Protein AF-A0A1I3JML2-F1 (afdb_monomer)

Secondary structure (DSSP, 8-state):
---SSTTSPEEE------SSS--EEHHHHHHHHHHHHHTT-SEEEE-EEEE-S--S--HHHHHHHHHHHHTTPEEEEE--SSSSB--SHHHH-TTEEEEEEE-TTSPBPTT--B-HHHHHH-EEEE-EEEEEPTTS-EEEEESHHHHHHHHHHHHHHHHHH-TT--HHHHHHHHHT-SS-SSSSPPBP-HHHHHHHHHHHS--GGGGS----------------EEE---PPPP--------PPPEEEESSSEE-STT--EE----BTTB-SEEEEEEEEEEE-SSHHHHHHHHHHHHHTT------S-TT--GGG-HHHHHHHHHH-HHHHHHHHTTSEEEEEETTEEEEEEEESSTTHHHHHHHHTTSPPP-PPP----S---S-----------GGG-EEEEEEEEEEETTEEEEEEEEEEEPPHHHH--TT-S-GGGTSSS-S-SHHHHHHHHHHHH----GGG-TT-EEEEEEEEE-GGGTTT--EEEEEEEEE-TT--EEEEEEEEE-SSSS-EEEEEEEE---TT---

Structure (mmCIF, N/CA/C/O backbone):
data_AF-A0A1I3JML2-F1
#
_entry.id   AF-A0A1I3JML2-F1
#
loop_
_atom_site.group_PDB
_atom_site.id
_atom_site.type_symbol
_atom_site.label_atom_id
_atom_site.label_alt_id
_ato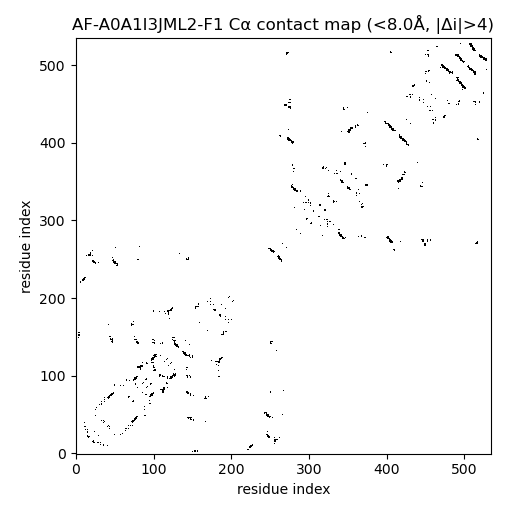m_site.label_comp_id
_atom_site.label_asym_id
_atom_site.label_entity_id
_atom_site.label_seq_id
_atom_site.pdbx_PDB_ins_code
_atom_site.Cartn_x
_atom_site.Cartn_y
_atom_site.Cartn_z
_atom_site.occupancy
_atom_site.B_iso_or_equiv
_atom_site.auth_seq_id
_atom_site.auth_comp_id
_atom_site.auth_asym_id
_atom_site.auth_atom_id
_atom_site.pdbx_PDB_model_num
ATOM 1 N N . MET A 1 1 ? 21.017 -9.349 -13.709 1.00 59.62 1 MET A N 1
ATOM 2 C CA . MET A 1 1 ? 20.527 -10.283 -12.675 1.00 59.62 1 MET A CA 1
ATOM 3 C C . MET A 1 1 ? 19.905 -11.536 -13.297 1.00 59.62 1 MET A C 1
ATOM 5 O O . MET A 1 1 ? 18.928 -11.416 -14.033 1.00 59.62 1 MET A O 1
ATOM 9 N N . PRO A 1 2 ? 20.475 -12.726 -13.057 1.00 66.12 2 PRO A N 1
ATOM 10 C CA . PRO A 1 2 ? 19.883 -13.983 -13.512 1.00 66.12 2 PRO A CA 1
ATOM 11 C C . PRO A 1 2 ? 18.583 -14.280 -12.747 1.00 66.12 2 PRO A C 1
ATOM 13 O O . PRO A 1 2 ? 18.489 -14.003 -11.553 1.00 66.12 2 PRO A O 1
ATOM 16 N N . GLY A 1 3 ? 17.577 -14.822 -13.437 1.00 76.88 3 GLY A N 1
ATOM 17 C CA . GLY A 1 3 ? 16.370 -15.346 -12.791 1.00 76.88 3 GLY A CA 1
ATOM 18 C C . GLY A 1 3 ? 16.653 -16.646 -12.032 1.00 76.88 3 GLY A C 1
ATOM 19 O O . GLY A 1 3 ? 17.717 -17.238 -12.187 1.00 76.88 3 GLY A O 1
ATOM 20 N N . LEU A 1 4 ? 15.690 -17.117 -11.235 1.00 85.19 4 LEU A N 1
ATOM 21 C CA . LEU A 1 4 ? 15.857 -18.337 -10.430 1.00 85.19 4 LEU A CA 1
ATOM 22 C C . LEU A 1 4 ? 15.952 -19.615 -11.280 1.00 85.19 4 LEU A C 1
ATOM 24 O O . LEU A 1 4 ? 16.690 -20.521 -10.924 1.00 85.19 4 LEU A O 1
ATOM 28 N N . CYS A 1 5 ? 15.256 -19.693 -12.417 1.00 86.50 5 CYS A N 1
ATOM 29 C CA . CYS A 1 5 ? 15.445 -20.778 -13.383 1.00 86.50 5 CYS A CA 1
ATOM 30 C C . CYS A 1 5 ? 15.621 -20.206 -14.799 1.00 86.50 5 CYS A C 1
ATOM 32 O O . CYS A 1 5 ? 14.670 -20.199 -15.580 1.00 86.50 5 CYS A O 1
ATOM 34 N N . PRO A 1 6 ? 16.815 -19.698 -15.153 1.00 81.56 6 PRO A N 1
ATOM 35 C CA . PRO A 1 6 ? 17.023 -18.991 -16.420 1.00 81.56 6 PRO A CA 1
ATOM 36 C C . PRO A 1 6 ? 16.865 -19.902 -17.651 1.00 81.56 6 PRO A C 1
ATOM 38 O O . PRO A 1 6 ? 16.475 -19.422 -18.714 1.00 81.56 6 PRO A O 1
ATOM 41 N N . ASN A 1 7 ? 17.109 -21.208 -17.483 1.00 84.12 7 ASN A N 1
ATOM 42 C CA . ASN A 1 7 ? 17.038 -22.226 -18.539 1.00 84.12 7 ASN A CA 1
ATOM 43 C C . ASN A 1 7 ? 15.671 -22.928 -18.617 1.00 84.12 7 ASN A C 1
ATOM 45 O O . ASN A 1 7 ? 15.464 -23.785 -19.474 1.00 84.12 7 ASN A O 1
ATOM 49 N N . CYS A 1 8 ? 14.738 -22.599 -17.719 1.00 86.69 8 CYS A N 1
ATOM 50 C CA . CYS A 1 8 ? 13.376 -23.111 -17.802 1.00 86.69 8 CYS A CA 1
ATOM 51 C C . CYS A 1 8 ? 12.634 -22.443 -18.968 1.00 86.69 8 CYS A C 1
ATOM 53 O O . CYS A 1 8 ? 12.775 -21.244 -19.212 1.00 86.69 8 CYS A O 1
ATOM 55 N N . ARG A 1 9 ? 11.780 -23.207 -19.660 1.00 89.12 9 ARG A N 1
ATOM 56 C CA . ARG A 1 9 ? 10.873 -22.657 -20.675 1.00 89.12 9 ARG A CA 1
ATOM 57 C C . ARG A 1 9 ? 9.779 -21.831 -19.994 1.00 89.12 9 ARG A C 1
ATOM 59 O O . ARG A 1 9 ? 9.026 -22.374 -19.188 1.00 89.12 9 ARG A O 1
ATOM 66 N N . LEU A 1 10 ? 9.666 -20.553 -20.353 1.00 88.38 10 LEU A N 1
ATOM 67 C CA . LEU A 1 10 ? 8.631 -19.651 -19.848 1.00 88.38 10 LEU A CA 1
ATOM 68 C C . LEU A 1 10 ? 7.510 -19.490 -20.883 1.00 88.38 10 LEU A C 1
ATOM 70 O O . LEU A 1 10 ? 7.759 -19.103 -22.025 1.00 88.38 10 LEU A O 1
ATOM 74 N N . LEU A 1 11 ? 6.275 -19.776 -20.468 1.00 87.69 11 LEU A N 1
ATOM 75 C CA . LEU A 1 11 ? 5.068 -19.459 -21.227 1.00 87.69 11 LEU A CA 1
ATOM 76 C C . LEU A 1 11 ? 4.458 -18.183 -20.642 1.00 87.69 11 LEU A C 1
ATOM 78 O O . LEU A 1 11 ? 4.122 -18.153 -19.459 1.00 87.69 11 LEU A O 1
ATOM 82 N N . HIS A 1 12 ? 4.337 -17.134 -21.453 1.00 85.75 12 HIS A N 1
ATOM 83 C CA . HIS A 1 12 ? 3.782 -15.853 -21.022 1.00 85.75 12 HIS A CA 1
ATOM 84 C C . HIS A 1 12 ? 2.405 -15.633 -21.653 1.00 85.75 12 HIS A C 1
ATOM 86 O O . HIS A 1 12 ? 2.298 -15.495 -22.872 1.00 85.75 12 HIS A O 1
ATOM 92 N N . TYR A 1 13 ? 1.368 -15.590 -20.812 1.00 83.12 13 TYR A N 1
ATOM 93 C CA . TYR A 1 13 ? -0.017 -15.331 -21.209 1.00 83.12 13 TYR A CA 1
ATOM 94 C C . TYR A 1 13 ? -0.485 -14.008 -20.598 1.00 83.12 13 TYR A C 1
ATOM 96 O O . TYR A 1 13 ? -0.784 -13.969 -19.402 1.00 83.12 13 TYR A O 1
ATOM 104 N N . PRO A 1 14 ? -0.516 -12.916 -21.378 1.00 77.81 14 PRO A N 1
ATOM 105 C CA . PRO A 1 14 ? -0.966 -11.627 -20.877 1.00 77.81 14 PRO A CA 1
ATOM 106 C C . PRO A 1 14 ? -2.481 -11.661 -20.647 1.00 77.81 14 PRO A C 1
ATOM 108 O O . PRO A 1 14 ? -3.250 -11.797 -21.593 1.00 77.81 14 PRO A O 1
ATOM 111 N N . LEU A 1 15 ? -2.900 -11.542 -19.386 1.00 76.81 15 LEU A N 1
ATOM 112 C CA . LEU A 1 15 ? -4.313 -11.399 -19.013 1.00 76.81 15 LEU A CA 1
ATOM 113 C C . LEU A 1 15 ? -4.748 -9.936 -18.961 1.00 76.81 15 LEU A C 1
ATOM 115 O O . LEU A 1 15 ? -5.866 -9.604 -19.325 1.00 76.81 15 LEU A O 1
ATOM 119 N N . PHE A 1 16 ? -3.856 -9.056 -18.519 1.00 73.06 16 PHE A N 1
ATOM 120 C CA . PHE A 1 16 ? -4.149 -7.641 -18.361 1.00 73.06 16 PHE A CA 1
ATOM 121 C C . PHE A 1 16 ? -3.674 -6.907 -19.605 1.00 73.06 16 PHE A C 1
ATOM 123 O O . PHE A 1 16 ? -2.470 -6.817 -19.835 1.00 73.06 16 PHE A O 1
ATOM 130 N N . VAL A 1 17 ? -4.616 -6.432 -20.421 1.00 61.00 17 VAL A N 1
ATOM 131 C CA . VAL A 1 17 ? -4.330 -5.739 -21.689 1.00 61.00 17 VAL A CA 1
ATOM 132 C C . VAL A 1 17 ? -4.583 -4.228 -21.635 1.00 61.00 17 VAL A C 1
ATOM 134 O O . VAL A 1 17 ? -4.127 -3.492 -22.504 1.00 61.00 17 VAL A O 1
ATOM 137 N N . ASP A 1 18 ? -5.259 -3.739 -20.599 1.00 53.12 18 ASP A N 1
ATOM 138 C CA . ASP A 1 18 ? -5.447 -2.306 -20.373 1.00 53.12 18 ASP A CA 1
ATOM 139 C C . ASP A 1 18 ? -4.373 -1.778 -19.407 1.00 53.12 18 ASP A C 1
ATOM 141 O O . ASP A 1 18 ? -4.168 -2.327 -18.323 1.00 53.12 18 ASP A O 1
ATOM 145 N N . ALA A 1 19 ? -3.664 -0.723 -19.817 1.00 48.44 19 ALA A N 1
ATOM 146 C CA . ALA A 1 19 ? -2.612 -0.085 -19.030 1.00 48.44 19 ALA A CA 1
ATOM 147 C C . ALA A 1 19 ? -3.126 0.823 -17.910 1.00 48.44 19 ALA A C 1
ATOM 149 O O . ALA A 1 19 ? -2.436 1.009 -16.909 1.00 48.44 19 ALA A O 1
ATOM 150 N N . ASN A 1 20 ? -4.329 1.368 -18.078 1.00 38.97 20 ASN A N 1
ATOM 151 C CA . ASN A 1 20 ? -4.937 2.326 -17.164 1.00 38.97 20 ASN A CA 1
ATOM 152 C C . ASN A 1 20 ? -5.863 1.631 -16.158 1.00 38.97 20 ASN A C 1
ATOM 154 O O . ASN A 1 20 ? -6.042 2.123 -15.046 1.00 38.97 20 ASN A O 1
ATOM 158 N N . SER A 1 21 ? -6.427 0.475 -16.524 1.00 52.94 21 SER A N 1
ATOM 159 C CA . SER A 1 21 ? -7.259 -0.343 -15.636 1.00 52.94 21 SER A CA 1
ATOM 160 C C . SER A 1 21 ? -7.050 -1.846 -15.884 1.00 52.94 21 SER A C 1
ATOM 162 O O . SER A 1 21 ? -7.917 -2.511 -16.459 1.00 52.94 21 SER A O 1
ATOM 164 N N . PRO A 1 22 ? -5.889 -2.412 -15.488 1.00 62.12 22 PRO A N 1
ATOM 165 C CA . PRO A 1 22 ? -5.558 -3.804 -15.767 1.00 62.12 22 PRO A CA 1
ATOM 166 C C . PRO A 1 22 ? -6.525 -4.740 -15.050 1.00 62.12 22 PRO A C 1
ATOM 168 O O . PRO A 1 22 ? -6.423 -5.009 -13.852 1.00 62.12 22 PRO A O 1
ATOM 171 N N . SER A 1 23 ? -7.466 -5.250 -15.828 1.00 68.81 23 SER A N 1
ATOM 172 C CA . SER A 1 23 ? -8.504 -6.168 -15.404 1.00 68.81 23 SER A CA 1
ATOM 173 C C . SER A 1 23 ? -8.709 -7.227 -16.481 1.00 68.81 23 SER A C 1
ATOM 175 O O . SER A 1 23 ? -8.395 -7.013 -17.652 1.00 68.81 23 SER A O 1
ATOM 177 N N . ALA A 1 24 ? -9.184 -8.389 -16.058 1.00 76.88 24 ALA A N 1
ATOM 178 C CA . ALA A 1 24 ? -9.629 -9.470 -16.923 1.00 76.88 24 ALA A CA 1
ATOM 179 C C . ALA A 1 24 ? -10.878 -10.103 -16.309 1.00 76.88 24 ALA A C 1
ATOM 181 O O . ALA A 1 24 ? -11.125 -9.994 -15.109 1.00 76.88 24 ALA A O 1
ATOM 182 N N . SER A 1 25 ? -11.678 -10.792 -17.101 1.00 80.56 25 SER A N 1
ATOM 183 C CA . SER A 1 25 ? -12.776 -11.608 -16.596 1.00 80.56 25 SER A CA 1
ATOM 184 C C . SER A 1 25 ? -12.262 -12.914 -15.977 1.00 80.56 25 SER A C 1
ATOM 186 O O . SER A 1 25 ? -11.194 -13.432 -16.317 1.00 80.56 25 SER A O 1
ATOM 188 N N . VAL A 1 26 ? -13.053 -13.498 -15.073 1.00 82.75 26 VAL A N 1
ATOM 189 C CA . VAL A 1 26 ? -12.758 -14.832 -14.517 1.00 82.75 26 VAL A CA 1
ATOM 190 C C . VAL A 1 26 ? -12.747 -15.913 -15.608 1.00 82.75 26 VAL A C 1
ATOM 192 O O . VAL A 1 26 ? -11.982 -16.874 -15.519 1.00 82.75 26 VAL A O 1
ATOM 195 N N . ASP A 1 27 ? -13.531 -15.733 -16.670 1.00 81.44 27 ASP A N 1
ATOM 196 C CA . ASP A 1 27 ? -13.580 -16.652 -17.808 1.00 81.44 27 ASP A CA 1
ATOM 197 C C . ASP A 1 27 ? -12.314 -16.581 -18.678 1.00 81.44 27 ASP A C 1
ATOM 199 O O . ASP A 1 27 ? -11.825 -17.616 -19.144 1.00 81.44 27 ASP A O 1
ATOM 203 N N . GLU A 1 28 ? -11.727 -15.393 -18.850 1.00 84.69 28 GLU A N 1
ATOM 204 C CA . GLU A 1 28 ? -10.422 -15.235 -19.507 1.00 84.69 28 GLU A CA 1
ATOM 205 C C . GLU A 1 28 ? -9.311 -15.910 -18.702 1.00 84.69 28 GLU A C 1
ATOM 207 O O . GLU A 1 28 ? -8.482 -16.617 -19.278 1.00 84.69 28 GLU A O 1
ATOM 212 N N . LEU A 1 29 ? -9.331 -15.787 -17.369 1.00 90.19 29 LEU A N 1
ATOM 213 C CA . LEU A 1 29 ? -8.405 -16.514 -16.499 1.00 90.19 29 LEU A CA 1
ATOM 214 C C . LEU A 1 29 ? -8.572 -18.035 -16.632 1.00 90.19 29 LEU A C 1
ATOM 216 O O . LEU A 1 29 ? -7.582 -18.744 -16.820 1.00 90.19 29 LEU A O 1
ATOM 220 N N . ALA A 1 30 ? -9.805 -18.543 -16.566 1.00 90.69 30 ALA A N 1
ATOM 221 C CA . ALA A 1 30 ? -10.085 -19.971 -16.722 1.00 90.69 30 ALA A CA 1
ATOM 222 C C . ALA A 1 30 ? -9.583 -20.501 -18.080 1.00 90.69 30 ALA A C 1
ATOM 224 O O . ALA A 1 30 ? -8.960 -21.564 -18.157 1.00 90.69 30 ALA A O 1
ATOM 225 N N . THR A 1 31 ? -9.782 -19.720 -19.144 1.00 89.56 31 THR A N 1
ATOM 226 C CA . THR A 1 31 ? -9.300 -20.040 -20.493 1.00 89.56 31 THR A CA 1
ATOM 227 C C . THR A 1 31 ? -7.773 -20.040 -20.558 1.00 89.56 31 THR A C 1
ATOM 229 O O . THR A 1 31 ? -7.185 -20.991 -21.075 1.00 89.56 31 THR A O 1
ATOM 232 N N . ALA A 1 32 ? -7.111 -19.027 -19.992 1.00 91.44 32 ALA A N 1
ATOM 233 C CA . ALA A 1 32 ? -5.653 -18.935 -19.974 1.00 91.44 32 ALA A CA 1
ATOM 234 C C . ALA A 1 32 ? -5.006 -20.104 -19.218 1.00 91.44 32 ALA A C 1
ATOM 236 O O . ALA A 1 32 ? -4.017 -20.663 -19.693 1.00 91.44 32 ALA A O 1
ATOM 237 N N . ILE A 1 33 ? -5.594 -20.531 -18.093 1.00 94.69 33 ILE A N 1
ATOM 238 C CA . ILE A 1 33 ? -5.153 -21.726 -17.358 1.00 94.69 33 ILE A CA 1
ATOM 239 C C . ILE A 1 33 ? -5.241 -22.958 -18.266 1.00 94.69 33 ILE A C 1
ATOM 241 O O . ILE A 1 33 ? -4.249 -23.664 -18.443 1.00 94.69 33 ILE A O 1
ATOM 245 N N . ALA A 1 34 ? -6.392 -23.193 -18.902 1.00 93.31 34 ALA A N 1
ATOM 246 C CA . ALA A 1 34 ? -6.579 -24.349 -19.777 1.00 93.31 34 ALA A CA 1
ATOM 247 C C . ALA A 1 34 ? -5.610 -24.352 -20.976 1.00 93.31 34 ALA A C 1
ATOM 249 O O . ALA A 1 34 ? -5.094 -25.406 -21.357 1.00 93.31 34 ALA A O 1
ATOM 250 N N . VAL A 1 35 ? -5.329 -23.185 -21.564 1.00 93.12 35 VAL A N 1
ATOM 251 C CA . VAL A 1 35 ? -4.362 -23.042 -22.664 1.00 93.12 35 VAL A CA 1
ATOM 252 C C . VAL A 1 35 ? -2.935 -23.311 -22.183 1.00 93.12 35 VAL A C 1
ATOM 254 O O . VAL A 1 35 ? -2.210 -24.056 -22.845 1.00 93.12 35 VAL A O 1
ATOM 257 N N . ALA A 1 36 ? -2.535 -22.776 -21.026 1.00 92.81 36 ALA A N 1
ATOM 258 C CA . ALA A 1 36 ? -1.213 -23.018 -20.450 1.00 92.81 36 ALA A CA 1
ATOM 259 C C . ALA A 1 36 ? -0.973 -24.515 -20.193 1.00 92.81 36 ALA A C 1
ATOM 261 O O . ALA A 1 36 ? 0.077 -25.044 -20.567 1.00 92.81 36 ALA A O 1
ATOM 262 N N . VAL A 1 37 ? -1.971 -25.216 -19.642 1.00 95.25 37 VAL A N 1
ATOM 263 C CA . VAL A 1 37 ? -1.942 -26.677 -19.453 1.00 95.25 37 VAL A CA 1
ATOM 264 C C . VAL A 1 37 ? -1.743 -27.387 -20.796 1.00 95.25 37 VAL A C 1
ATOM 266 O O . VAL A 1 37 ? -0.804 -28.166 -20.948 1.00 95.25 37 VAL A O 1
ATOM 269 N N . LYS A 1 38 ? -2.552 -27.063 -21.816 1.00 93.69 38 LYS A N 1
ATOM 270 C CA . LYS A 1 38 ? -2.460 -27.680 -23.156 1.00 93.69 38 LYS A CA 1
ATOM 271 C C . LYS A 1 38 ? -1.123 -27.433 -23.861 1.00 93.69 38 LYS A C 1
ATOM 273 O O . LYS A 1 38 ? -0.699 -28.258 -24.664 1.00 93.69 38 LYS A O 1
ATOM 278 N N . LYS A 1 39 ? -0.442 -26.319 -23.578 1.00 92.31 39 LYS A N 1
ATOM 279 C CA . LYS A 1 39 ? 0.898 -26.012 -24.120 1.00 92.31 39 LYS A CA 1
ATOM 280 C C . LYS A 1 39 ? 2.035 -26.629 -23.284 1.00 92.31 39 LYS A C 1
ATOM 282 O O . LYS A 1 39 ? 3.215 -26.427 -23.592 1.00 92.31 39 LYS A O 1
ATOM 287 N N . GLY A 1 40 ? 1.697 -27.426 -22.268 1.00 91.56 40 GLY A N 1
ATOM 288 C CA . GLY A 1 40 ? 2.634 -28.211 -21.468 1.00 91.56 40 GLY A CA 1
ATOM 289 C C . GLY A 1 40 ? 3.272 -27.427 -20.322 1.00 91.56 40 GLY A C 1
ATOM 290 O O . GLY A 1 40 ? 4.456 -27.622 -20.038 1.00 91.56 40 GLY A O 1
ATOM 291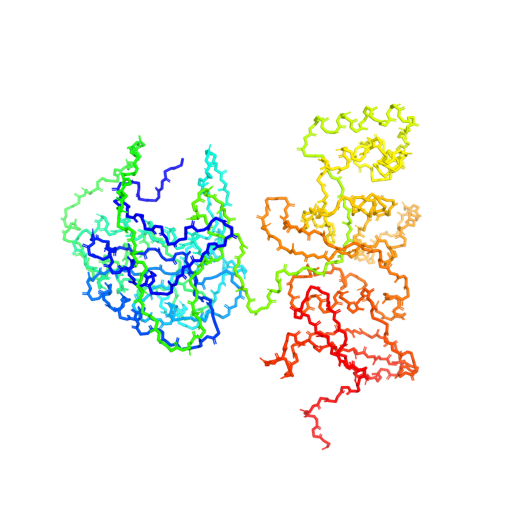 N N . ALA A 1 41 ? 2.540 -26.499 -19.698 1.00 94.94 41 ALA A N 1
ATOM 292 C CA . ALA A 1 41 ? 2.965 -25.908 -18.431 1.00 94.94 41 ALA A CA 1
ATOM 293 C C . ALA A 1 41 ? 2.990 -26.982 -17.331 1.00 94.94 41 ALA A C 1
ATOM 295 O O . ALA A 1 41 ? 2.016 -27.703 -17.161 1.00 94.94 41 ALA A O 1
ATOM 296 N N . ARG A 1 42 ? 4.083 -27.070 -16.563 1.00 94.75 42 ARG A N 1
ATOM 297 C CA . ARG A 1 42 ? 4.169 -27.917 -15.349 1.00 94.75 42 ARG A CA 1
ATOM 298 C C . ARG A 1 42 ? 3.840 -27.133 -14.077 1.00 94.75 42 ARG A C 1
ATOM 300 O O . ARG A 1 42 ? 3.309 -27.680 -13.117 1.00 94.75 42 ARG A O 1
ATOM 307 N N . LEU A 1 43 ? 4.158 -25.840 -14.089 1.00 96.94 43 LEU A N 1
ATOM 308 C CA . LEU A 1 43 ? 3.903 -24.878 -13.023 1.00 96.94 43 LEU A CA 1
ATOM 309 C C . LEU A 1 43 ? 3.168 -23.681 -13.627 1.00 96.94 43 LEU A C 1
ATOM 311 O O . LEU A 1 43 ? 3.569 -23.195 -14.686 1.00 96.94 43 LEU A O 1
ATOM 315 N N . ILE A 1 44 ? 2.131 -23.192 -12.952 1.00 97.38 44 ILE A N 1
ATOM 316 C CA . ILE A 1 44 ? 1.425 -21.960 -13.318 1.00 97.38 44 ILE A CA 1
ATOM 317 C C . ILE A 1 44 ? 1.516 -20.988 -12.141 1.00 97.38 44 ILE A C 1
ATOM 319 O O . ILE A 1 44 ? 1.030 -21.272 -11.047 1.00 97.38 44 ILE A O 1
ATOM 323 N N . ASN A 1 45 ? 2.138 -19.835 -12.387 1.00 96.06 45 ASN A N 1
ATOM 324 C CA . ASN A 1 45 ? 2.251 -18.729 -11.441 1.00 96.06 45 ASN A CA 1
ATOM 325 C C . ASN A 1 45 ? 1.070 -17.765 -11.616 1.00 96.06 45 ASN A C 1
ATOM 327 O O . ASN A 1 45 ? 0.978 -17.073 -12.631 1.00 96.06 45 ASN A O 1
ATOM 331 N N . LEU A 1 46 ? 0.220 -17.661 -10.600 1.00 94.00 46 LEU A N 1
ATOM 332 C CA . LEU A 1 46 ? -0.938 -16.774 -10.544 1.00 94.00 46 LEU A CA 1
ATOM 333 C C . LEU A 1 46 ? -0.679 -15.633 -9.548 1.00 94.00 46 LEU A C 1
ATOM 335 O O . LEU A 1 46 ? -1.174 -15.632 -8.421 1.00 94.00 46 LEU A O 1
ATOM 339 N N . SER A 1 47 ? 0.095 -14.634 -9.975 1.00 89.88 47 SER A N 1
ATOM 340 C CA . SER A 1 47 ? 0.309 -13.379 -9.229 1.00 89.88 47 SER A CA 1
ATOM 341 C C . SER A 1 47 ? -0.871 -12.406 -9.419 1.00 89.88 47 SER A C 1
ATOM 343 O O . SER A 1 47 ? -0.701 -11.266 -9.851 1.00 89.88 47 SER A O 1
ATOM 345 N N . LEU A 1 48 ? -2.092 -12.882 -9.161 1.00 84.62 48 LEU A N 1
ATOM 346 C CA . LEU A 1 48 ? -3.362 -12.188 -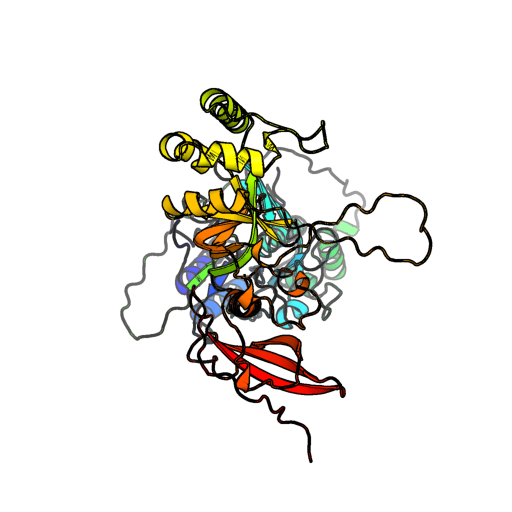9.405 1.00 84.62 48 LEU A CA 1
ATOM 347 C C . LEU A 1 48 ? -4.370 -12.431 -8.273 1.00 84.62 48 LEU A C 1
ATOM 349 O O . LEU A 1 48 ? -4.225 -13.369 -7.493 1.00 84.62 48 LEU A O 1
ATOM 353 N N . ALA A 1 49 ? -5.375 -11.569 -8.179 1.00 71.69 49 ALA A N 1
ATOM 354 C CA . ALA A 1 49 ? -6.489 -11.623 -7.247 1.00 71.69 49 ALA A CA 1
ATOM 355 C C . ALA A 1 49 ? -7.818 -11.635 -8.016 1.00 71.69 49 ALA A C 1
ATOM 357 O O . ALA A 1 49 ? -7.907 -11.153 -9.143 1.00 71.69 49 ALA A O 1
ATOM 358 N N . ILE A 1 50 ? -8.860 -12.184 -7.393 1.00 68.44 50 ILE A N 1
ATOM 359 C CA . ILE A 1 50 ? -10.235 -12.113 -7.898 1.00 68.44 50 ILE A CA 1
ATOM 360 C C . ILE A 1 50 ? -10.994 -11.159 -6.985 1.00 68.44 50 ILE A C 1
ATOM 362 O O . ILE A 1 50 ? -11.060 -11.381 -5.778 1.00 68.44 50 ILE A O 1
ATOM 366 N N . VAL A 1 51 ? -11.547 -10.101 -7.565 1.00 61.22 51 VAL A N 1
ATOM 367 C CA . VAL A 1 51 ? -12.268 -9.027 -6.882 1.00 61.22 51 VAL A CA 1
ATOM 368 C C . VAL A 1 51 ? -13.705 -8.996 -7.408 1.00 61.22 51 VAL A C 1
ATOM 370 O O . VAL A 1 51 ? -13.939 -9.076 -8.612 1.00 61.22 51 VAL A O 1
ATOM 373 N N . GLY A 1 52 ? -14.698 -8.897 -6.525 1.00 51.94 52 GLY A N 1
ATOM 374 C CA . GLY A 1 52 ? -16.106 -8.830 -6.924 1.00 51.94 52 GLY A CA 1
ATOM 375 C C . GLY A 1 52 ? -17.072 -9.060 -5.765 1.00 51.94 52 GLY A C 1
ATOM 376 O O . GLY A 1 52 ? -16.683 -9.554 -4.712 1.00 51.94 52 GLY A O 1
ATOM 377 N N . THR A 1 53 ? -18.341 -8.691 -5.961 1.00 35.62 53 THR A N 1
ATOM 378 C CA . THR A 1 53 ? -19.397 -8.758 -4.930 1.00 35.62 53 THR A CA 1
ATOM 379 C C . THR A 1 53 ? -20.037 -10.137 -4.772 1.00 35.62 53 THR A C 1
ATOM 381 O O . THR A 1 53 ? -20.834 -10.336 -3.861 1.00 35.62 53 THR A O 1
ATOM 384 N N . GLU A 1 54 ? -19.734 -11.089 -5.655 1.00 46.06 54 GLU A N 1
ATOM 385 C CA . GLU A 1 54 ? -20.246 -12.451 -5.531 1.00 46.06 54 GLU A CA 1
ATOM 386 C C . GLU A 1 54 ? -19.306 -13.300 -4.677 1.00 46.06 54 GLU A C 1
ATOM 388 O O . GLU A 1 54 ? -18.175 -13.583 -5.066 1.00 46.06 54 GLU A O 1
ATOM 393 N N . SER A 1 55 ? -19.810 -13.763 -3.534 1.00 48.72 55 SER A N 1
ATOM 394 C CA . SER A 1 55 ? -19.192 -14.792 -2.688 1.00 48.72 55 SER A CA 1
ATOM 395 C C . SER A 1 55 ? -19.323 -16.213 -3.269 1.00 48.72 55 SER A C 1
ATOM 397 O O . SER A 1 55 ? -18.933 -17.186 -2.624 1.00 48.72 55 SER A O 1
ATOM 399 N N . GLY A 1 56 ? -19.881 -16.351 -4.478 1.00 56.66 56 GLY A N 1
ATOM 400 C CA . GLY A 1 56 ? -20.112 -17.625 -5.153 1.00 56.66 56 GLY A CA 1
ATOM 401 C C . GLY A 1 56 ? -18.867 -18.193 -5.843 1.00 56.66 56 GLY A C 1
ATOM 402 O O . GLY A 1 56 ? -18.047 -17.466 -6.402 1.00 56.66 56 GLY A O 1
ATOM 403 N N . ILE A 1 57 ? -18.753 -19.525 -5.832 1.00 68.25 57 ILE A N 1
ATOM 404 C CA . ILE A 1 57 ? -17.756 -20.278 -6.606 1.00 68.25 57 ILE A CA 1
ATOM 405 C C . ILE A 1 57 ? -18.091 -20.141 -8.097 1.00 68.25 57 ILE A C 1
ATOM 407 O O . ILE A 1 57 ? -19.132 -20.622 -8.554 1.00 68.25 57 ILE A O 1
ATOM 411 N N . ASN A 1 58 ? -17.185 -19.555 -8.880 1.00 83.06 58 ASN A N 1
ATOM 412 C CA . ASN A 1 58 ? -17.264 -19.589 -10.333 1.00 83.06 58 ASN A CA 1
ATOM 413 C C . ASN A 1 58 ? -16.929 -21.007 -10.824 1.00 83.06 58 ASN A C 1
ATOM 415 O O . ASN A 1 58 ? -15.794 -21.483 -10.716 1.00 83.06 58 ASN A O 1
ATOM 419 N N . ARG A 1 59 ? -17.925 -21.704 -11.380 1.00 84.94 59 ARG A N 1
ATOM 420 C CA . ARG A 1 59 ? -17.780 -23.109 -11.801 1.00 84.94 59 ARG A CA 1
ATOM 421 C C . ARG A 1 59 ? -16.791 -23.301 -12.950 1.00 84.94 59 ARG A C 1
ATOM 423 O O . ARG A 1 59 ? -16.151 -24.344 -13.007 1.00 84.94 59 ARG A O 1
ATOM 430 N N . ARG A 1 60 ? -16.656 -22.324 -13.855 1.00 85.12 60 ARG A N 1
ATOM 431 C CA . ARG A 1 60 ? -15.699 -22.403 -14.972 1.00 85.12 60 ARG A CA 1
ATOM 432 C C . ARG A 1 60 ? -14.269 -22.315 -14.463 1.00 85.12 60 ARG A C 1
ATOM 434 O O . ARG A 1 60 ? -13.432 -23.108 -14.879 1.00 85.12 60 ARG A O 1
ATOM 441 N N . LEU A 1 61 ? -14.012 -21.409 -13.521 1.00 89.75 61 LEU A N 1
ATOM 442 C CA . LEU A 1 61 ? -12.712 -21.329 -12.869 1.00 89.75 61 LEU A CA 1
ATOM 443 C C . LEU A 1 61 ? -12.403 -22.602 -12.076 1.00 89.75 61 LEU A C 1
ATOM 445 O O . LEU A 1 61 ? -11.311 -23.130 -12.229 1.00 89.75 61 LEU A O 1
ATOM 449 N N . ALA A 1 62 ? -13.353 -23.125 -11.291 1.00 89.00 62 ALA A N 1
ATOM 450 C CA . ALA A 1 62 ? -13.170 -24.393 -10.573 1.00 89.00 62 ALA A CA 1
ATOM 451 C C . ALA A 1 62 ? -12.786 -25.521 -11.543 1.00 89.00 62 ALA A C 1
ATOM 453 O O . ALA A 1 62 ? -11.733 -26.127 -11.390 1.00 89.00 62 ALA A O 1
ATOM 454 N N . ALA A 1 63 ? -13.553 -25.691 -12.625 1.00 89.94 63 ALA A N 1
ATOM 455 C CA . ALA A 1 63 ? -13.269 -26.699 -13.641 1.00 89.94 63 ALA A CA 1
ATOM 456 C C . ALA A 1 63 ? -11.896 -26.514 -14.314 1.00 89.94 63 ALA A C 1
ATOM 458 O O . ALA A 1 63 ? -11.240 -27.499 -14.639 1.00 89.94 63 ALA A O 1
ATOM 459 N N . ALA A 1 64 ? -11.436 -25.276 -14.524 1.00 94.81 64 ALA A N 1
ATOM 460 C CA . ALA A 1 64 ? -10.106 -25.014 -15.072 1.00 94.81 64 ALA A CA 1
ATOM 461 C C . ALA A 1 64 ? -8.977 -25.355 -14.080 1.00 94.81 64 ALA A C 1
ATOM 463 O O . ALA A 1 64 ? -7.940 -25.875 -14.494 1.00 94.81 64 ALA A O 1
ATOM 464 N N . LEU A 1 65 ? -9.175 -25.088 -12.785 1.00 95.81 65 LEU A N 1
ATOM 465 C CA . LEU A 1 65 ? -8.229 -25.450 -11.724 1.00 95.81 65 LEU A CA 1
ATOM 466 C C . LEU A 1 65 ? -8.163 -26.973 -11.541 1.00 95.81 65 LEU A C 1
ATOM 468 O O . LEU A 1 65 ? -7.065 -27.528 -11.498 1.00 95.81 65 LEU A O 1
ATOM 472 N N . ASP A 1 66 ? -9.318 -27.642 -11.523 1.00 94.44 66 ASP A N 1
ATOM 473 C CA . ASP A 1 66 ? -9.427 -29.105 -11.502 1.00 94.44 66 ASP A CA 1
ATOM 474 C C . ASP A 1 66 ? -8.764 -29.725 -12.739 1.00 94.44 66 ASP A C 1
ATOM 476 O O . ASP A 1 66 ? -8.008 -30.689 -12.635 1.00 94.44 66 ASP A O 1
ATOM 480 N N . PHE A 1 67 ? -8.992 -29.147 -13.923 1.00 95.75 67 PHE A N 1
ATOM 481 C CA . PHE A 1 67 ? -8.370 -29.603 -15.165 1.00 95.75 67 PHE A CA 1
ATOM 482 C C . PHE A 1 67 ? -6.842 -29.487 -15.118 1.00 95.75 67 PHE A C 1
ATOM 484 O O . PHE A 1 67 ? -6.145 -30.404 -15.554 1.00 95.75 67 PHE A O 1
ATOM 491 N N . ALA A 1 68 ? -6.304 -28.390 -14.583 1.00 96.50 68 ALA A N 1
ATOM 492 C CA . ALA A 1 68 ? -4.866 -28.230 -14.394 1.00 96.50 68 ALA A CA 1
ATOM 493 C C . ALA A 1 68 ? -4.292 -29.284 -13.432 1.00 96.50 68 ALA A C 1
ATOM 495 O O . ALA A 1 68 ? -3.304 -29.935 -13.774 1.00 96.50 68 ALA A O 1
ATOM 496 N N . GLU A 1 69 ? -4.928 -29.513 -12.280 1.00 95.12 69 GLU A N 1
ATOM 497 C CA . GLU A 1 69 ? -4.492 -30.543 -11.328 1.00 95.12 69 GLU A CA 1
ATOM 498 C C . GLU A 1 69 ? -4.554 -31.951 -11.933 1.00 95.12 69 GLU A C 1
ATOM 500 O O . GLU A 1 69 ? -3.575 -32.694 -11.849 1.00 95.12 69 GLU A O 1
ATOM 505 N N . ALA A 1 70 ? -5.645 -32.289 -12.626 1.00 95.56 70 ALA A N 1
ATOM 506 C CA . ALA A 1 70 ? -5.822 -33.578 -13.294 1.00 95.56 70 ALA A CA 1
ATOM 507 C C . ALA A 1 70 ? -4.779 -33.845 -14.396 1.00 95.56 70 ALA A C 1
ATOM 509 O O . ALA A 1 70 ? -4.471 -34.999 -14.684 1.00 95.56 70 ALA A O 1
ATOM 510 N N . ASN A 1 71 ? -4.207 -32.794 -14.994 1.00 96.44 71 ASN A N 1
ATOM 511 C CA . ASN A 1 71 ? -3.116 -32.891 -15.973 1.00 96.44 71 ASN A CA 1
ATOM 512 C C . ASN A 1 71 ? -1.722 -32.747 -15.336 1.00 96.44 71 ASN A C 1
ATOM 514 O O . ASN A 1 71 ? -0.728 -32.560 -16.038 1.00 96.44 71 ASN A O 1
ATOM 518 N N . GLY A 1 72 ? -1.631 -32.824 -14.008 1.00 95.25 72 GLY A N 1
ATOM 519 C CA . GLY A 1 72 ? -0.368 -32.800 -13.286 1.00 95.25 72 GLY A CA 1
ATOM 520 C C . GLY A 1 72 ? 0.313 -31.430 -13.251 1.00 95.25 72 GLY A C 1
ATOM 521 O O . GLY A 1 72 ? 1.537 -31.350 -13.158 1.00 95.25 72 GLY A O 1
ATOM 522 N N . VAL A 1 73 ? -0.455 -30.344 -13.316 1.00 97.44 73 VAL A N 1
ATOM 523 C CA . VAL A 1 73 ? 0.071 -28.975 -13.252 1.00 97.44 73 VAL A CA 1
ATOM 524 C C . VAL A 1 73 ? -0.084 -28.424 -11.838 1.00 97.44 73 VAL A C 1
ATOM 526 O O . VAL A 1 73 ? -1.175 -28.455 -11.271 1.00 97.44 73 VAL A O 1
ATOM 529 N N . LEU A 1 74 ? 0.995 -27.890 -11.252 1.00 97.00 74 LEU A N 1
ATOM 530 C CA . LEU A 1 74 ? 0.897 -27.202 -9.959 1.00 97.00 74 LEU A CA 1
ATOM 531 C C . LEU A 1 74 ? 0.557 -25.725 -10.159 1.00 97.00 74 LEU A C 1
ATOM 533 O O . LEU A 1 74 ? 1.239 -25.000 -10.886 1.00 97.00 74 LEU A O 1
ATOM 537 N N . LEU A 1 75 ? -0.484 -25.284 -9.462 1.00 97.38 75 LEU A N 1
ATOM 538 C CA . LEU A 1 75 ? -0.972 -23.910 -9.458 1.00 97.38 75 LEU A CA 1
ATOM 539 C C . LEU A 1 75 ? -0.472 -23.203 -8.197 1.00 97.38 75 LEU A C 1
ATOM 541 O O . LEU A 1 75 ? -0.823 -23.607 -7.089 1.00 97.38 75 LEU A O 1
ATOM 545 N N . LEU A 1 76 ? 0.327 -22.150 -8.359 1.00 97.38 76 LEU A N 1
ATOM 546 C CA . LEU A 1 76 ? 0.801 -21.302 -7.266 1.00 97.38 76 LEU A CA 1
ATOM 547 C C . LEU A 1 76 ? 0.074 -19.966 -7.335 1.00 97.38 76 LEU A C 1
ATOM 549 O O . LEU A 1 76 ? 0.153 -19.295 -8.361 1.00 97.38 76 LEU A O 1
ATOM 553 N N . ALA A 1 77 ? -0.605 -19.567 -6.263 1.00 95.06 77 ALA A N 1
ATOM 554 C CA . ALA A 1 77 ? -1.350 -18.312 -6.232 1.00 95.06 77 ALA A CA 1
ATOM 555 C C . ALA A 1 77 ? -0.888 -17.407 -5.094 1.00 95.06 77 ALA A C 1
ATOM 557 O O . ALA A 1 77 ? -0.711 -17.855 -3.960 1.00 95.06 77 ALA A O 1
ATOM 558 N N . ALA A 1 78 ? -0.734 -16.121 -5.397 1.00 92.50 78 ALA A N 1
ATOM 559 C CA . ALA A 1 78 ? -0.405 -15.110 -4.404 1.00 92.50 78 ALA A CA 1
ATOM 560 C C . ALA A 1 78 ? -1.521 -15.003 -3.356 1.00 92.50 78 ALA A C 1
ATOM 562 O O . ALA A 1 78 ? -2.688 -14.844 -3.704 1.00 92.50 78 ALA A O 1
ATOM 563 N N . ALA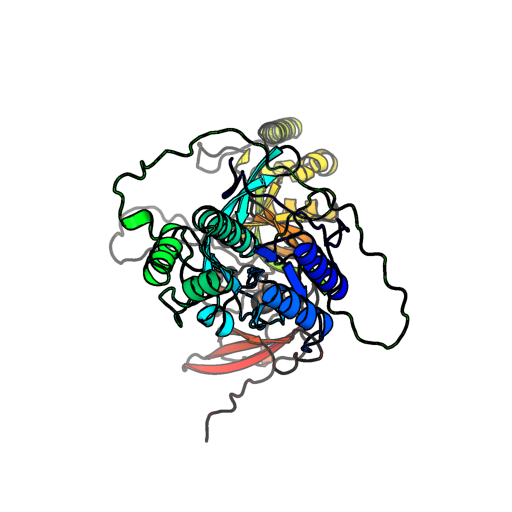 A 1 79 ? -1.162 -15.042 -2.070 1.00 88.62 79 ALA A N 1
ATOM 564 C CA . ALA A 1 79 ? -2.123 -14.908 -0.973 1.00 88.62 79 ALA A CA 1
ATOM 565 C C . ALA A 1 79 ? -2.835 -13.543 -0.958 1.00 88.62 79 ALA A C 1
ATOM 567 O O . ALA A 1 79 ? -3.930 -13.426 -0.408 1.00 88.62 79 ALA A O 1
ATOM 568 N N . GLY A 1 80 ? -2.228 -12.525 -1.569 1.00 80.19 80 GLY A N 1
ATOM 569 C CA . GLY A 1 80 ? -2.714 -11.153 -1.574 1.00 80.19 80 GLY A CA 1
ATOM 570 C C . GLY A 1 80 ? -1.981 -10.272 -0.561 1.00 80.19 80 GLY A C 1
ATOM 571 O O . GLY A 1 80 ? -1.402 -10.755 0.413 1.00 80.19 80 GLY A O 1
ATOM 572 N N . ASN A 1 81 ? -1.964 -8.969 -0.841 1.00 75.81 81 ASN A N 1
ATOM 573 C CA . ASN A 1 81 ? -1.189 -7.963 -0.108 1.00 75.81 81 ASN A CA 1
ATOM 574 C C . ASN A 1 81 ? -2.086 -7.102 0.786 1.00 75.81 81 ASN A C 1
ATOM 576 O O . ASN A 1 81 ? -1.975 -5.873 0.802 1.00 75.81 81 ASN A O 1
ATOM 580 N N . GLN A 1 82 ? -3.035 -7.755 1.455 1.00 69.38 82 GLN A N 1
ATOM 581 C CA . GLN A 1 82 ? -4.072 -7.096 2.217 1.00 69.38 82 GLN A CA 1
ATOM 582 C C . GLN A 1 82 ? -3.881 -7.106 3.748 1.00 69.38 82 GLN A C 1
ATOM 584 O O . GLN A 1 82 ? -4.630 -6.430 4.452 1.00 69.38 82 GLN A O 1
ATOM 589 N N . GLY A 1 83 ? -2.879 -7.812 4.273 1.00 68.81 83 GLY A N 1
ATOM 590 C CA . GLY A 1 83 ? -2.606 -7.915 5.711 1.00 68.81 83 GLY A CA 1
ATOM 591 C C . GLY A 1 83 ? -3.775 -8.495 6.511 1.00 68.81 83 GLY A C 1
ATOM 592 O O . GLY A 1 83 ? -3.915 -8.210 7.697 1.00 68.81 83 GLY A O 1
ATOM 593 N N . GLY A 1 84 ? -4.651 -9.261 5.857 1.00 69.75 84 GLY A N 1
ATOM 594 C CA . GLY A 1 84 ? -5.903 -9.739 6.432 1.00 69.75 84 GLY A CA 1
ATOM 595 C C . GLY A 1 84 ? -6.184 -11.205 6.126 1.00 69.75 84 GLY A C 1
ATOM 596 O O . GLY A 1 84 ? -5.363 -11.919 5.541 1.00 69.75 84 GLY A O 1
ATOM 597 N N . LEU A 1 85 ? -7.376 -11.655 6.526 1.00 68.12 85 LEU A N 1
ATOM 598 C CA . LEU A 1 85 ? -7.841 -12.999 6.202 1.00 68.12 85 LEU A CA 1
ATOM 599 C C . LEU A 1 85 ? -8.001 -13.144 4.688 1.00 68.12 85 LEU A C 1
ATOM 601 O O . LEU A 1 85 ? -8.700 -12.365 4.044 1.00 68.12 85 LEU A O 1
ATOM 605 N N . ALA A 1 86 ? -7.361 -14.165 4.130 1.00 71.50 86 ALA A N 1
ATOM 606 C CA . ALA A 1 86 ? -7.485 -14.515 2.730 1.00 71.50 86 ALA A CA 1
ATOM 607 C C . ALA A 1 86 ? -8.895 -15.022 2.417 1.00 71.50 86 ALA A C 1
ATOM 609 O O . ALA A 1 86 ? -9.356 -16.014 2.984 1.00 71.50 86 ALA A O 1
ATOM 610 N N . ILE A 1 87 ? -9.553 -14.358 1.471 1.00 65.50 87 ILE A N 1
ATOM 611 C CA . ILE A 1 87 ? -10.891 -14.696 0.991 1.00 65.50 87 ILE A CA 1
ATOM 612 C C . ILE A 1 87 ? -10.808 -14.822 -0.530 1.00 65.50 87 ILE A C 1
ATOM 614 O O . ILE A 1 87 ? -10.237 -13.960 -1.195 1.00 65.50 87 ILE A O 1
ATOM 618 N N . GLY A 1 88 ? -11.365 -15.897 -1.090 1.00 75.31 88 GLY A N 1
ATOM 619 C CA . GLY A 1 88 ? -11.492 -16.053 -2.539 1.00 75.31 88 GLY A CA 1
ATOM 620 C C . GLY A 1 88 ? -11.266 -17.477 -3.030 1.00 75.31 88 GLY A C 1
ATOM 621 O O . GLY A 1 88 ? -10.467 -18.229 -2.472 1.00 75.31 88 GLY A O 1
ATOM 622 N N . GLN A 1 89 ? -11.956 -17.821 -4.120 1.00 81.88 89 GLN A N 1
ATOM 623 C CA . GLN A 1 89 ? -11.975 -19.167 -4.691 1.00 81.88 89 GLN A CA 1
ATOM 624 C C . GLN A 1 89 ? -10.575 -19.717 -4.989 1.00 81.88 89 GLN A C 1
ATOM 626 O O . GLN A 1 89 ? -10.333 -20.882 -4.714 1.00 81.88 89 GLN A O 1
ATOM 631 N N . LEU A 1 90 ? -9.638 -18.907 -5.502 1.00 86.56 90 LEU A N 1
ATOM 632 C CA . LEU A 1 90 ? -8.273 -19.376 -5.785 1.00 86.56 90 LEU A CA 1
ATOM 633 C C . LEU A 1 90 ? -7.561 -19.891 -4.532 1.00 86.56 90 LEU A C 1
ATOM 635 O O . LEU A 1 90 ? -6.891 -20.912 -4.592 1.00 86.56 90 LEU A O 1
ATOM 639 N N . LEU A 1 91 ? -7.707 -19.203 -3.400 1.00 86.38 91 LEU A N 1
ATOM 640 C CA . LEU A 1 91 ? -6.981 -19.534 -2.173 1.00 86.38 91 LEU A CA 1
ATOM 641 C C . LEU A 1 91 ? -7.657 -20.669 -1.397 1.00 86.38 91 LEU A C 1
ATOM 643 O O . LEU A 1 91 ? -6.980 -21.421 -0.696 1.00 86.38 91 LEU A O 1
ATOM 647 N N . THR A 1 92 ? -8.970 -20.843 -1.562 1.00 83.38 92 THR A N 1
ATOM 648 C CA . THR A 1 92 ? -9.728 -21.941 -0.948 1.00 83.38 92 THR A CA 1
ATOM 649 C C . THR A 1 92 ? -9.772 -23.207 -1.806 1.00 83.38 92 THR A C 1
ATOM 651 O O . THR A 1 92 ? -10.069 -24.276 -1.280 1.00 83.38 92 THR A O 1
ATOM 654 N N . HIS A 1 93 ? -9.431 -23.140 -3.097 1.00 88.69 93 HIS A N 1
ATOM 655 C CA . HIS A 1 93 ? -9.469 -24.306 -3.980 1.00 88.69 93 HIS A CA 1
ATOM 656 C C . HIS A 1 93 ? -8.377 -25.340 -3.630 1.00 88.69 93 HIS A C 1
ATOM 658 O O . HIS A 1 93 ? -7.198 -24.967 -3.569 1.00 88.69 93 HIS A O 1
ATOM 664 N N . PRO A 1 94 ? -8.705 -26.641 -3.472 1.00 89.44 94 PRO A N 1
ATOM 665 C CA . PRO A 1 94 ? -7.744 -27.692 -3.112 1.00 89.44 94 PRO A CA 1
ATOM 666 C C . PRO A 1 94 ? -6.552 -27.818 -4.068 1.00 89.44 94 PRO A C 1
ATOM 668 O O . PRO A 1 94 ? -5.423 -27.975 -3.598 1.00 89.44 94 PRO A O 1
ATOM 671 N N . ALA A 1 95 ? -6.796 -27.666 -5.377 1.00 91.25 95 ALA A N 1
ATOM 672 C CA . ALA A 1 95 ? -5.794 -27.707 -6.452 1.00 91.25 95 ALA A CA 1
ATOM 673 C C . ALA A 1 95 ? -4.720 -26.604 -6.389 1.00 91.25 95 ALA A C 1
ATOM 675 O O . ALA A 1 95 ? -3.624 -26.757 -6.938 1.00 91.25 95 ALA A O 1
ATOM 676 N N . VAL A 1 96 ? -4.975 -25.503 -5.681 1.00 94.25 96 VAL A N 1
ATOM 677 C CA . VAL A 1 96 ? -4.082 -24.335 -5.639 1.00 94.25 96 VAL A CA 1
ATOM 678 C C . VAL A 1 96 ? -3.208 -24.358 -4.390 1.00 94.25 96 VAL A C 1
ATOM 680 O O . VAL A 1 96 ? -3.659 -24.754 -3.319 1.00 94.25 96 VAL A O 1
ATOM 683 N N . ILE A 1 97 ? -1.952 -23.935 -4.530 1.00 95.56 97 ILE A N 1
ATOM 684 C CA . ILE A 1 97 ? -0.989 -23.756 -3.441 1.00 95.56 97 ILE A CA 1
ATOM 685 C C . ILE A 1 97 ? -0.875 -22.250 -3.147 1.00 95.56 97 ILE A C 1
ATOM 687 O O . ILE A 1 97 ? -0.300 -21.516 -3.958 1.00 95.56 97 ILE A O 1
ATOM 691 N N . PRO A 1 98 ? -1.412 -21.767 -2.011 1.00 94.31 98 PRO A N 1
ATOM 692 C CA . PRO A 1 98 ? -1.286 -20.367 -1.614 1.00 94.31 98 PRO A CA 1
ATOM 693 C C . PRO A 1 98 ? 0.150 -19.990 -1.242 1.00 94.31 98 PRO A C 1
ATOM 695 O O . PRO A 1 98 ? 0.816 -20.730 -0.515 1.00 94.31 98 PRO A O 1
ATOM 698 N N . ILE A 1 99 ? 0.609 -18.818 -1.682 1.00 95.56 99 ILE A N 1
ATOM 699 C CA . ILE A 1 99 ? 1.955 -18.309 -1.403 1.00 95.56 99 ILE A CA 1
ATOM 700 C C . ILE A 1 99 ? 1.893 -17.018 -0.593 1.00 95.56 99 ILE A C 1
ATOM 702 O O . ILE A 1 99 ? 1.354 -16.010 -1.056 1.00 95.56 99 ILE A O 1
ATOM 706 N N . VAL A 1 100 ? 2.493 -17.036 0.598 1.00 94.06 100 VAL A N 1
ATOM 707 C CA . VAL A 1 100 ? 2.655 -15.842 1.445 1.00 94.06 100 VAL A CA 1
ATOM 708 C C . VAL A 1 100 ? 4.043 -15.231 1.299 1.00 94.06 100 VAL A C 1
ATOM 710 O O . VAL A 1 100 ? 5.008 -15.910 0.938 1.00 94.06 100 VAL A O 1
ATOM 713 N N . ALA A 1 101 ? 4.145 -13.943 1.614 1.00 92.06 101 ALA A N 1
ATOM 714 C CA . ALA A 1 101 ? 5.377 -13.183 1.495 1.00 92.06 101 ALA A CA 1
ATOM 715 C C . ALA A 1 101 ? 6.071 -12.998 2.845 1.00 92.06 101 ALA A C 1
ATOM 717 O O . ALA A 1 101 ? 5.453 -12.544 3.805 1.00 92.06 101 ALA A O 1
ATOM 718 N N . LEU A 1 102 ? 7.368 -13.303 2.890 1.00 87.12 102 LEU A N 1
ATOM 719 C CA . LEU A 1 102 ? 8.236 -13.055 4.041 1.00 87.12 102 LEU A CA 1
ATOM 720 C C . LEU A 1 102 ? 9.268 -11.965 3.745 1.00 87.12 102 LEU A C 1
ATOM 722 O O . LEU A 1 102 ? 9.684 -11.784 2.597 1.00 87.12 102 LEU A O 1
ATOM 726 N N . ASP A 1 103 ? 9.737 -11.288 4.786 1.00 80.81 103 ASP A N 1
ATOM 727 C CA . ASP A 1 103 ? 10.971 -10.509 4.728 1.00 80.81 103 ASP A CA 1
ATOM 728 C C . ASP A 1 103 ? 12.227 -11.392 4.889 1.00 80.81 103 ASP A C 1
ATOM 730 O O . ASP A 1 103 ? 12.162 -12.617 5.025 1.00 80.81 103 ASP A O 1
ATOM 734 N N . ALA A 1 104 ? 13.402 -10.755 4.877 1.00 81.31 104 ALA A N 1
ATOM 735 C CA . ALA A 1 104 ? 14.689 -11.428 5.051 1.00 81.31 104 ALA A CA 1
ATOM 736 C C . ALA A 1 104 ? 14.889 -12.031 6.456 1.00 81.31 104 ALA A C 1
ATOM 738 O O . ALA A 1 104 ? 15.684 -12.955 6.610 1.00 81.31 104 ALA A O 1
ATOM 739 N N . SER A 1 105 ? 14.155 -11.550 7.466 1.00 78.56 105 SER A N 1
ATOM 740 C CA . SER A 1 105 ? 14.125 -12.131 8.817 1.00 78.56 105 SER A CA 1
ATOM 741 C C . SER A 1 105 ? 13.187 -13.342 8.918 1.00 78.56 105 SER A C 1
ATOM 743 O O . SER A 1 105 ? 13.006 -13.909 9.992 1.00 78.56 105 SER A O 1
ATOM 745 N N . GLN A 1 106 ? 12.603 -13.762 7.788 1.00 83.88 106 GLN A N 1
ATOM 746 C CA . GLN A 1 106 ? 11.546 -14.761 7.691 1.00 83.88 106 GLN A CA 1
ATOM 747 C C . GLN A 1 106 ? 10.255 -14.347 8.406 1.00 83.88 106 GLN A C 1
ATOM 749 O O . GLN A 1 106 ? 9.389 -15.193 8.627 1.00 83.88 106 GLN A O 1
ATOM 754 N N . SER A 1 107 ? 10.073 -13.081 8.759 1.00 84.81 107 SER A N 1
ATOM 755 C CA . SER A 1 107 ? 8.806 -12.603 9.308 1.00 84.81 107 SER A CA 1
ATOM 756 C C . SER A 1 107 ? 7.801 -12.427 8.177 1.00 84.81 107 SER A C 1
ATOM 758 O O . SER A 1 107 ? 8.175 -12.069 7.059 1.00 84.81 107 SER A O 1
ATOM 760 N N . LEU A 1 108 ? 6.527 -12.730 8.439 1.00 84.38 108 LEU A N 1
ATOM 761 C CA . LEU A 1 108 ? 5.461 -12.466 7.474 1.00 84.38 108 LEU A CA 1
ATOM 762 C C . LEU A 1 108 ? 5.445 -10.963 7.181 1.00 84.38 108 LEU A C 1
ATOM 764 O O . LEU A 1 108 ? 5.464 -10.167 8.120 1.00 84.38 108 LEU A O 1
ATOM 768 N N . LEU A 1 109 ? 5.430 -10.575 5.903 1.00 75.75 109 LEU A N 1
ATOM 769 C CA . LEU A 1 109 ? 5.272 -9.166 5.559 1.00 75.75 109 LEU A CA 1
ATOM 770 C C . LEU A 1 109 ? 3.948 -8.653 6.146 1.00 75.75 109 LEU A C 1
ATOM 772 O O . LEU A 1 109 ? 2.951 -9.373 6.032 1.00 75.75 109 LEU A O 1
ATOM 776 N N . PRO A 1 110 ? 3.903 -7.442 6.734 1.00 71.69 110 PRO A N 1
ATOM 777 C CA . PRO A 1 110 ? 2.678 -6.893 7.319 1.00 71.69 110 PRO A CA 1
ATOM 778 C C . PRO A 1 110 ? 1.501 -6.880 6.339 1.00 71.69 110 PRO A C 1
ATOM 780 O O . PRO A 1 110 ? 0.354 -7.072 6.729 1.00 71.69 110 PRO A O 1
ATOM 783 N N . GLU A 1 111 ? 1.786 -6.689 5.052 1.00 73.31 111 GLU A N 1
ATOM 784 C CA . GLU A 1 111 ? 0.800 -6.725 3.984 1.00 73.31 111 GLU A CA 1
ATOM 785 C C . GLU A 1 111 ? 0.409 -8.139 3.529 1.00 73.31 111 GLU A C 1
ATOM 787 O O . GLU A 1 111 ? -0.567 -8.277 2.810 1.00 73.31 111 GLU A O 1
ATOM 792 N N . SER A 1 112 ? 1.111 -9.215 3.885 1.00 79.69 112 SER A N 1
ATOM 793 C CA . SER A 1 112 ? 0.768 -10.551 3.380 1.00 79.69 112 SER A CA 1
ATOM 794 C C . SER A 1 112 ? -0.493 -11.094 4.050 1.00 79.69 112 SER A C 1
ATOM 796 O O . SER A 1 112 ? -0.571 -11.179 5.274 1.00 79.69 112 SER A O 1
ATOM 798 N N . ASN A 1 113 ? -1.455 -11.556 3.252 1.00 82.12 113 ASN A N 1
ATOM 799 C CA . ASN A 1 113 ? -2.633 -12.229 3.796 1.00 82.12 113 ASN A CA 1
ATOM 800 C C . ASN A 1 113 ? -2.296 -13.556 4.466 1.00 82.12 113 ASN A C 1
ATOM 802 O O . ASN A 1 113 ? -1.314 -14.225 4.131 1.00 82.12 113 ASN A O 1
ATOM 806 N N . PHE A 1 114 ? -3.184 -13.952 5.371 1.00 82.75 114 PHE A N 1
ATOM 807 C CA . PHE A 1 114 ? -3.093 -15.169 6.165 1.00 82.75 114 PHE A CA 1
ATOM 808 C C . PHE A 1 114 ? -4.459 -15.856 6.267 1.00 82.75 114 PHE A C 1
ATOM 810 O O . PHE A 1 114 ? -5.491 -15.297 5.910 1.00 82.75 114 PHE A O 1
ATOM 817 N N . GLY A 1 115 ? -4.492 -17.094 6.749 1.00 83.19 115 GLY A N 1
ATOM 818 C CA . GLY A 1 115 ? -5.746 -17.799 6.999 1.00 83.19 115 GLY A CA 1
ATOM 819 C C . GLY A 1 115 ? -5.546 -19.304 7.154 1.00 83.19 115 GLY A C 1
ATOM 820 O O . GLY A 1 115 ? -4.491 -19.810 6.772 1.00 83.19 115 GLY A O 1
ATOM 821 N N . PRO A 1 116 ? -6.547 -20.036 7.671 1.00 80.88 116 PRO A N 1
ATOM 822 C CA . PRO A 1 116 ? -6.419 -21.468 7.940 1.00 80.88 116 PRO A CA 1
ATOM 823 C C . PRO A 1 116 ? -6.022 -22.281 6.703 1.00 80.88 116 PRO A C 1
ATOM 825 O O . PRO A 1 116 ? -5.066 -23.045 6.754 1.00 80.88 116 PRO A O 1
ATOM 828 N N . GLU A 1 117 ? -6.672 -22.054 5.558 1.00 81.75 117 GLU A N 1
ATOM 829 C CA . GLU A 1 117 ? -6.340 -22.737 4.296 1.00 81.75 117 GLU A CA 1
ATOM 830 C C . GLU A 1 117 ? -4.899 -22.475 3.839 1.00 81.75 117 GLU A C 1
ATOM 832 O O . GLU A 1 117 ? -4.205 -23.379 3.368 1.00 81.75 117 GLU A O 1
ATOM 837 N N . ILE A 1 118 ? -4.416 -21.247 4.040 1.00 88.50 118 ILE A N 1
ATOM 838 C CA . ILE A 1 118 ? -3.045 -20.849 3.718 1.00 88.50 118 ILE A CA 1
ATOM 839 C C . ILE A 1 118 ? -2.052 -21.511 4.673 1.00 88.50 118 ILE A C 1
ATOM 841 O O . ILE A 1 118 ? -1.057 -22.068 4.218 1.00 88.50 118 ILE A O 1
ATOM 845 N N . SER A 1 119 ? -2.314 -21.502 5.979 1.00 86.38 119 SER A N 1
ATOM 846 C CA . SER A 1 119 ? -1.461 -22.177 6.964 1.00 86.38 119 SER A CA 1
ATOM 847 C C . SER A 1 119 ? -1.431 -23.696 6.760 1.00 86.38 119 SER A C 1
ATOM 849 O O . SER A 1 119 ? -0.399 -24.328 6.993 1.00 86.38 119 SER A O 1
ATOM 851 N N . ASN A 1 120 ? -2.539 -24.278 6.292 1.00 84.25 120 ASN A N 1
ATOM 852 C CA . ASN A 1 120 ? -2.692 -25.719 6.111 1.00 84.25 120 ASN A CA 1
ATOM 853 C C . ASN A 1 120 ? -2.062 -26.227 4.815 1.00 84.25 120 ASN A C 1
ATOM 855 O O . ASN A 1 120 ? -1.463 -27.300 4.831 1.00 84.25 120 ASN A O 1
ATOM 859 N N . ARG A 1 121 ? -2.179 -25.490 3.700 1.00 89.19 121 ARG A N 1
ATOM 860 C CA . ARG A 1 121 ? -1.767 -25.954 2.355 1.00 89.19 121 ARG A CA 1
ATOM 861 C C . ARG A 1 121 ? -0.726 -25.073 1.674 1.00 89.19 121 ARG A C 1
ATOM 863 O O . ARG A 1 121 ? -0.056 -25.532 0.753 1.00 89.19 121 ARG A O 1
ATOM 870 N N . GLY A 1 122 ? -0.573 -23.833 2.119 1.00 93.44 122 GLY A N 1
ATOM 871 C CA . GLY A 1 122 ? 0.342 -22.875 1.520 1.00 93.44 122 GLY A CA 1
ATOM 872 C C . GLY A 1 122 ? 1.810 -23.121 1.850 1.00 93.44 122 GLY A C 1
ATOM 873 O O . GLY A 1 122 ? 2.170 -24.025 2.614 1.00 93.44 122 GLY A O 1
ATOM 874 N N . VAL A 1 123 ? 2.647 -22.278 1.251 1.00 95.88 123 VAL A N 1
ATOM 875 C CA . VAL A 1 123 ? 4.082 -22.136 1.526 1.00 95.88 123 VAL A CA 1
ATOM 876 C C . VAL A 1 123 ? 4.450 -20.653 1.560 1.00 95.88 123 VAL A C 1
ATOM 878 O O . VAL A 1 123 ? 3.721 -19.798 1.056 1.00 95.88 123 VAL A O 1
ATOM 881 N N . ALA A 1 124 ? 5.581 -20.333 2.170 1.00 95.62 124 ALA A N 1
ATOM 882 C CA . ALA A 1 124 ? 6.082 -18.974 2.288 1.00 95.62 124 ALA A CA 1
ATOM 883 C C . ALA A 1 124 ? 7.343 -18.786 1.439 1.00 95.62 124 ALA A C 1
ATOM 885 O O . ALA A 1 124 ? 8.170 -19.688 1.346 1.00 95.62 124 ALA A O 1
ATOM 886 N N . ALA A 1 125 ? 7.523 -17.618 0.834 1.00 95.50 125 ALA A N 1
ATOM 887 C CA . ALA A 1 125 ? 8.735 -17.284 0.090 1.00 95.50 125 ALA A CA 1
ATOM 888 C C . ALA A 1 125 ? 9.121 -15.818 0.311 1.00 95.50 125 ALA A C 1
ATOM 890 O O . ALA A 1 125 ? 8.328 -15.028 0.826 1.00 95.50 125 ALA A O 1
ATOM 891 N N . LEU A 1 126 ? 10.349 -15.452 -0.066 1.00 91.31 126 LEU A N 1
ATOM 892 C CA . LEU A 1 126 ? 10.814 -14.071 0.052 1.00 91.31 126 LEU A CA 1
ATOM 893 C C . LEU A 1 126 ? 9.950 -13.150 -0.810 1.00 91.31 126 LEU A C 1
ATOM 895 O O . LEU A 1 126 ? 9.864 -13.304 -2.027 1.00 91.31 126 LEU A O 1
ATOM 899 N N . GLY A 1 127 ? 9.312 -12.190 -0.152 1.00 84.19 127 GLY A N 1
ATOM 900 C CA . GLY A 1 127 ? 8.439 -11.210 -0.775 1.00 84.19 127 GLY A CA 1
ATOM 901 C C . GLY A 1 127 ? 9.151 -9.947 -1.219 1.00 84.19 127 GLY A C 1
ATOM 902 O O . GLY A 1 127 ? 8.536 -9.175 -1.935 1.00 84.19 127 GLY A O 1
ATOM 903 N N . ARG A 1 128 ? 10.410 -9.722 -0.821 1.00 80.75 128 ARG A N 1
ATOM 904 C CA . ARG A 1 128 ? 11.206 -8.547 -1.209 1.00 80.75 128 ARG A CA 1
ATOM 905 C C . ARG A 1 128 ? 12.424 -8.985 -2.005 1.00 80.75 128 ARG A C 1
ATOM 907 O O . ARG A 1 128 ? 13.339 -9.573 -1.436 1.00 80.75 128 ARG A O 1
ATOM 914 N N . MET A 1 129 ? 12.429 -8.715 -3.308 1.00 76.12 129 MET A N 1
ATOM 915 C CA . MET A 1 129 ? 13.508 -9.124 -4.211 1.00 76.12 129 MET A CA 1
ATOM 916 C C . MET A 1 129 ? 13.791 -8.049 -5.265 1.00 76.12 129 MET A C 1
ATOM 918 O O . MET A 1 129 ? 12.867 -7.358 -5.697 1.00 76.12 129 MET A O 1
ATOM 922 N N . PRO A 1 130 ? 15.045 -7.917 -5.729 1.00 73.31 130 PRO A N 1
ATOM 923 C CA . PRO A 1 130 ? 15.344 -7.137 -6.921 1.00 73.31 130 PRO A CA 1
ATOM 924 C C . PRO A 1 130 ? 14.620 -7.711 -8.152 1.00 73.31 130 PRO A C 1
ATOM 926 O O . PRO A 1 130 ? 14.505 -8.926 -8.311 1.00 73.31 130 PRO A O 1
ATOM 929 N N . GLY A 1 131 ? 14.156 -6.835 -9.040 1.00 74.00 131 GLY A N 1
ATOM 930 C CA . GLY A 1 131 ? 13.449 -7.156 -10.278 1.00 74.00 131 GLY A CA 1
ATOM 931 C C . GLY A 1 131 ? 13.727 -6.122 -11.369 1.00 74.00 131 GLY A C 1
ATOM 932 O O . GLY A 1 131 ? 14.224 -5.033 -11.088 1.00 74.00 131 GLY A O 1
ATOM 933 N N . TYR A 1 132 ? 13.450 -6.467 -12.625 1.00 74.50 132 TYR A N 1
ATOM 934 C CA . TYR A 1 132 ? 13.695 -5.573 -13.760 1.00 74.50 132 TYR A CA 1
ATOM 935 C C . TYR A 1 132 ? 12.551 -4.584 -13.977 1.00 74.50 132 TYR A C 1
ATOM 937 O O . TYR A 1 132 ? 11.381 -4.946 -13.863 1.00 74.50 132 TYR A O 1
ATOM 945 N N . VAL A 1 133 ? 12.903 -3.357 -14.366 1.00 66.69 133 VAL A N 1
ATOM 946 C CA . VAL A 1 133 ? 11.953 -2.321 -14.795 1.00 66.69 133 VAL A CA 1
ATOM 947 C C . VAL A 1 133 ? 11.911 -2.259 -16.326 1.00 66.69 133 VAL A C 1
ATOM 949 O O . VAL A 1 133 ? 12.904 -2.537 -17.007 1.00 66.69 133 VAL A O 1
ATOM 952 N N . ARG A 1 134 ? 10.754 -1.900 -16.899 1.00 60.16 134 ARG A N 1
ATOM 953 C CA . ARG A 1 134 ? 10.637 -1.666 -18.345 1.00 60.16 134 ARG A CA 1
ATOM 954 C C . ARG A 1 134 ? 11.568 -0.525 -18.767 1.00 60.16 134 ARG A C 1
ATOM 956 O O . ARG A 1 134 ? 11.575 0.525 -18.142 1.00 60.16 134 ARG A O 1
ATOM 963 N N . GLY A 1 135 ? 12.309 -0.716 -19.858 1.00 58.16 135 GLY A N 1
ATOM 964 C CA . GLY A 1 135 ? 13.293 0.264 -20.341 1.00 58.16 135 GLY A CA 1
ATOM 965 C C . GLY A 1 135 ? 14.700 0.072 -19.768 1.00 58.16 135 GLY A C 1
ATOM 966 O O . GLY A 1 135 ? 15.613 0.782 -20.175 1.00 58.16 135 GLY A O 1
ATOM 967 N N . GLY A 1 136 ? 14.894 -0.924 -18.897 1.00 66.31 136 GLY A N 1
ATOM 968 C CA . GLY A 1 136 ? 16.177 -1.232 -18.270 1.00 66.31 136 GLY A CA 1
ATOM 969 C C . GLY A 1 136 ? 16.228 -0.797 -16.805 1.00 66.31 136 GLY A C 1
ATOM 970 O O . GLY A 1 136 ? 15.362 -0.077 -16.317 1.00 66.31 136 GLY A O 1
ATOM 971 N N . GLY A 1 137 ? 17.250 -1.267 -16.091 1.00 72.44 137 GLY A N 1
ATOM 972 C CA . GLY A 1 137 ? 17.416 -1.014 -14.659 1.00 72.44 137 GLY A CA 1
ATOM 973 C C . GLY A 1 137 ? 16.805 -2.090 -13.758 1.00 72.44 137 GLY A C 1
ATOM 974 O O . GLY A 1 137 ? 16.153 -3.035 -14.211 1.00 72.44 137 GLY A O 1
ATOM 975 N N . ILE A 1 138 ? 17.082 -1.955 -12.462 1.00 68.50 138 ILE A N 1
ATOM 976 C CA . ILE A 1 138 ? 16.657 -2.877 -11.407 1.00 68.50 138 ILE A CA 1
ATOM 977 C C . ILE A 1 138 ? 15.964 -2.053 -10.319 1.00 68.50 138 ILE A C 1
ATOM 979 O O . ILE A 1 138 ? 16.447 -0.985 -9.957 1.00 68.50 138 ILE A O 1
ATOM 983 N N . THR A 1 139 ? 14.855 -2.560 -9.789 1.00 68.75 139 THR A N 1
ATOM 984 C CA . THR A 1 139 ? 14.163 -2.016 -8.612 1.00 68.75 139 THR A CA 1
ATOM 985 C C . THR A 1 139 ? 13.941 -3.116 -7.580 1.00 68.75 139 THR A C 1
ATOM 987 O O . THR A 1 139 ? 14.000 -4.297 -7.918 1.00 68.75 139 THR A O 1
ATOM 990 N N . VAL A 1 140 ? 13.675 -2.758 -6.326 1.00 73.00 140 VAL A N 1
ATOM 991 C CA . VAL A 1 140 ? 13.231 -3.723 -5.313 1.00 73.00 140 VAL A CA 1
ATOM 992 C C . VAL A 1 140 ? 11.714 -3.840 -5.392 1.00 73.00 140 VAL A C 1
ATOM 994 O O . VAL A 1 140 ? 10.992 -2.871 -5.181 1.00 73.00 140 VAL A O 1
ATOM 997 N N . MET A 1 141 ? 11.231 -5.040 -5.694 1.00 76.31 141 MET A N 1
ATOM 998 C CA . MET A 1 141 ? 9.811 -5.376 -5.716 1.00 76.31 141 MET A CA 1
ATOM 999 C C . MET A 1 141 ? 9.407 -5.974 -4.363 1.00 76.31 141 MET A C 1
ATOM 1001 O O . MET A 1 141 ? 10.205 -6.694 -3.759 1.00 76.31 141 MET A O 1
ATOM 1005 N N . SER A 1 142 ? 8.179 -5.704 -3.901 1.00 77.94 142 SER A N 1
ATOM 1006 C CA . SER A 1 142 ? 7.618 -6.256 -2.656 1.00 77.94 142 SER A CA 1
ATOM 1007 C C . SER A 1 142 ? 6.254 -6.919 -2.882 1.00 77.94 142 SER A C 1
ATOM 1009 O O . SER A 1 142 ? 5.466 -6.438 -3.697 1.00 77.94 142 SER A O 1
ATOM 1011 N N . GLY A 1 143 ? 5.955 -7.985 -2.136 1.00 81.38 143 GLY A N 1
ATOM 1012 C CA . GLY A 1 143 ? 4.616 -8.560 -1.980 1.00 81.38 143 GLY A CA 1
ATOM 1013 C C . GLY A 1 143 ? 4.503 -10.054 -2.302 1.00 81.38 143 GLY A C 1
ATOM 1014 O O . GLY A 1 143 ? 5.434 -10.711 -2.768 1.00 81.38 143 GLY A O 1
ATOM 1015 N N . THR A 1 144 ? 3.309 -10.604 -2.088 1.00 88.62 144 THR A N 1
ATOM 1016 C CA . THR A 1 144 ? 2.953 -12.008 -2.373 1.00 88.62 144 THR A CA 1
ATOM 1017 C C . THR A 1 144 ? 3.096 -12.368 -3.849 1.00 88.62 144 THR A C 1
ATOM 1019 O O . THR A 1 144 ? 3.443 -13.501 -4.166 1.00 88.62 144 THR A O 1
ATOM 1022 N N . SER A 1 145 ? 2.951 -11.403 -4.758 1.00 90.12 145 SER A N 1
ATOM 1023 C CA . SER A 1 145 ? 3.245 -11.574 -6.187 1.00 90.12 145 SER A CA 1
ATOM 1024 C C . SER A 1 145 ? 4.719 -11.896 -6.452 1.00 90.12 145 SER A C 1
ATOM 1026 O O . SER A 1 145 ? 5.009 -12.779 -7.262 1.00 90.12 145 SER A O 1
ATOM 1028 N N . VAL A 1 146 ? 5.638 -11.240 -5.734 1.00 88.38 146 VAL A N 1
ATOM 1029 C CA . VAL A 1 146 ? 7.083 -11.520 -5.789 1.00 88.38 146 VAL A CA 1
ATOM 1030 C C . VAL A 1 146 ? 7.370 -12.877 -5.158 1.00 88.38 146 VAL A C 1
ATOM 1032 O O . VAL A 1 146 ? 8.043 -13.704 -5.768 1.00 88.38 146 VAL A O 1
ATOM 1035 N N . ALA A 1 147 ? 6.787 -13.151 -3.988 1.00 94.50 147 ALA A N 1
ATOM 1036 C CA . ALA A 1 147 ? 6.935 -14.437 -3.313 1.00 94.50 147 ALA A CA 1
ATOM 1037 C C . ALA A 1 147 ? 6.446 -15.613 -4.180 1.00 94.50 147 ALA A C 1
ATOM 1039 O O . ALA A 1 147 ? 7.100 -16.651 -4.229 1.00 94.50 147 ALA A O 1
ATOM 1040 N N . THR A 1 148 ? 5.349 -15.445 -4.926 1.00 96.25 148 THR A N 1
ATOM 1041 C CA . THR A 1 148 ? 4.811 -16.468 -5.846 1.00 96.25 148 THR A CA 1
ATOM 1042 C C . THR A 1 148 ? 5.782 -16.749 -6.990 1.00 96.25 148 THR A C 1
ATOM 1044 O O . THR A 1 148 ? 6.053 -17.914 -7.290 1.00 96.25 148 THR A O 1
ATOM 1047 N N . ALA A 1 149 ? 6.393 -15.707 -7.565 1.00 93.19 149 ALA A N 1
ATOM 1048 C CA . ALA A 1 149 ? 7.420 -15.867 -8.591 1.00 93.19 149 ALA A CA 1
ATOM 1049 C C . ALA A 1 149 ? 8.683 -16.547 -8.034 1.00 93.19 149 ALA A C 1
ATOM 1051 O O . ALA A 1 149 ? 9.245 -17.435 -8.681 1.00 93.19 149 ALA A O 1
ATOM 1052 N N . VAL A 1 150 ? 9.099 -16.188 -6.814 1.00 94.00 150 VAL A N 1
ATOM 1053 C CA . VAL A 1 150 ? 10.224 -16.829 -6.116 1.00 94.00 150 VAL A CA 1
ATOM 1054 C C . VAL A 1 150 ? 9.939 -18.310 -5.873 1.00 94.00 150 VAL A C 1
ATOM 1056 O O . VAL A 1 150 ? 10.754 -19.160 -6.236 1.00 94.00 150 VAL A O 1
ATOM 1059 N N . ALA A 1 151 ? 8.765 -18.634 -5.330 1.00 96.62 151 ALA A N 1
ATOM 1060 C CA . ALA A 1 151 ? 8.349 -20.007 -5.078 1.00 96.62 151 ALA A CA 1
ATOM 1061 C C . ALA A 1 151 ? 8.300 -20.826 -6.374 1.00 96.62 151 ALA A C 1
ATOM 1063 O O . ALA A 1 151 ? 8.871 -21.914 -6.442 1.00 96.62 151 ALA A O 1
ATOM 1064 N N . THR A 1 152 ? 7.708 -20.266 -7.433 1.00 96.56 152 THR A N 1
ATOM 1065 C CA . THR A 1 152 ? 7.661 -20.890 -8.762 1.00 96.56 152 THR A CA 1
ATOM 1066 C C . THR A 1 152 ? 9.067 -21.172 -9.287 1.00 96.56 152 THR A C 1
ATOM 1068 O O . THR A 1 152 ? 9.335 -22.272 -9.765 1.00 96.56 152 THR A O 1
ATOM 1071 N N . GLY A 1 153 ? 9.993 -20.218 -9.154 1.00 94.62 153 GLY A N 1
ATOM 1072 C CA . GLY A 1 153 ? 11.383 -20.380 -9.575 1.00 94.62 153 GLY A CA 1
ATOM 1073 C C . GLY A 1 153 ? 12.142 -21.460 -8.798 1.00 94.62 153 GLY A C 1
ATOM 1074 O O . GLY A 1 153 ? 12.921 -22.205 -9.393 1.00 94.62 153 GLY A O 1
ATOM 1075 N N . ILE A 1 154 ? 11.908 -21.579 -7.488 1.00 95.25 154 ILE A N 1
ATOM 1076 C CA . ILE A 1 154 ? 12.489 -22.640 -6.649 1.00 95.25 154 ILE A CA 1
ATOM 1077 C C . ILE A 1 154 ? 11.939 -24.008 -7.064 1.00 95.25 154 ILE A C 1
ATOM 1079 O O . ILE A 1 154 ? 12.719 -24.929 -7.309 1.00 95.25 154 ILE A O 1
ATOM 1083 N N . LEU A 1 155 ? 10.616 -24.146 -7.202 1.00 96.12 155 LEU A N 1
ATOM 1084 C CA . LEU A 1 155 ? 10.004 -25.412 -7.618 1.00 96.12 155 LEU A CA 1
ATOM 1085 C C . LEU A 1 155 ? 10.434 -25.819 -9.025 1.00 96.12 155 LEU A C 1
ATOM 1087 O O . LEU A 1 155 ? 10.688 -26.995 -9.262 1.00 96.12 155 LEU A O 1
ATOM 1091 N N . ALA A 1 156 ? 10.573 -24.864 -9.944 1.00 94.88 156 ALA A N 1
ATOM 1092 C CA . ALA A 1 156 ? 11.043 -25.138 -11.296 1.00 94.88 156 ALA A CA 1
ATOM 1093 C C . ALA A 1 156 ? 12.471 -25.707 -11.298 1.00 94.88 156 ALA A C 1
ATOM 1095 O O . ALA A 1 156 ? 12.749 -26.664 -12.021 1.00 94.88 156 ALA A O 1
ATOM 1096 N N . GLN A 1 157 ? 13.364 -25.176 -10.453 1.00 93.12 157 GLN A N 1
ATOM 1097 C CA . GLN A 1 157 ? 14.713 -25.723 -10.277 1.00 93.12 157 GLN A CA 1
ATOM 1098 C C . GLN A 1 157 ? 14.687 -27.134 -9.687 1.00 93.12 157 GLN A C 1
ATOM 1100 O O . GLN A 1 157 ? 15.351 -28.026 -10.213 1.00 93.12 157 GLN A O 1
ATOM 1105 N N . VAL A 1 158 ? 13.913 -27.346 -8.618 1.00 93.38 158 VAL A N 1
ATOM 1106 C CA . VAL A 1 158 ? 13.787 -28.661 -7.972 1.00 93.38 158 VAL A CA 1
ATOM 1107 C C . VAL A 1 158 ? 13.263 -29.696 -8.965 1.00 93.38 158 VAL A C 1
ATOM 1109 O O . VAL A 1 158 ? 13.854 -30.760 -9.116 1.00 93.38 158 VAL A O 1
ATOM 1112 N N . TRP A 1 159 ? 12.206 -29.367 -9.705 1.00 93.50 159 TRP A N 1
ATOM 1113 C CA . TRP A 1 159 ? 11.583 -30.292 -10.651 1.00 93.50 159 TRP A CA 1
ATOM 1114 C C . TRP A 1 159 ? 12.417 -30.521 -11.919 1.00 93.50 159 TRP A C 1
ATOM 1116 O O . TRP A 1 159 ? 12.255 -31.533 -12.599 1.00 93.50 159 TRP A O 1
ATOM 1126 N N . SER A 1 160 ? 13.326 -29.595 -12.238 1.00 90.81 160 SER A N 1
ATOM 1127 C CA . SER A 1 160 ? 14.341 -29.797 -13.279 1.00 90.81 160 SER A CA 1
ATOM 1128 C C . SER A 1 160 ? 15.464 -30.724 -12.804 1.00 90.81 160 SER A C 1
ATOM 1130 O O . SER A 1 160 ? 15.978 -31.505 -13.597 1.00 90.81 160 SER A O 1
ATOM 1132 N N . ALA A 1 161 ? 15.834 -30.661 -11.520 1.00 89.88 161 ALA A N 1
ATOM 1133 C CA . ALA A 1 161 ? 16.840 -31.540 -10.918 1.00 89.88 161 ALA A CA 1
ATOM 1134 C C . ALA A 1 161 ? 16.312 -32.958 -10.637 1.00 89.88 161 ALA A C 1
ATOM 1136 O O . ALA A 1 161 ? 17.091 -33.907 -10.605 1.00 89.88 161 ALA A O 1
ATOM 1137 N N . ARG A 1 162 ? 14.997 -33.097 -10.451 1.00 87.50 162 ARG A N 1
ATOM 1138 C CA . ARG A 1 162 ? 14.286 -34.363 -10.246 1.00 87.50 162 ARG A CA 1
ATOM 1139 C C . ARG A 1 162 ? 13.259 -34.582 -11.364 1.00 87.50 162 ARG A C 1
ATOM 1141 O O . ARG A 1 162 ? 12.066 -34.408 -11.142 1.00 87.50 162 ARG A O 1
ATOM 1148 N N . PRO A 1 163 ? 13.674 -34.899 -12.604 1.00 87.06 163 PRO A N 1
ATOM 1149 C CA . PRO A 1 163 ? 12.726 -35.184 -13.683 1.00 87.06 163 PRO A CA 1
ATOM 1150 C C . PRO A 1 163 ? 11.966 -36.507 -13.474 1.00 87.06 163 PRO A C 1
ATOM 1152 O O . PRO A 1 163 ? 10.981 -36.747 -14.164 1.00 87.06 163 PRO A O 1
ATOM 1155 N N . ASP A 1 164 ? 12.422 -37.341 -12.536 1.00 86.06 164 ASP A N 1
ATOM 1156 C CA . ASP A 1 164 ? 11.851 -38.631 -12.143 1.00 86.06 164 ASP A CA 1
ATOM 1157 C C . ASP A 1 164 ? 10.560 -38.517 -11.319 1.00 86.06 164 ASP A C 1
ATOM 1159 O O . ASP A 1 164 ? 9.811 -39.487 -11.239 1.00 86.06 164 ASP A O 1
ATOM 1163 N N . ILE A 1 165 ? 10.287 -37.352 -10.720 1.00 91.50 165 ILE A N 1
ATOM 1164 C CA . ILE A 1 165 ? 9.089 -37.144 -9.898 1.00 91.50 165 ILE A CA 1
ATOM 1165 C C . ILE A 1 165 ? 7.945 -36.528 -10.707 1.00 91.50 165 ILE A C 1
ATOM 1167 O O . ILE A 1 165 ? 8.135 -35.650 -11.560 1.00 91.50 165 ILE A O 1
ATOM 1171 N N . ASP A 1 166 ? 6.726 -36.928 -10.368 1.00 91.44 166 ASP A N 1
ATOM 1172 C CA . ASP A 1 166 ? 5.501 -36.320 -10.871 1.00 91.44 166 ASP A CA 1
ATOM 1173 C C . ASP A 1 166 ? 5.020 -35.162 -9.974 1.00 91.44 166 ASP A C 1
ATOM 1175 O O . ASP A 1 166 ? 5.620 -34.809 -8.951 1.00 91.44 166 ASP A O 1
ATOM 1179 N N . SER A 1 167 ? 3.928 -34.520 -10.389 1.00 92.38 167 SER A N 1
ATOM 1180 C CA . SER A 1 167 ? 3.344 -33.393 -9.660 1.00 92.38 167 SER A CA 1
ATOM 1181 C C . SER A 1 167 ? 2.765 -33.811 -8.314 1.00 92.38 167 SER A C 1
ATOM 1183 O O . SER A 1 167 ? 2.852 -33.040 -7.361 1.00 92.38 167 SER A O 1
ATOM 1185 N N . ALA A 1 168 ? 2.201 -35.018 -8.220 1.00 91.12 168 ALA A N 1
ATOM 1186 C CA . ALA A 1 168 ? 1.622 -35.557 -6.998 1.00 91.12 168 ALA A CA 1
ATOM 1187 C C . ALA A 1 168 ? 2.701 -35.753 -5.928 1.00 91.12 168 ALA A C 1
ATOM 1189 O O . ALA A 1 168 ? 2.530 -35.317 -4.789 1.00 91.12 168 ALA A O 1
ATOM 1190 N N . THR A 1 169 ? 3.853 -36.304 -6.313 1.00 93.81 169 THR A N 1
ATOM 1191 C CA . THR A 1 169 ? 5.028 -36.452 -5.449 1.00 93.81 169 THR A CA 1
ATOM 1192 C C . THR A 1 169 ? 5.537 -35.093 -4.984 1.00 93.81 169 THR A C 1
ATOM 1194 O O . THR A 1 169 ? 5.755 -34.893 -3.788 1.00 93.81 169 THR A O 1
ATOM 1197 N N . LEU A 1 170 ? 5.676 -34.123 -5.897 1.00 94.31 170 LEU A N 1
ATOM 1198 C CA . LEU A 1 170 ? 6.110 -32.775 -5.530 1.00 94.31 170 LEU A CA 1
ATOM 1199 C C . LEU A 1 170 ? 5.102 -32.092 -4.593 1.00 94.31 170 LEU A C 1
ATOM 1201 O O . LEU A 1 170 ? 5.499 -31.509 -3.587 1.00 94.31 170 LEU A O 1
ATOM 1205 N N . ARG A 1 171 ? 3.797 -32.219 -4.853 1.00 92.56 171 ARG A N 1
ATOM 1206 C CA . ARG A 1 171 ? 2.727 -31.695 -3.991 1.00 92.56 171 ARG A CA 1
ATOM 1207 C C . ARG A 1 171 ? 2.740 -32.347 -2.609 1.00 92.56 171 ARG A C 1
ATOM 1209 O O . ARG A 1 171 ? 2.596 -31.643 -1.613 1.00 92.56 171 ARG A O 1
ATOM 1216 N N . SER A 1 172 ? 2.977 -33.657 -2.540 1.00 90.88 172 SER A N 1
ATOM 1217 C CA . SER A 1 172 ? 3.135 -34.396 -1.284 1.00 90.88 172 SER A CA 1
ATOM 1218 C C . SER A 1 172 ? 4.372 -33.939 -0.511 1.00 90.88 172 SER A C 1
ATOM 1220 O O . SER A 1 172 ? 4.306 -33.766 0.704 1.00 90.88 172 SER A O 1
ATOM 1222 N N . ALA A 1 173 ? 5.490 -33.684 -1.196 1.00 93.12 173 ALA A N 1
ATOM 1223 C CA . ALA A 1 173 ? 6.690 -33.140 -0.566 1.00 93.12 173 ALA A CA 1
ATOM 1224 C C . ALA A 1 173 ? 6.434 -31.754 0.026 1.00 93.12 173 ALA A C 1
ATOM 1226 O O . ALA A 1 173 ? 6.839 -31.490 1.155 1.00 93.12 173 ALA A O 1
ATOM 1227 N N . LEU A 1 174 ? 5.701 -30.895 -0.691 1.00 93.75 174 LEU A N 1
ATOM 1228 C CA . LEU A 1 174 ? 5.271 -29.608 -0.155 1.00 93.75 174 LEU A CA 1
ATOM 1229 C C . LEU A 1 174 ? 4.366 -29.802 1.057 1.00 93.75 174 LEU A C 1
ATOM 1231 O O . LEU A 1 174 ? 4.664 -29.239 2.106 1.00 93.75 174 LEU A O 1
ATOM 1235 N N . ALA A 1 175 ? 3.331 -30.639 0.969 1.00 89.62 175 ALA A N 1
ATOM 1236 C CA . ALA A 1 175 ? 2.434 -30.955 2.083 1.00 89.62 175 ALA A CA 1
ATOM 1237 C C . ALA A 1 175 ? 3.171 -31.512 3.320 1.00 89.62 175 ALA A C 1
ATOM 1239 O O . ALA A 1 175 ? 2.763 -31.237 4.444 1.00 89.62 175 ALA A O 1
ATOM 1240 N N . GLY A 1 176 ? 4.292 -32.213 3.136 1.00 87.44 176 GLY A N 1
ATOM 1241 C CA . GLY A 1 176 ? 5.132 -32.736 4.218 1.00 87.44 176 GLY A CA 1
ATOM 1242 C C . GLY A 1 176 ? 6.083 -31.726 4.877 1.00 87.44 176 GLY A C 1
ATOM 1243 O O . GLY A 1 176 ? 6.785 -32.092 5.820 1.00 87.44 176 GLY A O 1
ATOM 1244 N N . LEU A 1 177 ? 6.150 -30.477 4.400 1.00 90.56 177 LEU A N 1
ATOM 1245 C CA . LEU A 1 177 ? 7.008 -29.448 4.996 1.00 90.56 177 LEU A CA 1
ATOM 1246 C C . LEU A 1 177 ? 6.488 -28.990 6.362 1.00 90.56 177 LEU A C 1
ATOM 1248 O O . LEU A 1 177 ? 5.292 -28.779 6.531 1.00 90.56 177 LEU A O 1
ATOM 1252 N N . SER A 1 178 ? 7.408 -28.742 7.294 1.00 82.25 178 SER A N 1
ATOM 1253 C CA . SER A 1 178 ? 7.131 -28.259 8.654 1.00 82.25 178 SER A CA 1
ATOM 1254 C C . SER A 1 178 ? 7.779 -26.890 8.903 1.00 82.25 178 SER A C 1
ATOM 1256 O O . SER A 1 178 ? 8.806 -26.598 8.288 1.00 82.25 178 SER A O 1
ATOM 1258 N N . PRO A 1 179 ? 7.242 -26.065 9.824 1.00 82.25 179 PRO A N 1
ATOM 1259 C CA . PRO A 1 179 ? 6.045 -26.293 10.646 1.00 82.25 179 PRO A CA 1
ATOM 1260 C C . PRO A 1 179 ? 4.734 -25.996 9.893 1.00 82.25 179 PRO A C 1
ATOM 1262 O O . PRO A 1 179 ? 4.625 -24.973 9.220 1.00 82.25 179 PRO A O 1
ATOM 1265 N N . ARG A 1 180 ? 3.719 -26.860 10.043 1.00 78.50 180 ARG A N 1
ATOM 1266 C CA . ARG A 1 180 ? 2.334 -26.584 9.608 1.00 78.50 180 ARG A CA 1
ATOM 1267 C C . ARG A 1 180 ? 1.460 -26.182 10.788 1.00 78.50 180 ARG A C 1
ATOM 1269 O O . ARG A 1 180 ? 1.801 -26.469 11.932 1.00 78.50 180 ARG A O 1
ATOM 1276 N N . ASN A 1 181 ? 0.336 -25.528 10.498 1.00 68.44 181 ASN A N 1
ATOM 1277 C CA . ASN A 1 181 ? -0.636 -25.042 11.489 1.00 68.44 181 ASN A CA 1
ATOM 1278 C C . ASN A 1 181 ? -0.086 -23.952 12.435 1.00 68.44 181 ASN A C 1
ATOM 1280 O O . ASN A 1 181 ? -0.674 -23.682 13.479 1.00 68.44 181 ASN A O 1
ATOM 1284 N N . GLY A 1 182 ? 1.041 -23.326 12.077 1.00 69.00 182 GLY A N 1
ATOM 1285 C CA . GLY A 1 182 ? 1.584 -22.155 12.765 1.00 69.00 182 GLY A CA 1
ATOM 1286 C C . GLY A 1 182 ? 0.987 -20.837 12.257 1.00 69.00 182 GLY A C 1
ATOM 1287 O O . GLY A 1 182 ? 0.117 -20.814 11.383 1.00 69.00 182 GLY A O 1
ATOM 1288 N N . SER A 1 183 ? 1.509 -19.716 12.766 1.00 73.12 183 SER A N 1
ATOM 1289 C CA . SER A 1 183 ? 1.126 -18.354 12.347 1.00 73.12 183 SER A CA 1
ATOM 1290 C C . SER A 1 183 ? 1.456 -18.031 10.882 1.00 73.12 183 SER A C 1
ATOM 1292 O O . SER A 1 183 ? 0.936 -17.065 10.332 1.00 73.12 183 SER A O 1
ATOM 1294 N N . LYS A 1 184 ? 2.301 -18.844 10.241 1.00 83.81 184 LYS A N 1
ATOM 1295 C CA . LYS A 1 184 ? 2.642 -18.793 8.816 1.00 83.81 184 LYS A CA 1
ATOM 1296 C C . LYS A 1 184 ? 2.953 -20.207 8.298 1.00 83.81 184 LYS A C 1
ATOM 1298 O O . LYS A 1 184 ? 3.384 -21.049 9.090 1.00 83.81 184 LYS A O 1
ATOM 1303 N N . PRO A 1 185 ? 2.773 -20.477 6.995 1.00 91.25 185 PRO A N 1
ATOM 1304 C CA . PRO A 1 185 ? 3.195 -21.735 6.388 1.00 91.25 185 PRO A CA 1
ATOM 1305 C C . PRO A 1 185 ? 4.735 -21.872 6.313 1.00 91.25 185 PRO A C 1
ATOM 1307 O O . PRO A 1 185 ? 5.457 -20.881 6.483 1.00 91.25 185 PRO A O 1
ATOM 1310 N N . PRO A 1 186 ? 5.258 -23.084 6.031 1.00 92.75 186 PRO A N 1
ATOM 1311 C CA . PRO A 1 186 ? 6.692 -23.343 5.906 1.00 92.75 186 PRO A CA 1
ATOM 1312 C C . PRO A 1 186 ? 7.362 -22.474 4.838 1.00 92.75 186 PRO A C 1
ATOM 1314 O O . PRO A 1 186 ? 6.825 -22.305 3.741 1.00 92.75 186 PRO A O 1
ATOM 1317 N N . MET A 1 187 ? 8.566 -21.974 5.128 1.00 92.50 187 MET A N 1
ATOM 1318 C CA . MET A 1 187 ? 9.383 -21.283 4.131 1.00 92.50 187 MET A CA 1
ATOM 1319 C C . MET A 1 187 ? 9.903 -22.271 3.087 1.00 92.50 187 MET A C 1
ATOM 1321 O O . MET A 1 187 ? 10.481 -23.307 3.413 1.00 92.50 187 MET A O 1
ATOM 1325 N N . LEU A 1 188 ? 9.713 -21.923 1.821 1.00 94.00 188 LEU A N 1
ATOM 1326 C CA . LEU A 1 188 ? 10.187 -22.682 0.686 1.00 94.00 188 LEU A CA 1
ATOM 1327 C C . LEU A 1 188 ? 11.644 -22.324 0.394 1.00 94.00 188 LEU A C 1
ATOM 1329 O O . LEU A 1 188 ? 11.957 -21.197 0.010 1.00 94.00 188 LEU A O 1
ATOM 1333 N N . THR A 1 189 ? 12.524 -23.312 0.510 1.00 91.81 189 THR A N 1
ATOM 1334 C CA . THR A 1 189 ? 13.875 -23.260 -0.055 1.00 91.81 189 THR A CA 1
ATOM 1335 C C . THR A 1 189 ? 14.127 -24.512 -0.880 1.00 91.81 189 THR A C 1
ATOM 1337 O O . THR A 1 189 ? 13.464 -25.539 -0.701 1.00 91.81 189 THR A O 1
ATOM 1340 N N . ARG A 1 190 ? 15.086 -24.442 -1.805 1.00 90.62 190 ARG A N 1
ATOM 1341 C CA . ARG A 1 190 ? 15.429 -25.580 -2.664 1.00 90.62 190 ARG A CA 1
ATOM 1342 C C . ARG A 1 190 ? 15.878 -26.784 -1.835 1.00 90.62 190 ARG A C 1
ATOM 1344 O O . ARG A 1 190 ? 15.502 -27.913 -2.144 1.00 90.62 190 ARG A O 1
ATOM 1351 N N . GLU A 1 191 ? 16.656 -26.533 -0.791 1.00 91.81 191 GLU A N 1
ATOM 1352 C CA . GLU A 1 191 ? 17.271 -27.536 0.077 1.00 91.81 191 GLU A CA 1
ATOM 1353 C C . GLU A 1 191 ? 16.197 -28.293 0.855 1.00 91.81 191 GLU A C 1
ATOM 1355 O O . GLU A 1 191 ? 16.184 -29.521 0.857 1.00 91.81 191 GLU A O 1
ATOM 1360 N N . ILE A 1 192 ? 15.248 -27.561 1.448 1.00 91.38 192 ILE A N 1
ATOM 1361 C CA . ILE A 1 192 ? 14.155 -28.133 2.239 1.00 91.38 192 ILE A CA 1
ATOM 1362 C C . ILE A 1 192 ? 13.257 -29.025 1.371 1.00 91.38 192 ILE A C 1
ATOM 1364 O O . ILE A 1 192 ? 12.902 -30.136 1.778 1.00 91.38 192 ILE A O 1
ATOM 1368 N N . VAL A 1 193 ? 12.906 -28.572 0.162 1.00 92.81 193 VAL A N 1
ATOM 1369 C CA . VAL A 1 193 ? 12.076 -29.364 -0.759 1.00 92.81 193 VAL A CA 1
ATOM 1370 C C . VAL A 1 193 ? 12.837 -30.596 -1.248 1.00 92.81 193 VAL A C 1
ATOM 1372 O O . VAL A 1 193 ? 12.286 -31.693 -1.203 1.00 92.81 193 VAL A O 1
ATOM 1375 N N . SER A 1 194 ? 14.103 -30.449 -1.649 1.00 90.94 194 SER A N 1
ATOM 1376 C CA . SER A 1 194 ? 14.918 -31.572 -2.143 1.00 90.94 194 SER A CA 1
ATOM 1377 C C . SER A 1 194 ? 15.127 -32.630 -1.057 1.00 90.94 194 SER A C 1
ATOM 1379 O O . SER A 1 194 ? 14.847 -33.800 -1.287 1.00 90.94 194 SER A O 1
ATOM 1381 N N . ALA A 1 195 ? 15.473 -32.222 0.168 1.00 89.81 195 ALA A N 1
ATOM 1382 C CA . ALA A 1 195 ? 15.628 -33.143 1.295 1.00 89.81 195 ALA A CA 1
ATOM 1383 C C . ALA A 1 195 ? 14.315 -33.846 1.681 1.00 89.81 195 ALA A C 1
ATOM 1385 O O . ALA A 1 195 ? 14.315 -34.938 2.249 1.00 89.81 195 ALA A O 1
ATOM 1386 N N . THR A 1 196 ? 13.168 -33.221 1.416 1.00 90.94 196 THR A N 1
ATOM 1387 C CA . THR A 1 196 ? 11.863 -33.861 1.624 1.00 90.94 196 THR A CA 1
ATOM 1388 C C . THR A 1 196 ? 11.549 -34.847 0.504 1.00 90.94 196 THR A C 1
ATOM 1390 O O . THR A 1 196 ? 11.094 -35.952 0.786 1.00 90.94 196 THR A O 1
ATOM 1393 N N . LEU A 1 197 ? 11.869 -34.506 -0.744 1.00 90.69 197 LEU A N 1
ATOM 1394 C CA . LEU A 1 197 ? 11.751 -35.417 -1.881 1.00 90.69 197 LEU A CA 1
ATOM 1395 C C . LEU A 1 197 ? 12.643 -36.646 -1.736 1.00 90.69 197 LEU A C 1
ATOM 1397 O O . LEU A 1 197 ? 12.169 -37.746 -1.977 1.00 90.69 197 LEU A O 1
ATOM 1401 N N . ASP A 1 198 ? 13.887 -36.493 -1.287 1.00 88.06 198 ASP A N 1
ATOM 1402 C CA . ASP A 1 198 ? 14.807 -37.619 -1.086 1.00 88.06 198 ASP A CA 1
ATOM 1403 C C . ASP A 1 198 ? 14.331 -38.585 0.011 1.00 88.06 198 ASP A C 1
ATOM 1405 O O . ASP A 1 198 ? 14.653 -39.771 -0.026 1.00 88.06 198 ASP A O 1
ATOM 1409 N N . ARG A 1 199 ? 13.518 -38.105 0.963 1.00 87.12 199 ARG A N 1
ATOM 1410 C CA . ARG A 1 199 ? 12.868 -38.951 1.977 1.00 87.12 199 ARG A CA 1
ATOM 1411 C C . ARG A 1 199 ? 11.655 -39.710 1.434 1.00 87.12 199 ARG A C 1
ATOM 1413 O O . ARG A 1 199 ? 11.406 -40.824 1.880 1.00 87.12 199 ARG A O 1
ATOM 1420 N N . ILE A 1 200 ? 10.892 -39.103 0.523 1.00 85.81 200 ILE A N 1
ATOM 1421 C CA . ILE A 1 200 ? 9.652 -39.682 -0.029 1.00 85.81 200 ILE A CA 1
ATOM 1422 C C . ILE A 1 200 ? 9.964 -40.617 -1.203 1.00 85.81 200 ILE A C 1
ATOM 1424 O O . ILE A 1 200 ? 9.398 -41.700 -1.306 1.00 85.81 200 ILE A O 1
ATOM 1428 N N . VAL A 1 201 ? 10.881 -40.201 -2.075 1.00 84.00 201 VAL A N 1
ATOM 1429 C CA . VAL A 1 201 ? 11.341 -40.935 -3.254 1.00 84.00 201 VAL A CA 1
ATOM 1430 C C . VAL A 1 201 ? 12.871 -40.890 -3.269 1.00 84.00 201 VAL A C 1
ATOM 1432 O O . VAL A 1 201 ? 13.455 -39.984 -3.881 1.00 84.00 201 VAL A O 1
ATOM 1435 N N . PRO A 1 202 ? 13.534 -41.840 -2.581 1.00 71.56 202 PRO A N 1
ATOM 1436 C CA . PRO A 1 202 ? 14.986 -41.945 -2.582 1.00 71.56 202 PRO A CA 1
ATOM 1437 C C . PRO A 1 202 ? 15.500 -42.136 -4.009 1.00 71.56 202 PRO A C 1
ATOM 1439 O O . PRO A 1 202 ? 15.126 -43.083 -4.702 1.00 71.56 202 PRO A O 1
ATOM 1442 N N . THR A 1 203 ? 16.352 -41.223 -4.469 1.00 60.94 203 THR A N 1
ATOM 1443 C CA . THR A 1 203 ? 16.921 -41.299 -5.816 1.00 60.94 203 THR A CA 1
ATOM 1444 C C . THR A 1 203 ? 17.878 -42.493 -5.903 1.00 60.94 203 THR A C 1
ATOM 1446 O O . THR A 1 203 ? 18.795 -42.606 -5.090 1.00 60.94 203 THR A O 1
ATOM 1449 N N . ALA A 1 204 ? 17.748 -43.347 -6.924 1.00 50.91 204 ALA A N 1
ATOM 1450 C CA . ALA A 1 204 ? 18.687 -44.455 -7.165 1.00 50.91 204 ALA A CA 1
ATOM 1451 C C . ALA A 1 204 ? 20.151 -43.988 -7.375 1.00 50.91 204 ALA A C 1
ATOM 1453 O O . ALA A 1 204 ? 21.084 -44.771 -7.214 1.00 50.91 204 ALA A O 1
ATOM 1454 N N . LEU A 1 205 ? 20.367 -42.695 -7.664 1.00 47.03 205 LEU A N 1
ATOM 1455 C CA . LEU A 1 205 ? 21.688 -42.061 -7.761 1.00 47.03 205 LEU A CA 1
ATOM 1456 C C . LEU A 1 205 ? 22.444 -41.931 -6.423 1.00 47.03 205 LEU A C 1
ATOM 1458 O O . LEU A 1 205 ? 23.626 -41.601 -6.440 1.00 47.03 205 LEU A O 1
ATOM 1462 N N . ALA A 1 206 ? 21.824 -42.219 -5.274 1.00 42.59 206 ALA A N 1
ATOM 1463 C CA . ALA A 1 206 ? 22.519 -42.210 -3.982 1.00 42.59 206 ALA A CA 1
ATOM 1464 C C . ALA A 1 206 ? 23.528 -43.373 -3.809 1.00 42.59 206 ALA A C 1
ATOM 1466 O O . ALA A 1 206 ? 24.299 -43.371 -2.852 1.00 42.59 206 ALA A O 1
ATOM 1467 N N . ALA A 1 207 ? 23.553 -44.351 -4.728 1.00 37.25 207 ALA A N 1
ATOM 1468 C CA . ALA A 1 207 ? 24.424 -45.531 -4.663 1.00 37.25 207 ALA A CA 1
ATOM 1469 C C . ALA A 1 207 ? 25.740 -45.420 -5.463 1.00 37.25 207 ALA A C 1
ATOM 1471 O O . ALA A 1 207 ? 26.593 -46.299 -5.353 1.00 37.25 207 ALA A O 1
ATOM 1472 N N . THR A 1 208 ? 25.958 -44.351 -6.231 1.00 36.41 208 THR A N 1
ATOM 1473 C CA . THR A 1 208 ? 27.248 -44.094 -6.891 1.00 36.41 208 THR A CA 1
ATOM 1474 C C . THR A 1 208 ? 27.773 -42.747 -6.427 1.00 36.41 208 THR A C 1
ATOM 1476 O O . THR A 1 208 ? 27.327 -41.699 -6.889 1.00 36.41 208 THR A O 1
ATOM 1479 N N . GLY A 1 209 ? 28.689 -42.788 -5.458 1.00 38.62 209 GLY A N 1
ATOM 1480 C CA . GLY A 1 209 ? 29.381 -41.609 -4.958 1.00 38.62 209 GLY A CA 1
ATOM 1481 C C . GLY A 1 209 ? 30.003 -40.782 -6.087 1.00 38.62 209 GLY A C 1
ATOM 1482 O O . GLY A 1 209 ? 30.464 -41.328 -7.086 1.00 38.62 209 GLY A O 1
ATOM 1483 N N . ALA A 1 210 ? 30.030 -39.468 -5.854 1.00 35.84 210 ALA A N 1
ATOM 1484 C CA . ALA A 1 210 ? 30.448 -38.387 -6.748 1.00 35.84 210 ALA A CA 1
ATOM 1485 C C . ALA A 1 210 ? 29.387 -37.917 -7.762 1.00 35.84 210 ALA A C 1
ATOM 1487 O O . ALA A 1 210 ? 29.478 -38.161 -8.961 1.00 35.84 210 ALA A O 1
ATOM 1488 N N . VAL A 1 211 ? 28.454 -37.086 -7.289 1.00 34.28 211 VAL A N 1
ATOM 1489 C CA . VAL A 1 211 ? 28.019 -35.945 -8.103 1.00 34.28 211 VAL A CA 1
ATOM 1490 C C . VAL A 1 211 ? 28.795 -34.741 -7.589 1.00 34.28 211 VAL A C 1
ATOM 1492 O O . VAL A 1 211 ? 28.503 -34.206 -6.520 1.00 34.28 211 VAL A O 1
ATOM 1495 N N . GLU A 1 212 ? 29.844 -34.374 -8.326 1.00 30.27 212 GLU A N 1
ATOM 1496 C CA . GLU A 1 212 ? 30.515 -33.084 -8.188 1.00 30.27 212 GLU A CA 1
ATOM 1497 C C . GLU A 1 212 ? 29.467 -31.981 -8.040 1.00 30.27 212 GLU A C 1
ATOM 1499 O O . GLU A 1 212 ? 28.562 -31.846 -8.870 1.00 30.27 212 GLU A O 1
ATOM 1504 N N . MET A 1 213 ? 29.638 -31.150 -7.015 1.00 31.47 213 MET A N 1
ATOM 1505 C CA . MET A 1 213 ? 28.996 -29.848 -6.908 1.00 31.47 213 MET A CA 1
ATOM 1506 C C . MET A 1 213 ? 29.527 -28.975 -8.058 1.00 31.47 213 MET A C 1
ATOM 1508 O O . MET A 1 213 ? 30.429 -28.158 -7.889 1.00 31.47 213 MET A O 1
ATOM 1512 N N . ARG A 1 214 ? 29.030 -29.189 -9.281 1.00 28.20 214 ARG A N 1
ATOM 1513 C CA . ARG A 1 214 ? 29.339 -28.300 -10.395 1.00 28.20 214 ARG A CA 1
ATOM 1514 C C . ARG A 1 214 ? 28.614 -26.998 -10.126 1.00 28.20 214 ARG A C 1
ATOM 1516 O O . ARG A 1 214 ? 27.389 -26.924 -10.195 1.00 28.20 214 ARG A O 1
ATOM 1523 N N . ASN A 1 215 ? 29.400 -25.978 -9.799 1.00 29.56 215 ASN A N 1
ATOM 1524 C CA . ASN A 1 215 ? 29.006 -24.586 -9.901 1.00 29.56 215 ASN A CA 1
ATOM 1525 C C . ASN A 1 215 ? 28.344 -24.373 -11.267 1.00 29.56 215 ASN A C 1
ATOM 1527 O O . ASN A 1 215 ? 29.027 -24.190 -12.272 1.00 29.56 215 ASN A O 1
ATOM 1531 N N . TYR A 1 216 ? 27.014 -24.339 -11.312 1.00 35.47 216 TYR A N 1
ATOM 1532 C CA . TYR A 1 216 ? 26.276 -23.791 -12.449 1.00 35.47 216 TYR A CA 1
ATOM 1533 C C . TYR A 1 216 ? 26.289 -22.261 -12.363 1.00 35.47 216 TYR A C 1
ATOM 1535 O O . TYR A 1 216 ? 25.265 -21.592 -12.420 1.00 35.47 216 TYR A O 1
ATOM 1543 N N . ALA A 1 217 ? 27.494 -21.708 -12.237 1.00 27.14 217 ALA A N 1
ATOM 1544 C CA . ALA A 1 217 ? 27.808 -20.354 -12.644 1.00 27.14 217 ALA A CA 1
ATOM 1545 C C . ALA A 1 217 ? 28.255 -20.395 -14.114 1.00 27.14 217 ALA A C 1
ATOM 1547 O O . ALA A 1 217 ? 29.337 -19.933 -14.455 1.00 27.14 217 ALA A O 1
ATOM 1548 N N . SER A 1 218 ? 27.430 -20.956 -15.006 1.00 28.67 218 SER A N 1
ATOM 1549 C CA . SER A 1 218 ? 27.483 -20.545 -16.408 1.00 28.67 218 SER A CA 1
ATOM 1550 C C . SER A 1 218 ? 26.551 -19.346 -16.551 1.00 28.67 218 SER A C 1
ATOM 1552 O O . SER A 1 218 ? 25.352 -19.468 -16.811 1.00 28.67 218 SER A O 1
ATOM 1554 N N . LEU A 1 219 ? 27.115 -18.166 -16.306 1.00 38.97 219 LEU A N 1
ATOM 1555 C CA . LEU A 1 219 ? 26.555 -16.902 -16.755 1.00 38.97 219 LEU A CA 1
ATOM 1556 C C . LEU A 1 219 ? 26.510 -16.934 -18.286 1.00 38.97 219 LEU A C 1
ATOM 1558 O O . LEU A 1 219 ? 27.543 -16.728 -18.907 1.00 38.97 219 LEU A O 1
ATOM 1562 N N . GLN A 1 220 ? 25.343 -17.233 -18.863 1.00 31.25 220 GLN A N 1
ATOM 1563 C CA . GLN A 1 220 ? 24.799 -16.691 -20.122 1.00 31.25 220 GLN A CA 1
ATOM 1564 C C . GLN A 1 220 ? 23.639 -17.562 -20.628 1.00 31.25 220 GLN A C 1
ATOM 1566 O O . GLN A 1 220 ? 23.763 -18.774 -20.762 1.00 31.25 220 GLN A O 1
ATOM 1571 N N . GLY A 1 221 ? 22.518 -16.908 -20.936 1.00 28.86 221 GLY A N 1
ATOM 1572 C CA . GLY A 1 221 ? 21.353 -17.501 -21.590 1.00 28.86 221 GLY A CA 1
ATOM 1573 C C . GLY A 1 221 ? 20.120 -16.625 -21.388 1.00 28.86 221 GLY A C 1
ATOM 1574 O O . GLY A 1 221 ? 19.624 -16.502 -20.271 1.00 28.86 221 GLY A O 1
ATOM 1575 N N . ALA A 1 222 ? 19.641 -15.975 -22.451 1.00 34.22 222 ALA A N 1
ATOM 1576 C CA . ALA A 1 222 ? 18.340 -15.318 -22.438 1.00 34.22 222 ALA A CA 1
ATOM 1577 C C . ALA A 1 222 ? 17.250 -16.395 -22.344 1.00 34.22 222 ALA A C 1
ATOM 1579 O O . ALA A 1 222 ? 17.229 -17.320 -23.157 1.00 34.22 222 ALA A O 1
ATOM 1580 N N . THR A 1 223 ? 16.343 -16.280 -21.373 1.00 40.75 223 THR A N 1
ATOM 1581 C CA . THR A 1 223 ? 15.144 -17.122 -21.324 1.00 40.75 223 THR A CA 1
ATOM 1582 C C . THR A 1 223 ? 14.397 -16.971 -22.648 1.00 40.75 223 THR A C 1
ATOM 1584 O O . THR A 1 223 ? 14.039 -15.862 -23.047 1.00 40.75 223 THR A O 1
ATOM 1587 N N . THR A 1 224 ? 14.193 -18.075 -23.364 1.00 37.06 224 THR A N 1
ATOM 1588 C CA . THR A 1 224 ? 13.491 -18.058 -24.648 1.00 37.06 224 THR A CA 1
ATOM 1589 C C . THR A 1 224 ? 12.000 -17.866 -24.378 1.00 37.06 224 THR A C 1
ATOM 1591 O O . THR A 1 224 ? 11.321 -18.770 -23.893 1.00 37.06 224 THR A O 1
ATOM 1594 N N . MET A 1 225 ? 11.499 -16.659 -24.641 1.00 38.62 225 MET A N 1
ATOM 1595 C CA . MET A 1 225 ? 10.080 -16.322 -24.524 1.00 38.62 225 MET A CA 1
ATOM 1596 C C . MET A 1 225 ? 9.320 -16.911 -25.713 1.00 38.62 225 MET A C 1
ATOM 1598 O O . MET A 1 225 ? 9.516 -16.476 -26.848 1.00 38.62 225 MET A O 1
ATOM 1602 N N . ALA A 1 226 ? 8.438 -17.879 -25.468 1.00 40.25 226 ALA A N 1
ATOM 1603 C CA . ALA A 1 226 ? 7.466 -18.308 -26.467 1.00 40.25 226 ALA A CA 1
ATOM 1604 C C . ALA A 1 226 ? 6.205 -17.442 -26.329 1.00 40.25 226 ALA A C 1
ATOM 1606 O O . ALA A 1 226 ? 5.459 -17.577 -25.358 1.00 40.25 226 ALA A O 1
ATOM 1607 N N . TYR A 1 227 ? 5.975 -16.540 -27.286 1.00 37.69 227 TYR A N 1
ATOM 1608 C CA . TYR A 1 227 ? 4.732 -15.772 -27.363 1.00 37.69 227 TYR A CA 1
ATOM 1609 C C . TYR A 1 227 ? 3.618 -16.671 -27.908 1.00 37.69 227 TYR A C 1
ATOM 1611 O O . TYR A 1 227 ? 3.669 -17.109 -29.056 1.00 37.69 227 TYR A O 1
ATOM 1619 N N . GLY A 1 228 ? 2.606 -16.959 -27.088 1.00 38.38 228 GLY A N 1
ATOM 1620 C CA . GLY A 1 228 ? 1.358 -17.533 -27.582 1.00 38.38 228 GLY A CA 1
ATOM 1621 C C . GLY A 1 228 ? 0.575 -16.456 -28.330 1.00 38.38 228 GLY A C 1
ATOM 1622 O O . GLY A 1 228 ? 0.132 -15.495 -27.715 1.00 38.38 228 GLY A O 1
ATOM 1623 N N . SER A 1 2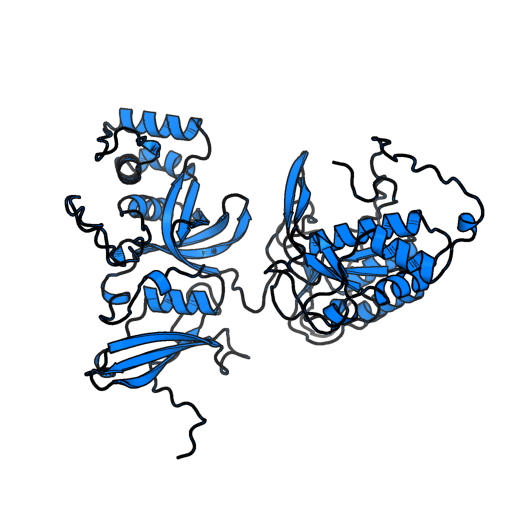29 ? 0.409 -16.597 -29.644 1.00 30.95 229 SER A N 1
ATOM 1624 C CA . SER A 1 229 ? -0.330 -15.654 -30.500 1.00 30.95 229 SER A CA 1
ATOM 1625 C C . SER A 1 229 ? -1.858 -15.816 -30.444 1.00 30.95 229 SER A C 1
ATOM 1627 O O . SER A 1 229 ? -2.565 -15.286 -31.295 1.00 30.95 229 SER A O 1
ATOM 1629 N N . GLU A 1 230 ? -2.387 -16.568 -29.482 1.00 36.91 230 GLU A N 1
ATOM 1630 C CA . GLU A 1 230 ? -3.821 -16.836 -29.348 1.00 36.91 230 GLU A CA 1
ATOM 1631 C C . GLU A 1 230 ? -4.407 -15.896 -28.287 1.00 36.91 230 GLU A C 1
ATOM 1633 O O . GLU A 1 230 ? -4.364 -16.177 -27.090 1.00 36.91 230 GLU A O 1
ATOM 1638 N N . GLN A 1 231 ? -4.927 -14.749 -28.735 1.00 39.25 231 GLN A N 1
ATOM 1639 C CA . GLN A 1 231 ? -5.831 -13.923 -27.933 1.00 39.25 231 GLN A CA 1
ATOM 1640 C C . GLN A 1 231 ? -7.165 -14.672 -27.765 1.00 39.25 231 GLN A C 1
ATOM 1642 O O . GLN A 1 231 ? -7.684 -15.196 -28.757 1.00 39.25 231 GLN A O 1
ATOM 1647 N N . PRO A 1 232 ? -7.752 -14.739 -26.558 1.00 34.12 232 PRO A N 1
ATOM 1648 C CA . PRO A 1 232 ? -9.111 -15.238 -26.409 1.00 34.12 232 PRO A CA 1
ATOM 1649 C C . PRO A 1 232 ? -10.066 -14.287 -27.142 1.00 34.12 232 PRO A C 1
ATOM 1651 O O . PRO A 1 232 ? -10.128 -13.096 -26.845 1.00 34.12 232 PRO A O 1
ATOM 1654 N N . ALA A 1 233 ? -10.794 -14.799 -28.135 1.00 29.73 233 ALA A N 1
ATOM 1655 C CA . ALA A 1 233 ? -11.870 -14.042 -28.760 1.00 29.73 233 ALA A CA 1
ATOM 1656 C C . ALA A 1 233 ? -12.991 -13.818 -27.724 1.00 29.73 233 ALA A C 1
ATOM 1658 O O . ALA A 1 233 ? -13.350 -14.769 -27.022 1.00 29.73 233 ALA A O 1
ATOM 1659 N N . PRO A 1 234 ? -13.571 -12.607 -27.622 1.00 30.67 234 PRO A N 1
ATOM 1660 C CA . PRO A 1 234 ? -14.669 -12.356 -26.701 1.00 30.67 234 PRO A CA 1
ATOM 1661 C C . PRO A 1 234 ? -15.863 -13.232 -27.086 1.00 30.67 234 PRO A C 1
ATOM 1663 O O . PRO A 1 234 ? -16.388 -13.152 -28.198 1.00 30.67 234 PRO A O 1
ATOM 1666 N N . SER A 1 235 ? -16.303 -14.088 -26.165 1.00 33.16 235 SER A N 1
ATOM 1667 C CA . SER A 1 235 ? -17.513 -14.881 -26.346 1.00 33.16 235 SER A CA 1
ATOM 1668 C C . SER A 1 235 ? -18.733 -13.959 -26.311 1.00 33.16 235 SER A C 1
ATOM 1670 O O . SER A 1 235 ? -19.158 -13.522 -25.242 1.00 33.16 235 SER A O 1
ATOM 1672 N N . GLN A 1 236 ? -19.309 -13.671 -27.480 1.00 32.94 236 GLN A N 1
ATOM 1673 C CA . GLN A 1 236 ? -20.630 -13.058 -27.596 1.00 32.94 236 GLN A CA 1
ATOM 1674 C C . GLN A 1 236 ? -21.697 -14.073 -27.175 1.00 32.94 236 GLN A C 1
ATOM 1676 O O . GLN A 1 236 ? -22.203 -14.835 -27.993 1.00 32.94 236 GLN A O 1
ATOM 1681 N N . VAL A 1 237 ? -22.051 -14.085 -25.892 1.00 32.09 237 VAL A N 1
ATOM 1682 C CA . VAL A 1 237 ? -23.324 -14.654 -25.441 1.00 32.09 237 VAL A CA 1
ATOM 1683 C C . VAL A 1 237 ? -23.956 -13.664 -24.475 1.00 32.09 237 VAL A C 1
ATOM 1685 O O . VAL A 1 237 ? -23.588 -13.575 -23.308 1.00 32.09 237 VAL A O 1
ATOM 1688 N N . ALA A 1 238 ? -24.898 -12.884 -24.999 1.00 32.06 238 ALA A N 1
ATOM 1689 C CA . ALA A 1 238 ? -25.824 -12.104 -24.199 1.00 32.06 238 ALA A CA 1
ATOM 1690 C C . ALA A 1 238 ? -26.789 -13.063 -23.486 1.00 32.06 238 ALA A C 1
ATOM 1692 O O . ALA A 1 238 ? -27.454 -13.865 -24.141 1.00 32.06 238 ALA A O 1
ATOM 1693 N N . GLY A 1 239 ? -26.882 -12.977 -22.158 1.00 28.45 239 GLY A N 1
ATOM 1694 C CA . GLY A 1 239 ? -27.910 -13.697 -21.413 1.00 28.45 239 GLY A CA 1
ATOM 1695 C C . GLY A 1 239 ? -27.663 -13.798 -19.911 1.00 28.45 239 GLY A C 1
ATOM 1696 O O . GLY A 1 239 ? -26.876 -14.628 -19.477 1.00 28.45 239 GLY A O 1
ATOM 1697 N N . LEU A 1 240 ? -28.464 -13.029 -19.165 1.00 28.77 240 LEU A N 1
ATOM 1698 C CA . LEU A 1 240 ? -28.730 -13.054 -17.717 1.00 28.77 240 LEU A CA 1
ATOM 1699 C C . LEU A 1 240 ? -27.747 -12.293 -16.808 1.00 28.77 240 LEU A C 1
ATOM 1701 O O . LEU A 1 240 ? -26.544 -12.512 -16.771 1.00 28.77 240 LEU A O 1
ATOM 1705 N N . ILE A 1 241 ? -28.345 -11.354 -16.073 1.00 37.75 241 ILE A N 1
ATOM 1706 C CA . ILE A 1 241 ? -27.735 -10.349 -15.207 1.00 37.75 241 ILE A CA 1
ATOM 1707 C C . ILE A 1 241 ? -27.136 -11.032 -13.969 1.00 37.75 241 ILE A C 1
ATOM 1709 O O . ILE A 1 241 ? -27.868 -11.446 -13.074 1.00 37.75 241 ILE A O 1
ATOM 1713 N N . ALA A 1 242 ? -25.807 -11.097 -13.914 1.00 35.53 242 ALA A N 1
ATOM 1714 C CA . ALA A 1 242 ? -25.006 -11.315 -12.712 1.00 35.53 242 ALA A CA 1
ATOM 1715 C C . ALA A 1 242 ? -23.873 -10.273 -12.721 1.00 35.53 242 ALA A C 1
ATOM 1717 O O . ALA A 1 242 ? -23.309 -9.984 -13.780 1.00 35.53 242 ALA A O 1
ATOM 1718 N N . LYS A 1 243 ? -23.579 -9.633 -11.582 1.00 39.50 243 LYS A N 1
ATOM 1719 C CA . LYS A 1 243 ? -22.513 -8.615 -11.514 1.00 39.50 243 LYS A CA 1
ATOM 1720 C C . LYS A 1 243 ? -21.152 -9.321 -11.663 1.00 39.50 243 LYS A C 1
ATOM 1722 O O . LYS A 1 243 ? -20.897 -10.256 -10.910 1.00 39.50 243 LYS A O 1
ATOM 1727 N N . PRO A 1 244 ? -20.265 -8.907 -12.585 1.00 49.97 244 PRO A N 1
ATOM 1728 C CA . PRO A 1 244 ? -19.095 -9.712 -12.932 1.00 49.97 244 PRO A CA 1
ATOM 1729 C C . PRO A 1 244 ? -18.016 -9.704 -11.835 1.00 49.97 244 PRO A C 1
ATOM 1731 O O . PRO A 1 244 ? -17.539 -8.648 -11.418 1.00 49.97 244 PRO A O 1
ATOM 1734 N N . GLN A 1 245 ? -17.584 -10.896 -11.405 1.00 55.19 245 GLN A N 1
ATOM 1735 C CA . GLN A 1 245 ? -16.283 -11.071 -10.750 1.00 55.19 245 GLN A CA 1
ATOM 1736 C C . GLN A 1 245 ? -15.176 -10.700 -11.746 1.00 55.19 245 GLN A C 1
ATOM 1738 O O . GLN A 1 245 ? -15.202 -11.121 -12.905 1.00 55.19 245 GLN A O 1
ATOM 1743 N N . THR A 1 246 ? -14.200 -9.924 -11.289 1.00 59.69 246 THR A N 1
ATOM 1744 C CA . THR A 1 246 ? -13.103 -9.402 -12.104 1.00 59.69 246 THR A CA 1
ATOM 1745 C C . THR A 1 246 ? -11.774 -9.897 -11.547 1.00 59.69 246 THR A C 1
ATOM 1747 O O . THR A 1 246 ? -11.550 -9.919 -10.341 1.00 59.69 246 THR A O 1
ATOM 1750 N N . VAL A 1 247 ? -10.880 -10.315 -12.425 1.00 59.75 247 VAL A N 1
ATOM 1751 C CA . VAL A 1 247 ? -9.505 -10.689 -12.116 1.00 59.75 247 VAL A CA 1
ATOM 1752 C C . VAL A 1 247 ? -8.644 -9.439 -12.220 1.00 59.75 247 VAL A C 1
ATOM 1754 O O . VAL A 1 247 ? -8.658 -8.748 -13.235 1.00 59.75 247 VAL A O 1
ATOM 1757 N N . THR A 1 248 ? -7.875 -9.155 -11.181 1.00 58.56 248 THR A N 1
ATOM 1758 C CA . THR A 1 248 ? -6.930 -8.034 -11.118 1.00 58.56 248 THR A CA 1
ATOM 1759 C C . THR A 1 248 ? -5.569 -8.554 -10.658 1.00 58.56 248 THR A C 1
ATOM 1761 O O . THR A 1 248 ? -5.482 -9.658 -10.127 1.00 58.56 248 THR A O 1
ATOM 1764 N N . PRO A 1 249 ? -4.468 -7.811 -10.801 1.00 45.62 249 PRO A N 1
ATOM 1765 C CA . PRO A 1 249 ? -3.211 -8.178 -10.149 1.00 45.62 249 PRO A CA 1
ATOM 1766 C C . PRO A 1 249 ? -3.360 -8.294 -8.614 1.00 45.62 249 PRO A C 1
ATOM 1768 O O . PRO A 1 249 ? -4.096 -7.522 -7.996 1.00 45.62 249 PRO A O 1
ATOM 1771 N N . ALA A 1 250 ? -2.670 -9.250 -7.973 1.00 42.94 250 ALA A N 1
ATOM 1772 C CA . ALA A 1 250 ? -2.650 -9.394 -6.511 1.00 42.94 250 ALA A CA 1
ATOM 1773 C C . ALA A 1 250 ? -1.671 -8.370 -5.919 1.00 42.94 250 ALA A C 1
ATOM 1775 O O . ALA A 1 250 ? -0.488 -8.655 -5.715 1.00 42.94 250 ALA A O 1
ATOM 1776 N N . GLY A 1 251 ? -2.153 -7.143 -5.699 1.00 46.78 251 GLY A N 1
ATOM 1777 C CA . GLY A 1 251 ? -1.311 -5.977 -5.389 1.00 46.78 251 GLY A CA 1
ATOM 1778 C C . GLY A 1 251 ? -0.300 -5.670 -6.503 1.00 46.78 251 GLY A C 1
ATOM 1779 O O . GLY A 1 251 ? -0.457 -6.195 -7.600 1.00 46.78 251 GLY A O 1
ATOM 1780 N N . CYS A 1 252 ? 0.697 -4.804 -6.244 1.00 41.03 252 CYS A N 1
ATOM 1781 C CA . CYS A 1 252 ? 1.631 -4.263 -7.252 1.00 41.03 252 CYS A CA 1
ATOM 1782 C C . CYS A 1 252 ? 2.073 -5.316 -8.286 1.00 41.03 252 CYS A C 1
ATOM 1784 O O . CYS A 1 252 ? 2.973 -6.120 -8.040 1.00 41.03 252 CYS A O 1
ATOM 1786 N N . GLY A 1 253 ? 1.415 -5.307 -9.444 1.00 38.53 253 GLY A N 1
ATOM 1787 C CA . GLY A 1 253 ? 1.681 -6.211 -10.550 1.00 38.53 253 GLY A CA 1
ATOM 1788 C C . GLY A 1 253 ? 2.223 -5.417 -11.720 1.00 38.53 253 GLY A C 1
ATOM 1789 O O . GLY A 1 253 ? 1.601 -4.457 -12.167 1.00 38.53 253 GLY A O 1
ATOM 1790 N N . CYS A 1 254 ? 3.389 -5.816 -12.213 1.00 41.03 254 CYS A N 1
ATOM 1791 C CA . CYS A 1 254 ? 3.958 -5.307 -13.450 1.00 41.03 254 CYS A CA 1
ATOM 1792 C C . CYS A 1 254 ? 3.591 -6.322 -14.541 1.00 41.03 254 CYS A C 1
ATOM 1794 O O . CYS A 1 254 ? 4.123 -7.430 -14.561 1.00 41.03 254 CYS A O 1
ATOM 1796 N N . GLY A 1 255 ? 2.617 -5.980 -15.385 1.00 37.62 255 GLY A N 1
ATOM 1797 C CA . GLY A 1 255 ? 2.078 -6.911 -16.385 1.00 37.62 255 GLY A CA 1
ATOM 1798 C C . GLY A 1 255 ? 1.078 -6.321 -17.381 1.00 37.62 255 GLY A C 1
ATOM 1799 O O . GLY A 1 255 ? 0.675 -7.025 -18.299 1.00 37.62 255 GLY A O 1
ATOM 1800 N N . ALA A 1 256 ? 0.705 -5.046 -17.240 1.00 37.09 256 ALA A N 1
ATOM 1801 C CA . ALA A 1 256 ? -0.062 -4.324 -18.248 1.00 37.09 256 ALA A CA 1
ATOM 1802 C C . ALA A 1 256 ? 0.759 -4.080 -19.534 1.00 37.09 256 ALA A C 1
ATOM 1804 O O . ALA A 1 256 ? 1.992 -3.951 -19.455 1.00 37.09 256 ALA A O 1
ATOM 1805 N N . PRO A 1 257 ? 0.137 -3.926 -20.720 1.00 30.91 257 PRO A N 1
ATOM 1806 C CA . PRO A 1 257 ? 0.859 -3.541 -21.925 1.00 30.91 257 PRO A CA 1
ATOM 1807 C C . PRO A 1 257 ? 1.403 -2.131 -21.728 1.00 30.91 257 PRO A C 1
ATOM 1809 O O . PRO A 1 257 ? 0.691 -1.227 -21.309 1.00 30.91 257 PRO A O 1
ATOM 1812 N N . GLY A 1 258 ? 2.703 -1.953 -21.954 1.00 37.75 258 GLY A N 1
ATOM 1813 C CA . GLY A 1 258 ? 3.409 -0.717 -21.594 1.00 37.75 258 GLY A CA 1
ATOM 1814 C C . GLY A 1 258 ? 4.105 -0.752 -20.227 1.00 37.75 258 GLY A C 1
ATOM 1815 O O . GLY A 1 258 ? 4.833 0.186 -19.909 1.00 37.75 258 GLY A O 1
ATOM 1816 N N . GLY A 1 259 ? 3.981 -1.844 -19.461 1.00 38.94 259 GLY A N 1
ATOM 1817 C CA . GLY A 1 259 ? 4.780 -2.140 -18.263 1.00 38.94 259 GLY A CA 1
ATOM 1818 C C . GLY A 1 259 ? 4.652 -1.138 -17.117 1.00 38.94 259 GLY A C 1
ATOM 1819 O O . GLY A 1 259 ? 5.608 -0.960 -16.364 1.00 38.94 259 GLY A O 1
ATOM 1820 N N . ALA A 1 260 ? 3.489 -0.505 -16.971 1.00 35.25 260 ALA A N 1
ATOM 1821 C CA . ALA A 1 260 ? 3.144 0.200 -15.746 1.00 35.25 260 ALA A CA 1
ATOM 1822 C C . ALA A 1 260 ? 2.855 -0.825 -14.635 1.00 35.25 260 ALA A C 1
ATOM 1824 O O . ALA A 1 260 ? 2.082 -1.766 -14.827 1.00 35.25 260 ALA A O 1
ATOM 1825 N N . CYS A 1 261 ? 3.501 -0.661 -13.479 1.00 38.59 261 CYS A N 1
ATOM 1826 C CA . CYS A 1 261 ? 3.146 -1.398 -12.272 1.00 38.59 261 CYS A CA 1
ATOM 1827 C C . CYS A 1 261 ? 1.967 -0.664 -11.623 1.00 38.59 261 CYS A C 1
ATOM 1829 O O . CYS A 1 261 ? 2.141 0.398 -11.029 1.00 38.59 261 CYS A O 1
ATOM 1831 N N . THR A 1 262 ? 0.754 -1.191 -11.757 1.00 42.66 262 THR A N 1
ATOM 1832 C CA . THR A 1 262 ? -0.435 -0.571 -11.162 1.00 42.66 262 THR A CA 1
ATOM 1833 C C . THR A 1 262 ? -0.630 -1.135 -9.759 1.00 42.66 262 THR A C 1
ATOM 1835 O O . THR A 1 262 ? -1.184 -2.216 -9.564 1.00 42.66 262 THR A O 1
ATOM 1838 N N . CYS A 1 263 ? -0.154 -0.415 -8.749 1.00 37.66 263 CYS A N 1
ATOM 1839 C CA . CYS A 1 263 ? -0.350 -0.752 -7.337 1.00 37.66 263 CYS A CA 1
ATOM 1840 C C . CYS A 1 263 ? -1.771 -0.429 -6.830 1.00 37.66 263 CYS A C 1
ATOM 1842 O O . CYS A 1 263 ? -1.934 -0.033 -5.681 1.00 37.66 263 CYS A O 1
ATOM 1844 N N . HIS A 1 264 ? -2.801 -0.562 -7.667 1.00 36.66 264 HIS A N 1
ATOM 1845 C CA . HIS A 1 264 ? -4.166 -0.158 -7.333 1.00 36.66 264 HIS A CA 1
ATOM 1846 C C . HIS A 1 264 ? -5.163 -1.286 -7.599 1.00 36.66 264 HIS A C 1
ATOM 1848 O O . HIS A 1 264 ? -5.469 -1.603 -8.743 1.00 36.66 264 HIS A O 1
ATOM 1854 N N . GLY A 1 265 ? -5.645 -1.906 -6.516 1.00 30.50 265 GLY A N 1
ATOM 1855 C CA . GLY A 1 265 ? -6.620 -2.996 -6.544 1.00 30.50 265 GLY A CA 1
ATOM 1856 C C . GLY A 1 265 ? -7.244 -3.248 -5.169 1.00 30.50 265 GLY A C 1
ATOM 1857 O O . GLY A 1 265 ? -6.695 -3.996 -4.365 1.00 30.50 265 GLY A O 1
ATOM 1858 N N . GLY A 1 266 ? -8.371 -2.567 -4.937 1.00 30.94 266 GLY A N 1
ATOM 1859 C CA . GLY A 1 266 ? -9.379 -2.683 -3.873 1.00 30.94 266 GLY A CA 1
ATOM 1860 C C . GLY A 1 266 ? -9.186 -3.710 -2.755 1.00 30.94 266 GLY A C 1
ATOM 1861 O O . GLY A 1 266 ? -9.418 -4.904 -2.913 1.00 30.94 266 GLY A O 1
ATOM 1862 N N . GLN A 1 267 ? -8.892 -3.177 -1.577 1.00 31.97 267 GLN A N 1
ATOM 1863 C CA . GLN A 1 267 ? -9.126 -3.784 -0.274 1.00 31.97 267 GLN A CA 1
ATOM 1864 C C . GLN A 1 267 ? -10.534 -3.444 0.220 1.00 31.97 267 GLN A C 1
ATOM 1866 O O . GLN A 1 267 ? -10.892 -2.264 0.170 1.00 31.97 267 GLN A O 1
ATOM 1871 N N . PRO A 1 268 ? -11.303 -4.384 0.793 1.00 32.16 268 PRO A N 1
ATOM 1872 C CA . PRO A 1 268 ? -12.449 -4.036 1.622 1.00 32.16 268 PRO A CA 1
ATOM 1873 C C . PRO A 1 268 ? -11.926 -3.468 2.956 1.00 32.16 268 PRO A C 1
ATOM 1875 O O . PRO A 1 268 ? -11.836 -4.174 3.953 1.00 32.16 268 PRO A O 1
ATOM 1878 N N . GLY A 1 269 ? -11.484 -2.206 2.949 1.00 36.38 269 GLY A N 1
ATOM 1879 C CA . GLY A 1 269 ? -11.018 -1.493 4.149 1.00 36.38 269 GLY A CA 1
ATOM 1880 C C . GLY A 1 269 ? -9.957 -0.412 3.917 1.00 36.38 269 GLY A C 1
ATOM 1881 O O . GLY A 1 269 ? -9.730 0.418 4.796 1.00 36.38 269 GLY A O 1
ATOM 1882 N N . ARG A 1 270 ? -9.318 -0.379 2.737 1.00 43.00 270 ARG A N 1
ATOM 1883 C CA . ARG A 1 270 ? -8.593 0.813 2.273 1.00 43.00 270 ARG A CA 1
ATOM 1884 C C . ARG A 1 270 ? -9.457 1.488 1.230 1.00 43.00 270 ARG A C 1
ATOM 1886 O O . ARG A 1 270 ? -9.568 1.011 0.102 1.00 43.00 270 ARG A O 1
ATOM 1893 N N . SER A 1 271 ? -10.089 2.597 1.597 1.00 50.12 271 SER A N 1
ATOM 1894 C CA . SER A 1 271 ? -10.453 3.583 0.588 1.00 50.12 271 SER A CA 1
ATOM 1895 C C . SER A 1 271 ? -9.201 3.877 -0.227 1.00 50.12 271 SER A C 1
ATOM 1897 O O . SER A 1 271 ? -8.146 4.083 0.358 1.00 50.12 271 SER A O 1
ATOM 1899 N N . GLY A 1 272 ? -9.300 3.977 -1.551 1.00 66.12 272 GLY A N 1
ATOM 1900 C CA . GLY A 1 272 ? -8.242 4.628 -2.335 1.00 66.12 272 GLY A CA 1
ATOM 1901 C C . GLY A 1 272 ? -7.993 6.082 -1.904 1.00 66.12 272 GLY A C 1
ATOM 1902 O O . GLY A 1 272 ? -7.171 6.756 -2.493 1.00 66.12 272 GLY A O 1
ATOM 1903 N N . PHE A 1 273 ? -8.701 6.569 -0.884 1.00 83.62 273 PHE A N 1
ATOM 1904 C CA . PHE A 1 273 ? -8.597 7.887 -0.297 1.00 83.62 273 PHE A CA 1
ATOM 1905 C C . PHE A 1 273 ? -7.709 7.871 0.941 1.00 83.62 273 PHE A C 1
ATOM 1907 O O . PHE A 1 273 ? -7.765 6.928 1.735 1.00 83.62 273 PHE A O 1
ATOM 1914 N N . VAL A 1 274 ? -6.965 8.952 1.119 1.00 88.94 274 VAL A N 1
ATOM 1915 C CA . VAL A 1 274 ? -6.191 9.267 2.316 1.00 88.94 274 VAL A CA 1
ATOM 1916 C C . VAL A 1 274 ? -6.818 10.468 3.019 1.00 88.94 274 VAL A C 1
ATOM 1918 O O . VAL A 1 274 ? -7.338 11.378 2.377 1.00 88.94 274 VAL A O 1
ATOM 1921 N N . TYR A 1 275 ? -6.798 10.451 4.348 1.00 91.44 275 TYR A N 1
ATOM 1922 C CA . TYR A 1 275 ? -7.076 11.617 5.185 1.00 91.44 275 TYR A CA 1
ATOM 1923 C C . TYR A 1 275 ? -5.990 11.655 6.257 1.00 91.44 275 TYR A C 1
ATOM 1925 O O . TYR A 1 275 ? -6.132 11.029 7.308 1.00 91.44 275 TYR A O 1
ATOM 1933 N N . ALA A 1 276 ? -4.873 12.308 5.955 1.00 90.56 276 ALA A N 1
ATOM 1934 C CA . ALA A 1 276 ? -3.673 12.300 6.787 1.00 90.56 276 ALA A CA 1
ATOM 1935 C C . ALA A 1 276 ? -3.468 13.654 7.468 1.00 90.56 276 ALA A C 1
ATOM 1937 O O . ALA A 1 276 ? -3.804 14.690 6.899 1.00 90.56 276 ALA A O 1
ATOM 1938 N N . ILE A 1 277 ? -2.905 13.630 8.675 1.00 87.62 277 ILE A N 1
ATOM 1939 C CA . ILE A 1 277 ? -2.500 14.823 9.420 1.00 87.62 277 ILE A CA 1
ATOM 1940 C C . ILE A 1 277 ? -0.992 14.735 9.617 1.00 87.62 277 ILE A C 1
ATOM 1942 O O . ILE A 1 277 ? -0.489 13.700 10.052 1.00 87.62 277 ILE A O 1
ATOM 1946 N N . GLY A 1 278 ? -0.270 15.795 9.281 1.00 88.00 278 GLY A N 1
ATOM 1947 C CA . GLY A 1 278 ? 1.180 15.790 9.372 1.00 88.00 278 GLY A CA 1
ATOM 1948 C C . GLY A 1 278 ? 1.792 17.1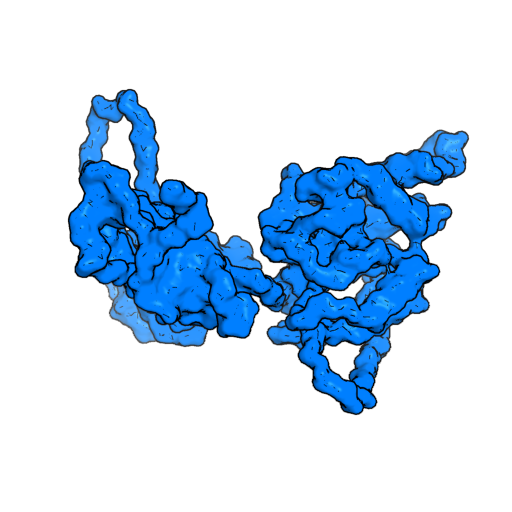35 9.036 1.00 88.00 278 GLY A C 1
ATOM 1949 O O . GLY A 1 278 ? 1.128 18.169 9.050 1.00 88.00 278 GLY A O 1
ATOM 1950 N N . THR A 1 279 ? 3.082 17.113 8.749 1.00 89.56 279 THR A N 1
ATOM 1951 C CA . THR A 1 279 ? 3.865 18.298 8.432 1.00 89.56 279 THR A CA 1
ATOM 1952 C C . THR A 1 279 ? 4.304 18.244 6.976 1.00 89.56 279 THR A C 1
ATOM 1954 O O . THR A 1 279 ? 4.925 17.274 6.544 1.00 89.56 279 THR A O 1
ATOM 1957 N N . ILE A 1 280 ? 3.977 19.276 6.202 1.00 92.94 280 ILE A N 1
ATOM 1958 C CA . ILE A 1 280 ? 4.373 19.350 4.793 1.00 92.94 280 ILE A CA 1
ATOM 1959 C C . ILE A 1 280 ? 5.815 19.854 4.684 1.00 92.94 280 ILE A C 1
ATOM 1961 O O . ILE A 1 280 ? 6.226 20.788 5.371 1.00 92.94 280 ILE A O 1
ATOM 1965 N N . GLU A 1 281 ? 6.592 19.221 3.812 1.00 91.62 281 GLU A N 1
ATOM 1966 C CA . GLU A 1 281 ? 7.986 19.552 3.530 1.00 91.62 281 GLU A CA 1
ATOM 1967 C C . GLU A 1 281 ? 8.248 19.610 2.025 1.00 91.62 281 GLU A C 1
ATOM 1969 O O . GLU A 1 281 ? 7.553 18.966 1.233 1.00 91.62 281 GLU A O 1
ATOM 1974 N N . ALA A 1 282 ? 9.291 20.347 1.644 1.00 92.56 282 ALA A N 1
ATOM 1975 C CA . ALA A 1 282 ? 9.775 20.431 0.275 1.00 92.56 282 ALA A CA 1
ATOM 1976 C C . ALA A 1 282 ? 11.251 20.023 0.187 1.00 92.56 282 ALA A C 1
ATOM 1978 O O . ALA A 1 282 ? 12.101 20.560 0.901 1.00 92.56 282 ALA A O 1
ATOM 1979 N N . ASP A 1 283 ? 11.558 19.117 -0.742 1.00 89.69 283 ASP A N 1
ATOM 1980 C CA . ASP A 1 283 ? 12.925 18.739 -1.102 1.00 89.69 283 ASP A CA 1
ATOM 1981 C C . ASP A 1 283 ? 13.224 18.990 -2.576 1.00 89.69 283 ASP A C 1
ATOM 1983 O O . ASP A 1 283 ? 12.339 19.121 -3.426 1.00 89.69 283 ASP A O 1
ATOM 1987 N N . TYR A 1 284 ? 14.512 18.949 -2.896 1.00 90.06 284 TYR A N 1
ATOM 1988 C CA . TYR A 1 284 ? 15.021 19.106 -4.250 1.00 90.06 284 TYR A CA 1
ATOM 1989 C C . TYR A 1 284 ? 15.275 17.731 -4.879 1.00 90.06 284 TYR A C 1
ATOM 1991 O O . TYR A 1 284 ? 16.108 16.973 -4.380 1.00 90.06 284 TYR A O 1
ATOM 1999 N N . PRO A 1 285 ? 14.624 17.390 -6.007 1.00 83.44 285 PRO A N 1
ATOM 2000 C CA . PRO A 1 285 ? 14.872 16.119 -6.691 1.00 83.44 285 PRO A CA 1
ATOM 2001 C C . PRO A 1 285 ? 16.301 15.961 -7.223 1.00 83.44 285 PRO A C 1
ATOM 2003 O O . PRO A 1 285 ? 16.749 14.841 -7.460 1.00 83.44 285 PRO A O 1
ATOM 2006 N N . ASN A 1 286 ? 16.996 17.072 -7.487 1.00 86.38 286 ASN A N 1
ATOM 2007 C CA . ASN A 1 286 ? 18.374 17.093 -7.965 1.00 86.38 286 ASN A CA 1
ATOM 2008 C C . ASN A 1 286 ? 19.050 18.446 -7.669 1.00 86.38 286 ASN A C 1
ATOM 2010 O O . ASN A 1 286 ? 18.389 19.451 -7.407 1.00 86.38 286 ASN A O 1
ATOM 2014 N N . ALA A 1 287 ? 20.380 18.473 -7.791 1.00 89.06 287 ALA A N 1
ATOM 2015 C CA . ALA A 1 287 ? 21.197 19.659 -7.530 1.00 89.06 287 ALA A CA 1
ATOM 2016 C C . ALA A 1 287 ? 20.959 20.829 -8.508 1.00 89.06 287 ALA A C 1
ATOM 2018 O O . ALA A 1 287 ? 21.346 21.956 -8.209 1.00 89.06 287 ALA A O 1
ATOM 2019 N N . ALA A 1 288 ? 20.365 20.594 -9.685 1.00 90.25 288 ALA A N 1
ATOM 2020 C CA . ALA A 1 288 ? 20.060 21.676 -10.623 1.00 90.25 288 ALA A CA 1
ATOM 2021 C C . ALA A 1 288 ? 18.874 22.514 -10.125 1.00 90.25 288 ALA A C 1
ATOM 2023 O O . ALA A 1 288 ? 18.966 23.736 -10.112 1.00 90.25 288 ALA A O 1
ATOM 2024 N N . ILE A 1 289 ? 17.812 21.861 -9.639 1.00 91.06 289 ILE A N 1
ATOM 2025 C CA . ILE A 1 289 ? 16.642 22.528 -9.039 1.00 91.06 289 ILE A CA 1
ATOM 2026 C C . ILE A 1 289 ? 17.057 23.275 -7.764 1.00 91.06 289 ILE A C 1
ATOM 2028 O O . ILE A 1 289 ? 16.644 24.410 -7.552 1.00 91.06 289 ILE A O 1
ATOM 2032 N N . GLU A 1 290 ? 17.928 22.672 -6.951 1.00 91.94 290 GLU A N 1
ATOM 2033 C CA . GLU A 1 290 ? 18.490 23.324 -5.762 1.00 91.94 290 GLU A CA 1
ATOM 2034 C C . GLU A 1 290 ? 19.245 24.621 -6.112 1.00 91.94 290 GLU A C 1
ATOM 2036 O O . GLU A 1 290 ? 19.037 25.658 -5.482 1.00 91.94 290 GLU A O 1
ATOM 2041 N N . ARG A 1 291 ? 20.093 24.596 -7.149 1.00 90.69 291 ARG A N 1
ATOM 2042 C CA . ARG A 1 291 ? 20.825 25.787 -7.612 1.00 90.69 291 ARG A CA 1
ATOM 2043 C C . ARG A 1 291 ? 19.911 26.846 -8.218 1.00 90.69 291 ARG A C 1
ATOM 2045 O O . ARG A 1 291 ? 20.149 28.030 -7.999 1.00 90.69 291 ARG A O 1
ATOM 2052 N N . GLU A 1 292 ? 18.877 26.439 -8.949 1.00 93.00 292 GLU A N 1
ATOM 2053 C CA . GLU A 1 292 ? 17.891 27.370 -9.506 1.00 93.00 292 GLU A CA 1
ATOM 2054 C C . GLU A 1 292 ? 17.135 28.102 -8.390 1.00 93.00 292 GLU A C 1
ATOM 2056 O O . GLU A 1 292 ? 16.987 29.320 -8.435 1.00 93.00 292 GLU A O 1
ATOM 2061 N N . MET A 1 293 ? 16.749 27.386 -7.329 1.00 92.62 293 MET A N 1
ATOM 2062 C CA . MET A 1 293 ? 16.124 27.980 -6.144 1.00 92.62 293 MET A CA 1
ATOM 2063 C C . MET A 1 293 ? 17.023 29.038 -5.481 1.00 92.62 293 MET A C 1
ATOM 2065 O O . MET A 1 293 ? 16.557 30.113 -5.104 1.00 92.62 293 MET A O 1
ATOM 2069 N N . GLN A 1 294 ? 18.329 28.773 -5.383 1.00 91.38 294 GLN A N 1
ATOM 2070 C CA . GLN A 1 294 ? 19.308 29.737 -4.864 1.00 91.38 294 GLN A CA 1
ATOM 2071 C C . GLN A 1 294 ? 19.484 30.954 -5.789 1.00 91.38 294 GLN A C 1
ATOM 2073 O O . GLN A 1 294 ? 19.591 32.083 -5.307 1.00 91.38 294 GLN A O 1
ATOM 2078 N N . ALA A 1 295 ? 19.491 30.750 -7.109 1.00 91.50 295 ALA A N 1
ATOM 2079 C CA . ALA A 1 295 ? 19.569 31.838 -8.083 1.00 91.50 295 ALA A CA 1
ATOM 2080 C C . ALA A 1 295 ? 18.327 32.743 -8.026 1.00 91.50 295 ALA A C 1
ATOM 2082 O O . ALA A 1 295 ? 18.455 33.969 -8.058 1.00 91.50 295 ALA A O 1
ATOM 2083 N N . LEU A 1 296 ? 17.138 32.150 -7.867 1.00 92.19 296 LEU A N 1
ATOM 2084 C CA . LEU A 1 296 ? 15.891 32.882 -7.650 1.00 92.19 296 LEU A CA 1
ATOM 2085 C C . LEU A 1 296 ? 15.931 33.699 -6.362 1.00 92.19 296 LEU A C 1
ATOM 2087 O O . LEU A 1 296 ? 15.566 34.870 -6.387 1.00 92.19 296 LEU A O 1
ATOM 2091 N N . ALA A 1 297 ? 16.413 33.124 -5.260 1.00 92.06 297 ALA A N 1
ATOM 2092 C CA . ALA A 1 297 ? 16.555 33.849 -4.002 1.00 92.06 297 ALA A CA 1
ATOM 2093 C C . ALA A 1 297 ? 17.442 35.095 -4.155 1.00 92.06 297 ALA A C 1
ATOM 2095 O O . ALA A 1 297 ? 17.069 36.174 -3.696 1.00 92.06 297 ALA A O 1
ATOM 2096 N N . LEU A 1 298 ? 18.568 34.978 -4.872 1.00 90.31 298 LEU A N 1
ATOM 2097 C CA . LEU A 1 298 ? 19.450 36.109 -5.168 1.00 90.31 298 LEU A CA 1
ATOM 2098 C C . LEU A 1 298 ? 18.756 37.166 -6.041 1.00 90.31 298 LEU A C 1
ATOM 2100 O O . LEU A 1 298 ? 18.852 38.357 -5.758 1.00 90.31 298 LEU A O 1
ATOM 2104 N N . HIS A 1 299 ? 18.042 36.740 -7.086 1.00 91.75 299 HIS A N 1
ATOM 2105 C CA . HIS A 1 299 ? 17.303 37.640 -7.975 1.00 91.75 299 HIS A CA 1
ATOM 2106 C C . HIS A 1 299 ? 16.181 38.396 -7.246 1.00 91.75 299 HIS A C 1
ATOM 2108 O O . HIS A 1 299 ? 15.958 39.578 -7.499 1.00 91.75 299 HIS A O 1
ATOM 2114 N N . LEU A 1 300 ? 15.501 37.715 -6.323 1.00 91.62 300 LEU A N 1
ATOM 2115 C CA . LEU A 1 300 ? 14.385 38.233 -5.532 1.00 91.62 300 LEU A CA 1
ATOM 2116 C C . LEU A 1 300 ? 14.831 38.997 -4.270 1.00 91.62 300 LEU A C 1
ATOM 2118 O O . LEU A 1 300 ? 13.983 39.541 -3.557 1.00 91.62 300 LEU A O 1
ATOM 2122 N N . GLY A 1 301 ? 16.138 39.042 -3.985 1.00 90.75 301 GLY A N 1
ATOM 2123 C CA . GLY A 1 301 ? 16.704 39.714 -2.814 1.00 90.75 301 GLY A CA 1
ATOM 2124 C C . GLY A 1 301 ? 16.320 39.059 -1.483 1.00 90.75 301 GLY A C 1
ATOM 2125 O O . GLY A 1 301 ? 16.129 39.758 -0.490 1.00 90.75 301 GLY A O 1
ATOM 2126 N N . VAL A 1 302 ? 16.145 37.735 -1.462 1.00 89.56 302 VAL A N 1
ATOM 2127 C CA . VAL A 1 302 ? 15.841 36.970 -0.246 1.00 89.56 302 VAL A CA 1
ATOM 2128 C C . VAL A 1 302 ? 17.145 36.487 0.378 1.00 89.56 302 VAL A C 1
ATOM 2130 O O . VAL A 1 302 ? 17.780 35.545 -0.101 1.00 89.56 302 VAL A O 1
ATOM 2133 N N . GLU A 1 303 ? 17.555 37.152 1.453 1.00 83.56 303 GLU A N 1
ATOM 2134 C CA . GLU A 1 303 ? 18.752 36.792 2.209 1.00 83.56 303 GLU A CA 1
ATOM 2135 C C . GLU A 1 303 ? 18.490 35.601 3.139 1.00 83.56 303 GLU A C 1
ATOM 2137 O O . GLU A 1 303 ? 17.396 35.425 3.676 1.00 83.56 303 GLU A O 1
ATOM 2142 N N . PHE A 1 304 ? 19.515 34.774 3.341 1.00 78.88 304 PHE A N 1
ATOM 2143 C CA . PHE A 1 304 ? 19.487 33.715 4.343 1.00 78.88 304 PHE A CA 1
ATOM 2144 C C . PHE A 1 304 ? 20.154 34.209 5.625 1.00 78.88 304 PHE A C 1
ATOM 2146 O O . PHE A 1 304 ? 21.357 34.468 5.638 1.00 78.88 304 PHE A O 1
ATOM 2153 N N . SER A 1 305 ? 19.375 34.309 6.700 1.00 69.25 305 SER A N 1
ATOM 2154 C CA . SER A 1 305 ? 19.891 34.548 8.046 1.00 69.25 305 SER A CA 1
ATOM 2155 C C . SER A 1 305 ? 19.824 33.230 8.824 1.00 69.25 305 SER A C 1
ATOM 2157 O O . SER A 1 305 ? 18.724 32.825 9.198 1.00 69.25 305 SER A O 1
ATOM 2159 N N . PRO A 1 306 ? 20.946 32.513 9.027 1.00 62.03 306 PRO A N 1
ATOM 2160 C CA . PRO A 1 306 ? 20.932 31.252 9.757 1.00 62.03 306 PRO A CA 1
ATOM 2161 C C . PRO A 1 306 ? 20.550 31.497 11.217 1.00 62.03 306 PRO A C 1
ATOM 2163 O O . PRO A 1 306 ? 21.205 32.268 11.924 1.00 62.03 306 PRO A O 1
ATOM 2166 N N . ASP A 1 307 ? 19.508 30.818 11.687 1.00 56.44 307 ASP A N 1
ATOM 2167 C CA . ASP A 1 307 ? 19.093 30.910 13.080 1.00 56.44 307 ASP A CA 1
ATOM 2168 C C . ASP A 1 307 ? 19.967 29.979 13.936 1.00 56.44 307 ASP A C 1
ATOM 2170 O O . ASP A 1 307 ? 19.830 28.758 13.890 1.00 56.44 307 ASP A O 1
ATOM 2174 N N . ARG A 1 308 ? 20.923 30.563 14.674 1.00 51.75 308 ARG A N 1
ATOM 2175 C CA . ARG A 1 308 ? 21.847 29.946 15.662 1.00 51.75 308 ARG A CA 1
ATOM 2176 C C . ARG A 1 308 ? 22.757 28.791 15.202 1.00 51.75 308 ARG A C 1
ATOM 2178 O O . ARG A 1 308 ? 23.770 28.565 15.862 1.00 51.75 308 ARG A O 1
ATOM 2185 N N . ASP A 1 309 ? 22.469 28.106 14.100 1.00 53.88 309 ASP A N 1
ATOM 2186 C CA . ASP A 1 309 ? 23.267 27.013 13.541 1.00 53.88 309 ASP A CA 1
ATOM 2187 C C . ASP A 1 309 ? 23.888 27.419 12.197 1.00 53.88 309 ASP A C 1
ATOM 2189 O O . ASP A 1 309 ? 23.228 27.478 11.160 1.00 53.88 309 ASP A O 1
ATOM 2193 N N . LEU A 1 310 ? 25.194 27.694 12.219 1.00 58.00 310 LEU A N 1
ATOM 2194 C CA . LEU A 1 310 ? 25.976 28.111 11.050 1.00 58.00 310 LEU A CA 1
ATOM 2195 C C . LEU A 1 310 ? 26.196 26.982 10.027 1.00 58.00 310 LEU A C 1
ATOM 2197 O O . LEU A 1 310 ? 26.765 27.233 8.966 1.00 58.00 310 LEU A O 1
ATOM 2201 N N . THR A 1 311 ? 25.802 25.743 10.344 1.00 60.09 311 THR A N 1
ATOM 2202 C CA . THR A 1 311 ? 25.989 24.581 9.460 1.00 60.09 311 THR A CA 1
ATOM 2203 C C . THR A 1 311 ? 24.784 24.292 8.568 1.00 60.09 311 THR A C 1
ATOM 2205 O O . THR A 1 311 ? 24.936 23.610 7.551 1.00 60.09 311 THR A O 1
ATOM 2208 N N . LYS A 1 312 ? 23.611 24.842 8.906 1.00 70.94 312 LYS A N 1
ATOM 2209 C CA . LYS A 1 312 ? 22.368 24.641 8.160 1.00 70.94 312 LYS A CA 1
ATOM 2210 C C . LYS A 1 312 ? 22.414 25.390 6.832 1.00 70.94 312 LYS A C 1
ATOM 2212 O O . LYS A 1 312 ? 22.678 26.594 6.789 1.00 70.94 312 LYS A O 1
ATOM 2217 N N . ARG A 1 313 ? 22.147 24.687 5.732 1.00 77.88 313 ARG A N 1
ATOM 2218 C CA . ARG A 1 313 ? 22.082 25.323 4.408 1.00 77.88 313 ARG A CA 1
ATOM 2219 C C . ARG A 1 313 ? 20.754 26.071 4.252 1.00 77.88 313 ARG A C 1
ATOM 2221 O O . ARG A 1 313 ? 19.743 25.582 4.753 1.00 77.88 313 ARG A O 1
ATOM 2228 N N . PRO A 1 314 ? 20.706 27.175 3.480 1.00 76.12 314 PRO A N 1
ATOM 2229 C CA . PRO A 1 314 ? 19.443 27.840 3.150 1.00 76.12 314 PRO A CA 1
ATOM 2230 C C . PRO A 1 314 ? 18.411 26.869 2.573 1.00 76.12 314 PRO A C 1
ATOM 2232 O O . PRO A 1 314 ? 17.236 26.911 2.909 1.00 76.12 314 PRO A O 1
ATOM 2235 N N . THR A 1 315 ? 18.875 25.925 1.753 1.00 79.00 315 THR A N 1
ATOM 2236 C CA . THR A 1 315 ? 18.033 24.932 1.086 1.00 79.00 315 THR A CA 1
ATOM 2237 C C . THR A 1 315 ? 17.409 23.927 2.054 1.00 79.00 315 THR A C 1
ATOM 2239 O O . THR A 1 315 ? 16.386 23.346 1.723 1.00 79.00 315 THR A O 1
ATOM 2242 N N . GLU A 1 316 ? 17.937 23.774 3.265 1.00 81.31 316 GLU A N 1
ATOM 2243 C CA . GLU A 1 316 ? 17.377 22.923 4.326 1.00 81.31 316 GLU A CA 1
ATOM 2244 C C . GLU A 1 316 ? 16.461 23.714 5.279 1.00 81.31 316 GLU A C 1
ATOM 2246 O O . GLU A 1 316 ? 15.878 23.154 6.211 1.00 81.31 316 GLU A O 1
ATOM 2251 N N . ASP A 1 317 ? 16.342 25.030 5.081 1.00 85.88 317 ASP A N 1
ATOM 2252 C CA . ASP A 1 317 ? 15.534 25.909 5.910 1.00 85.88 317 ASP A CA 1
ATOM 2253 C C . ASP A 1 317 ? 14.163 26.188 5.287 1.00 85.88 317 ASP A C 1
ATOM 2255 O O . ASP A 1 317 ? 14.041 26.829 4.245 1.00 85.88 317 ASP A O 1
ATOM 2259 N N . ARG A 1 318 ? 13.109 25.721 5.959 1.00 88.00 318 ARG A N 1
ATOM 2260 C CA . ARG A 1 318 ? 11.722 25.874 5.506 1.00 88.00 318 ARG A CA 1
ATOM 2261 C C . ARG A 1 318 ? 11.251 27.322 5.460 1.00 88.00 318 ARG A C 1
ATOM 2263 O O . ARG A 1 318 ? 10.540 27.681 4.528 1.00 88.00 318 ARG A O 1
ATOM 2270 N N . GLN A 1 319 ? 11.655 28.153 6.421 1.00 88.00 319 GLN A N 1
ATOM 2271 C CA . GLN A 1 319 ? 11.260 29.561 6.436 1.00 88.00 319 GLN A CA 1
ATOM 2272 C C . GLN A 1 319 ? 11.919 30.308 5.281 1.00 88.00 319 GLN A C 1
ATOM 2274 O O . GLN A 1 319 ? 11.273 31.120 4.621 1.00 88.00 319 GLN A O 1
ATOM 2279 N N . TRP A 1 320 ? 13.179 29.983 4.982 1.00 90.31 320 TRP A N 1
ATOM 2280 C CA . TRP A 1 320 ? 13.848 30.504 3.795 1.00 90.31 320 TRP A CA 1
ATOM 2281 C C . TRP A 1 320 ? 13.179 30.015 2.504 1.00 90.31 320 TRP A C 1
ATOM 2283 O O . TRP A 1 320 ? 12.880 30.828 1.631 1.00 90.31 320 TRP A O 1
ATOM 2293 N N . GLN A 1 321 ? 12.876 28.715 2.391 1.00 92.81 321 GLN A N 1
ATOM 2294 C CA . GLN A 1 321 ? 12.154 28.159 1.241 1.00 92.81 321 GLN A CA 1
ATOM 2295 C C . GLN A 1 321 ? 10.804 28.866 1.034 1.00 92.81 321 GLN A C 1
ATOM 2297 O O . GLN A 1 321 ? 10.511 29.294 -0.083 1.00 92.81 321 GLN A O 1
ATOM 2302 N N . HIS A 1 322 ? 10.020 29.047 2.103 1.00 94.00 322 HIS A N 1
ATOM 2303 C CA . HIS A 1 322 ? 8.769 29.802 2.081 1.00 94.00 322 HIS A CA 1
ATOM 2304 C C . HIS A 1 322 ? 8.997 31.228 1.577 1.00 94.00 322 HIS A C 1
ATOM 2306 O O . HIS A 1 322 ? 8.375 31.628 0.598 1.00 94.00 322 HIS A O 1
ATOM 2312 N N . ALA A 1 323 ? 9.932 31.967 2.184 1.00 91.69 323 ALA A N 1
ATOM 2313 C CA . ALA A 1 323 ? 10.212 33.360 1.843 1.00 91.69 323 ALA A CA 1
ATOM 2314 C C . ALA A 1 323 ? 10.618 33.553 0.375 1.00 91.69 323 ALA A C 1
ATOM 2316 O O . ALA A 1 323 ? 10.283 34.575 -0.221 1.00 91.69 323 ALA A O 1
ATOM 2317 N N . VAL A 1 324 ? 11.326 32.587 -0.220 1.00 92.38 324 VAL A N 1
ATOM 2318 C CA . VAL A 1 324 ? 11.663 32.608 -1.649 1.00 92.38 324 VAL A CA 1
ATOM 2319 C C . VAL A 1 324 ? 10.431 32.311 -2.501 1.00 92.38 324 VAL A C 1
ATOM 2321 O O . VAL A 1 324 ? 10.143 33.076 -3.420 1.00 92.38 324 VAL A O 1
ATOM 2324 N N . LEU A 1 325 ? 9.694 31.231 -2.210 1.00 93.62 325 LEU A N 1
ATOM 2325 C CA . LEU A 1 325 ? 8.553 30.795 -3.025 1.00 93.62 325 LEU A CA 1
ATOM 2326 C C . LEU A 1 325 ? 7.370 31.772 -2.971 1.00 93.62 325 LEU A C 1
ATOM 2328 O O . LEU A 1 325 ? 6.709 31.953 -3.993 1.00 93.62 325 LEU A O 1
ATOM 2332 N N . SER A 1 326 ? 7.123 32.427 -1.835 1.00 93.12 326 SER A N 1
ATOM 2333 C CA . SER A 1 326 ? 5.991 33.345 -1.647 1.00 93.12 326 SER A CA 1
ATOM 2334 C C . SER A 1 326 ? 6.269 34.786 -2.096 1.00 93.12 326 SER A C 1
ATOM 2336 O O . SER A 1 326 ? 5.332 35.573 -2.229 1.00 93.12 326 SER A O 1
ATOM 2338 N N . LYS A 1 327 ? 7.530 35.150 -2.387 1.00 92.50 327 LYS A N 1
ATOM 2339 C CA . LYS A 1 327 ? 7.920 36.531 -2.736 1.00 92.50 327 LYS A CA 1
ATOM 2340 C C . LYS A 1 327 ? 7.264 37.049 -4.016 1.00 92.50 327 LYS A C 1
ATOM 2342 O O . LYS A 1 327 ? 6.756 38.168 -4.039 1.00 92.50 327 LYS A O 1
ATOM 2347 N N . ASP A 1 328 ? 7.323 36.252 -5.080 1.00 91.12 328 ASP A N 1
ATOM 2348 C CA . ASP A 1 328 ? 6.651 36.515 -6.355 1.00 91.12 328 ASP A CA 1
ATOM 2349 C C . ASP A 1 328 ? 6.074 35.201 -6.906 1.00 91.12 328 ASP A C 1
ATOM 2351 O O . ASP A 1 328 ? 6.741 34.505 -7.681 1.00 91.12 328 ASP A O 1
ATOM 2355 N N . PRO A 1 329 ? 4.821 34.862 -6.543 1.00 85.44 329 PRO A N 1
ATOM 2356 C CA . PRO A 1 329 ? 4.190 33.603 -6.931 1.00 85.44 329 PRO A CA 1
ATOM 2357 C C . PRO A 1 329 ? 4.120 33.382 -8.444 1.00 85.44 329 PRO A C 1
ATOM 2359 O O . PRO A 1 329 ? 4.057 32.243 -8.899 1.00 85.44 329 PRO A O 1
ATOM 2362 N N . LYS A 1 330 ? 4.130 34.443 -9.265 1.00 86.50 330 LYS A N 1
ATOM 2363 C CA . LYS A 1 330 ? 4.097 34.290 -10.728 1.00 86.50 330 LYS A CA 1
ATOM 2364 C C . LYS A 1 330 ? 5.432 33.786 -11.260 1.00 86.50 330 LYS A C 1
ATOM 2366 O O . LYS A 1 330 ? 5.443 32.954 -12.167 1.00 86.50 330 LYS A O 1
ATOM 2371 N N . LEU A 1 331 ? 6.533 34.281 -10.698 1.00 88.75 331 LEU A N 1
ATOM 2372 C CA . LEU A 1 331 ? 7.885 33.888 -11.076 1.00 88.75 331 LEU A CA 1
ATOM 2373 C C . LEU A 1 331 ? 8.266 32.527 -10.478 1.00 88.75 331 LEU A C 1
ATOM 2375 O O . LEU A 1 331 ? 8.918 31.733 -11.142 1.00 88.75 331 LEU A O 1
ATOM 2379 N N . THR A 1 332 ? 7.857 32.227 -9.246 1.00 90.88 332 THR A N 1
ATOM 2380 C CA . THR A 1 332 ? 8.328 31.049 -8.491 1.00 90.88 332 THR A CA 1
ATOM 2381 C C . THR A 1 332 ? 7.492 29.787 -8.725 1.00 90.88 332 THR A C 1
ATOM 2383 O O . THR A 1 332 ? 7.940 28.676 -8.438 1.00 90.88 332 THR A O 1
ATOM 2386 N N . ARG A 1 333 ? 6.295 29.895 -9.317 1.00 87.94 333 ARG A N 1
ATOM 2387 C CA . ARG A 1 333 ? 5.404 28.738 -9.534 1.00 87.94 333 ARG A CA 1
ATOM 2388 C C . ARG A 1 333 ? 6.056 27.593 -10.305 1.00 87.94 333 ARG A C 1
ATOM 2390 O O . ARG A 1 333 ? 5.776 26.427 -10.035 1.00 87.94 333 ARG A O 1
ATOM 2397 N N . TYR A 1 334 ? 6.907 27.894 -11.289 1.00 88.25 334 TYR A N 1
ATOM 2398 C CA . TYR A 1 334 ? 7.555 26.848 -12.085 1.00 88.25 334 TYR A CA 1
ATOM 2399 C C . TYR A 1 334 ? 8.576 26.047 -11.263 1.00 88.25 334 TYR A C 1
ATOM 2401 O O . TYR A 1 334 ? 8.749 24.856 -11.534 1.00 88.25 334 TYR A O 1
ATOM 2409 N N . ILE A 1 335 ? 9.238 26.677 -10.280 1.00 90.56 335 ILE A N 1
ATOM 2410 C CA . ILE A 1 335 ? 10.184 25.989 -9.402 1.00 90.56 335 ILE A CA 1
ATOM 2411 C C . ILE A 1 335 ? 9.426 25.198 -8.334 1.00 90.56 335 ILE A C 1
ATOM 2413 O O . ILE A 1 335 ? 9.741 24.031 -8.131 1.00 90.56 335 ILE A O 1
ATOM 2417 N N . ALA A 1 336 ? 8.337 25.747 -7.777 1.00 89.56 336 ALA A N 1
ATOM 2418 C CA . ALA A 1 336 ? 7.464 25.044 -6.829 1.00 89.56 336 ALA A CA 1
ATOM 2419 C C . ALA A 1 336 ? 6.905 23.729 -7.407 1.00 89.56 336 ALA A C 1
ATOM 2421 O O . ALA A 1 336 ? 6.840 22.717 -6.713 1.00 89.56 336 ALA A O 1
ATOM 2422 N N . ARG A 1 337 ? 6.580 23.709 -8.709 1.00 89.50 337 ARG A N 1
ATOM 2423 C CA . ARG A 1 337 ? 6.148 22.504 -9.447 1.00 89.50 337 ARG A CA 1
ATOM 2424 C C . ARG A 1 337 ? 7.233 21.442 -9.621 1.00 89.50 337 ARG A C 1
ATOM 2426 O O . ARG A 1 337 ? 6.912 20.303 -9.947 1.00 89.50 337 ARG A O 1
ATOM 2433 N N . GLN A 1 338 ? 8.498 21.826 -9.492 1.00 89.19 338 GLN A N 1
ATOM 2434 C CA . GLN A 1 338 ? 9.649 20.937 -9.633 1.00 89.19 338 GLN A CA 1
ATOM 2435 C C . GLN A 1 338 ? 10.194 20.466 -8.284 1.00 89.19 338 GLN A C 1
ATOM 2437 O O . GLN A 1 338 ? 11.020 19.556 -8.258 1.00 89.19 338 GLN A O 1
ATOM 2442 N N . LEU A 1 339 ? 9.740 21.049 -7.174 1.00 90.50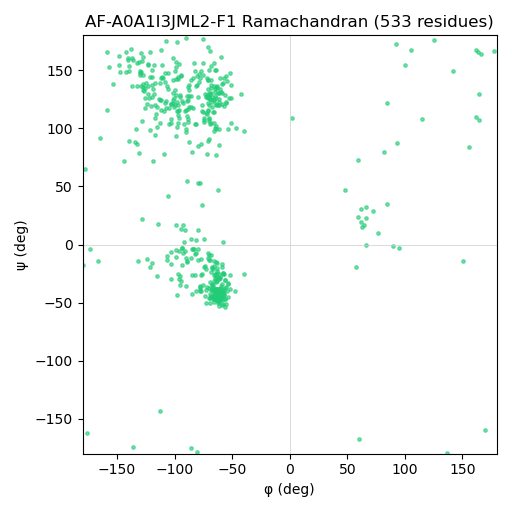 339 LEU A N 1
ATOM 2443 C CA . LEU A 1 339 ? 10.051 20.545 -5.844 1.00 90.50 339 LEU A CA 1
ATOM 2444 C C . LEU A 1 339 ? 9.326 19.224 -5.591 1.00 90.50 339 LEU A C 1
ATOM 2446 O O . LEU A 1 339 ? 8.241 18.957 -6.112 1.00 90.50 339 LEU A O 1
ATOM 2450 N N . ARG A 1 340 ? 9.947 18.389 -4.763 1.00 90.44 340 ARG A N 1
ATOM 2451 C CA . ARG A 1 340 ? 9.318 17.191 -4.227 1.00 90.44 340 ARG A CA 1
ATOM 2452 C C . ARG A 1 340 ? 8.620 17.566 -2.932 1.00 90.44 340 ARG A C 1
ATOM 2454 O O . ARG A 1 340 ? 9.282 17.833 -1.936 1.00 90.44 340 ARG A O 1
ATOM 2461 N N . TRP A 1 341 ? 7.298 17.547 -2.952 1.00 93.88 341 TRP A N 1
ATOM 2462 C CA . TRP A 1 341 ? 6.485 17.799 -1.771 1.00 93.88 341 TRP A CA 1
ATOM 2463 C C . TRP A 1 341 ? 6.253 16.500 -1.010 1.00 93.88 341 TRP A C 1
ATOM 2465 O O . TRP A 1 341 ? 5.910 15.477 -1.609 1.00 93.88 341 TRP A O 1
ATOM 2475 N N . ARG A 1 342 ? 6.442 16.521 0.308 1.00 91.88 342 ARG A N 1
ATOM 2476 C CA . ARG A 1 342 ? 6.215 15.367 1.182 1.00 91.88 342 ARG A CA 1
ATOM 2477 C C . ARG A 1 342 ? 5.326 15.741 2.354 1.00 91.88 342 ARG A C 1
ATOM 2479 O O . ARG A 1 342 ? 5.410 16.855 2.849 1.00 91.88 342 ARG A O 1
ATOM 2486 N N . LEU A 1 343 ? 4.526 14.790 2.827 1.00 90.75 343 LEU A N 1
ATOM 2487 C CA . LEU A 1 343 ? 3.905 14.866 4.149 1.00 90.75 343 LEU A CA 1
ATOM 2488 C C . LEU A 1 343 ? 4.666 13.935 5.090 1.00 90.75 343 LEU A C 1
ATOM 2490 O O . LEU A 1 343 ? 4.747 12.723 4.843 1.00 90.75 343 LEU A O 1
ATOM 2494 N N . THR A 1 344 ? 5.210 14.501 6.160 1.00 86.88 344 THR A N 1
ATOM 2495 C CA . THR A 1 344 ? 5.825 13.751 7.248 1.00 86.88 344 THR A CA 1
ATOM 2496 C C . THR A 1 344 ? 4.844 13.556 8.397 1.00 86.88 344 THR A C 1
ATOM 2498 O O . THR A 1 344 ? 4.036 14.428 8.711 1.00 86.88 344 THR A O 1
ATOM 2501 N N . ILE A 1 345 ? 4.901 12.383 9.014 1.00 82.31 345 ILE A N 1
ATOM 2502 C CA . ILE A 1 345 ? 4.086 11.997 10.166 1.00 82.31 345 ILE A CA 1
ATOM 2503 C C . ILE A 1 345 ? 5.072 11.543 11.240 1.00 82.31 345 ILE A C 1
ATOM 2505 O O . ILE A 1 345 ? 5.856 10.629 10.998 1.00 82.31 345 ILE A O 1
ATOM 2509 N N . GLU A 1 346 ? 5.107 12.235 12.381 1.00 73.62 346 GLU A N 1
ATOM 2510 C CA . GLU A 1 346 ? 6.170 12.094 13.393 1.00 73.62 346 GLU A CA 1
ATOM 2511 C C . GLU A 1 346 ? 7.602 12.144 12.805 1.00 73.62 346 GLU A C 1
ATOM 2513 O O . GLU A 1 346 ? 8.429 11.292 13.113 1.00 73.62 346 GLU A O 1
ATOM 2518 N N . ASP A 1 347 ? 7.897 13.114 11.931 1.00 72.31 347 ASP A N 1
ATOM 2519 C CA . ASP A 1 347 ? 9.180 13.249 11.206 1.00 72.31 347 ASP A CA 1
ATOM 2520 C C . ASP A 1 347 ? 9.510 12.140 10.190 1.00 72.31 347 ASP A C 1
ATOM 2522 O O . ASP A 1 347 ? 10.523 12.228 9.489 1.00 72.31 347 ASP A O 1
ATOM 2526 N N . PHE A 1 348 ? 8.654 11.130 10.023 1.00 74.75 348 PHE A N 1
ATOM 2527 C CA . PHE A 1 348 ? 8.828 10.116 8.986 1.00 74.75 348 PHE A CA 1
ATOM 2528 C C . PHE A 1 348 ? 8.153 10.558 7.685 1.00 74.75 348 PHE A C 1
ATOM 2530 O O . PHE A 1 348 ? 6.954 10.830 7.696 1.00 74.75 348 PHE A O 1
ATOM 2537 N N . PRO A 1 349 ? 8.862 10.616 6.542 1.00 79.19 349 PRO A N 1
ATOM 2538 C CA . PRO A 1 349 ? 8.243 10.911 5.254 1.00 79.19 349 PRO A CA 1
ATOM 2539 C C . PRO A 1 349 ? 7.369 9.734 4.817 1.00 79.19 349 PRO A C 1
ATOM 2541 O O . PRO A 1 349 ? 7.871 8.684 4.417 1.00 79.19 349 PRO A O 1
ATOM 2544 N N . VAL A 1 350 ? 6.049 9.906 4.911 1.00 78.06 350 VAL A N 1
ATOM 2545 C CA . VAL A 1 350 ? 5.079 8.854 4.571 1.00 78.06 350 VAL A CA 1
ATOM 2546 C C . VAL A 1 350 ? 4.545 9.047 3.159 1.00 78.06 350 VAL A C 1
ATOM 2548 O O . VAL A 1 350 ? 4.450 8.077 2.402 1.00 78.06 350 VAL A O 1
ATOM 2551 N N . PHE A 1 351 ? 4.223 10.289 2.786 1.00 85.44 351 PHE A N 1
ATOM 2552 C CA . PHE A 1 351 ? 3.567 10.594 1.516 1.00 85.44 351 PHE A CA 1
ATOM 2553 C C . PHE A 1 351 ? 4.395 11.517 0.634 1.00 85.44 351 PHE A C 1
ATOM 2555 O O . PHE A 1 351 ? 5.024 12.451 1.122 1.00 85.44 351 PHE A O 1
ATOM 2562 N N . VAL A 1 352 ? 4.324 11.279 -0.674 1.00 88.00 352 VAL A N 1
ATOM 2563 C CA . VAL A 1 352 ? 4.780 12.198 -1.721 1.00 88.00 352 VAL A CA 1
ATOM 2564 C C . VAL A 1 352 ? 3.544 12.861 -2.312 1.00 88.00 352 VAL A C 1
ATOM 2566 O O . VAL A 1 352 ? 2.651 12.175 -2.808 1.00 88.00 352 VAL A O 1
ATOM 2569 N N . LEU A 1 353 ? 3.476 14.182 -2.234 1.00 91.94 353 LEU A N 1
ATOM 2570 C CA . LEU A 1 353 ? 2.293 14.954 -2.588 1.00 91.94 353 LEU A CA 1
ATOM 2571 C C . LEU A 1 353 ? 2.367 15.393 -4.049 1.00 91.94 353 LEU A C 1
ATOM 2573 O O . LEU A 1 353 ? 3.290 16.097 -4.453 1.00 91.94 353 LEU A O 1
ATOM 2577 N N . ASN A 1 354 ? 1.365 14.992 -4.825 1.00 86.38 354 ASN A N 1
ATOM 2578 C CA . ASN A 1 354 ? 1.201 15.354 -6.225 1.00 86.38 354 ASN A CA 1
ATOM 2579 C C . ASN A 1 354 ? -0.100 16.158 -6.378 1.00 86.38 354 ASN A C 1
ATOM 2581 O O . ASN A 1 354 ? -1.169 15.560 -6.516 1.00 86.38 354 ASN A O 1
ATOM 2585 N N . PRO A 1 355 ? -0.036 17.499 -6.341 1.00 82.19 355 PRO A N 1
ATOM 2586 C CA . PRO A 1 355 ? -1.182 18.364 -6.611 1.00 82.19 355 PRO A CA 1
ATOM 2587 C C . PRO A 1 355 ? -1.855 18.046 -7.945 1.00 82.19 355 PRO A C 1
ATOM 2589 O O . PRO A 1 355 ? -1.184 18.034 -8.981 1.00 82.19 355 PRO A O 1
ATOM 2592 N N . SER A 1 356 ? -3.168 17.806 -7.933 1.00 70.19 356 SER A N 1
ATOM 2593 C CA . SER A 1 356 ? -3.958 17.642 -9.160 1.00 70.19 356 SER A CA 1
ATOM 2594 C C . SER A 1 356 ? -4.263 18.993 -9.823 1.00 70.19 356 SER A C 1
ATOM 2596 O O . SER A 1 356 ? -4.201 19.105 -11.050 1.00 70.19 356 SER A O 1
ATOM 2598 N N . ASP A 1 357 ? -4.501 20.031 -9.013 1.00 77.00 357 ASP A N 1
ATOM 2599 C CA . ASP A 1 357 ? -4.695 21.417 -9.443 1.00 77.00 357 ASP A CA 1
ATOM 2600 C C . ASP A 1 357 ? -3.465 22.284 -9.115 1.00 77.00 357 ASP A C 1
ATOM 2602 O O . ASP A 1 357 ? -2.919 22.212 -8.006 1.00 77.00 357 ASP A O 1
ATOM 2606 N N . PRO A 1 358 ? -3.018 23.151 -10.043 1.00 79.12 358 PRO A N 1
ATOM 2607 C CA . PRO A 1 358 ? -2.022 24.163 -9.749 1.00 79.12 358 PRO A CA 1
ATOM 2608 C C . PRO A 1 358 ? -2.318 25.049 -8.527 1.00 79.12 358 PRO A C 1
ATOM 2610 O O . PRO A 1 358 ? -1.362 25.620 -8.007 1.00 79.12 358 PRO A O 1
ATOM 2613 N N . SER A 1 359 ? -3.570 25.258 -8.109 1.00 80.44 359 SER A N 1
ATOM 2614 C CA . SER A 1 359 ? -3.913 26.101 -6.953 1.00 80.44 359 SER A CA 1
ATOM 2615 C C . SER A 1 359 ? -3.376 25.551 -5.634 1.00 80.44 359 SER A C 1
ATOM 2617 O O . SER A 1 359 ? -3.004 26.330 -4.768 1.00 80.44 359 SER A O 1
ATOM 2619 N N . TYR A 1 360 ? -3.246 24.228 -5.496 1.00 85.44 360 TYR A N 1
ATOM 2620 C CA . TYR A 1 360 ? -2.765 23.622 -4.249 1.00 85.44 360 TYR A CA 1
ATOM 2621 C C . TYR A 1 360 ? -1.272 23.864 -3.991 1.00 85.44 360 TYR A C 1
ATOM 2623 O O . TYR A 1 360 ? -0.795 23.605 -2.891 1.00 85.44 360 TYR A O 1
ATOM 2631 N N . PHE A 1 361 ? -0.509 24.357 -4.977 1.00 88.69 361 PHE A N 1
ATOM 2632 C CA . PHE A 1 361 ? 0.871 24.781 -4.722 1.00 88.69 361 PHE A CA 1
ATOM 2633 C C . PHE A 1 361 ? 0.933 25.981 -3.779 1.00 88.69 361 PHE A C 1
ATO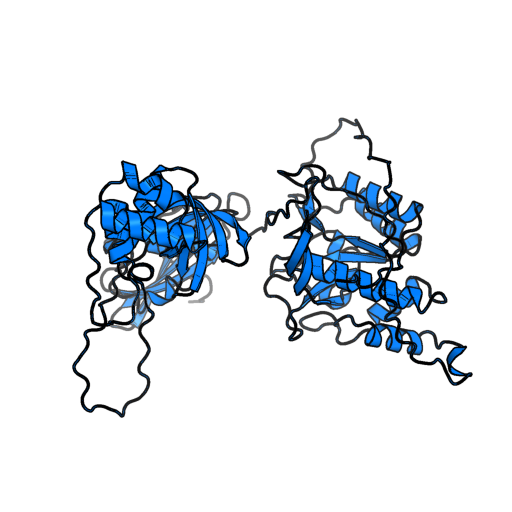M 2635 O O . PHE A 1 361 ? 1.907 26.086 -3.043 1.00 88.69 361 PHE A O 1
ATOM 2642 N N . ASP A 1 362 ? -0.088 26.840 -3.771 1.00 89.62 362 ASP A N 1
ATOM 2643 C CA . ASP A 1 362 ? -0.143 27.973 -2.850 1.00 89.62 362 ASP A CA 1
ATOM 2644 C C . ASP A 1 362 ? -0.329 27.448 -1.408 1.00 89.62 362 ASP A C 1
ATOM 2646 O O . ASP A 1 362 ? 0.464 27.782 -0.534 1.00 89.62 362 ASP A O 1
ATOM 2650 N N . ASP A 1 363 ? -1.235 26.482 -1.193 1.00 90.44 363 ASP A N 1
ATOM 2651 C CA . ASP A 1 363 ? -1.422 25.820 0.113 1.00 90.44 363 ASP A CA 1
ATOM 2652 C C . ASP A 1 363 ? -0.159 25.072 0.594 1.00 90.44 363 ASP A C 1
ATOM 2654 O O . ASP A 1 363 ? 0.170 25.065 1.782 1.00 90.44 363 ASP A O 1
ATOM 2658 N N . LEU A 1 364 ? 0.564 24.427 -0.330 1.00 92.38 364 LEU A N 1
ATOM 2659 C CA . LEU A 1 364 ? 1.834 23.752 -0.042 1.00 92.38 364 LEU A CA 1
ATOM 2660 C C . LEU A 1 364 ? 2.930 24.743 0.372 1.00 92.38 364 LEU A C 1
ATOM 2662 O O . LEU A 1 364 ? 3.710 24.452 1.278 1.00 92.38 364 LEU A O 1
ATOM 2666 N N . ILE A 1 365 ? 2.993 25.901 -0.288 1.00 93.19 365 ILE A N 1
ATOM 2667 C CA . ILE A 1 365 ? 3.936 26.972 0.044 1.00 93.19 365 ILE A CA 1
ATOM 2668 C C . ILE A 1 365 ? 3.596 27.553 1.421 1.00 93.19 365 ILE A C 1
ATOM 2670 O O . ILE A 1 365 ? 4.492 27.644 2.259 1.00 93.19 365 ILE A O 1
ATOM 2674 N N . ASP A 1 366 ? 2.324 27.845 1.695 1.00 91.69 366 ASP A N 1
ATOM 2675 C CA . ASP A 1 366 ? 1.857 28.378 2.983 1.00 91.69 366 ASP A CA 1
ATOM 2676 C C . ASP A 1 366 ? 2.142 27.414 4.154 1.00 91.69 366 ASP A C 1
ATOM 2678 O O . ASP A 1 366 ? 2.347 27.822 5.300 1.00 91.69 366 ASP A O 1
ATOM 2682 N N . ALA A 1 367 ? 2.195 26.105 3.898 1.00 91.69 367 ALA A N 1
ATOM 2683 C CA . ALA A 1 367 ? 2.586 25.118 4.902 1.00 91.69 367 ALA A CA 1
ATOM 2684 C C . ALA A 1 367 ? 4.072 25.209 5.315 1.00 91.69 367 ALA A C 1
ATOM 2686 O O . ALA A 1 367 ? 4.445 24.808 6.422 1.00 91.69 367 ALA A O 1
ATOM 2687 N N . LEU A 1 368 ? 4.946 25.762 4.466 1.00 91.62 368 LEU A N 1
ATOM 2688 C CA . LEU A 1 368 ? 6.369 25.932 4.783 1.00 91.62 368 LEU A CA 1
ATOM 2689 C C . LEU A 1 368 ? 6.636 27.068 5.781 1.00 91.62 368 LEU A C 1
ATOM 2691 O O . LEU A 1 368 ? 7.688 27.055 6.419 1.00 91.62 368 LEU A O 1
ATOM 2695 N N . GLU A 1 369 ? 5.701 28.008 5.955 1.00 89.56 369 GLU A N 1
ATOM 2696 C CA . GLU A 1 369 ? 5.803 29.081 6.956 1.00 89.56 369 GLU A CA 1
ATOM 2697 C C . GLU A 1 369 ? 5.823 28.530 8.394 1.00 89.56 369 GLU A C 1
ATOM 2699 O O . GLU A 1 369 ? 6.426 29.115 9.298 1.00 89.56 369 GLU A O 1
ATOM 2704 N N . ARG A 1 370 ? 5.184 27.376 8.604 1.00 85.56 370 ARG A N 1
ATOM 2705 C CA . ARG A 1 370 ? 4.965 26.779 9.923 1.00 85.56 370 ARG A CA 1
ATOM 2706 C C . ARG A 1 370 ? 6.179 25.987 10.416 1.00 85.56 370 ARG A C 1
ATOM 2708 O O . ARG A 1 370 ? 6.920 25.411 9.610 1.00 85.56 370 ARG A O 1
ATOM 2715 N N . PRO A 1 371 ? 6.401 25.924 11.743 1.00 78.94 371 PRO A N 1
ATOM 2716 C CA . PRO A 1 371 ? 7.510 25.170 12.305 1.00 78.94 371 PRO A CA 1
ATOM 2717 C C . PRO A 1 371 ? 7.367 23.672 12.013 1.00 78.94 371 PRO A C 1
ATOM 2719 O O . PRO A 1 371 ? 6.272 23.119 11.916 1.00 78.94 371 PRO A O 1
ATOM 2722 N N . LYS A 1 372 ? 8.506 22.985 11.893 1.00 75.75 372 LYS A N 1
ATOM 2723 C CA . LYS A 1 372 ? 8.524 21.529 11.752 1.00 75.75 372 LYS A CA 1
ATOM 2724 C C . LYS A 1 372 ? 8.115 20.877 13.073 1.00 75.75 372 LYS A C 1
ATOM 2726 O O . LYS A 1 372 ? 8.727 21.152 14.107 1.00 75.75 372 LYS A O 1
ATOM 2731 N N . TYR A 1 373 ? 7.118 19.992 13.033 1.00 68.06 373 TYR A N 1
ATOM 2732 C CA . TYR A 1 373 ? 6.791 19.152 14.179 1.00 68.06 373 TYR A CA 1
ATOM 2733 C C . TYR A 1 373 ? 7.987 18.266 14.509 1.00 68.06 373 TYR A C 1
ATOM 2735 O O . TYR A 1 373 ? 8.446 17.533 13.648 1.00 68.06 373 TYR A O 1
ATOM 2743 N N . THR A 1 374 ? 8.456 18.308 15.753 1.00 61.56 374 THR A N 1
ATOM 2744 C CA . THR A 1 374 ? 9.429 17.343 16.271 1.00 61.56 374 THR A CA 1
ATOM 2745 C C . THR A 1 374 ? 8.884 16.758 17.561 1.00 61.56 374 THR A C 1
ATOM 2747 O O . THR A 1 374 ? 8.367 17.477 18.421 1.00 61.56 374 THR A O 1
ATOM 2750 N N . LYS A 1 375 ? 8.947 15.433 17.705 1.00 55.69 375 LYS A N 1
ATOM 2751 C CA . LYS A 1 375 ? 8.439 14.771 18.910 1.00 55.69 375 LYS A CA 1
ATOM 2752 C C . LYS A 1 375 ? 9.296 15.198 20.109 1.00 55.69 375 LYS A C 1
ATOM 2754 O O . LYS A 1 375 ? 10.510 14.993 20.072 1.00 55.69 375 LYS A O 1
ATOM 2759 N N . PRO A 1 376 ? 8.717 15.752 21.190 1.00 53.66 376 PRO A N 1
ATOM 2760 C CA . PRO A 1 376 ? 9.507 16.123 22.355 1.00 53.66 376 PRO A CA 1
ATOM 2761 C C . PRO A 1 376 ? 10.117 14.859 22.972 1.00 53.66 376 PRO A C 1
ATOM 2763 O O . PRO A 1 376 ? 9.396 13.939 23.371 1.00 53.66 376 PRO A O 1
ATOM 2766 N N . GLU A 1 377 ? 11.450 14.799 23.054 1.00 44.66 377 GLU A N 1
ATOM 2767 C CA . GLU A 1 377 ? 12.139 13.713 23.747 1.00 44.66 377 GLU A CA 1
ATOM 2768 C C . GLU A 1 377 ? 11.647 13.654 25.198 1.00 44.66 377 GLU A C 1
ATOM 2770 O O . GLU A 1 377 ? 11.803 14.597 25.982 1.00 44.66 377 GLU A O 1
ATOM 2775 N N . ARG A 1 378 ? 11.059 12.519 25.596 1.00 40.69 378 ARG A N 1
ATOM 2776 C CA . ARG A 1 378 ? 10.802 12.245 27.010 1.00 40.69 378 ARG A CA 1
ATOM 2777 C C . ARG A 1 378 ? 12.156 12.156 27.712 1.00 40.69 378 ARG A C 1
ATOM 2779 O O . ARG A 1 378 ? 12.780 11.098 27.698 1.00 40.69 378 ARG A O 1
ATOM 2786 N N . ARG A 1 379 ? 12.592 13.232 28.377 1.00 37.84 379 ARG A N 1
ATOM 2787 C CA . ARG A 1 379 ? 13.663 13.174 29.387 1.00 37.84 379 ARG A CA 1
ATOM 2788 C C . ARG A 1 379 ? 13.214 12.260 30.529 1.00 37.84 379 ARG A C 1
ATOM 2790 O O . ARG A 1 379 ? 12.633 12.689 31.523 1.00 37.84 379 ARG A O 1
ATOM 2797 N N . GLY A 1 380 ? 13.449 10.965 30.355 1.00 30.66 380 GLY A N 1
ATOM 2798 C CA . GLY A 1 380 ? 13.331 9.969 31.400 1.00 30.66 380 GLY A CA 1
ATOM 2799 C C . GLY A 1 380 ? 14.472 10.139 32.397 1.00 30.66 380 GLY A C 1
ATOM 2800 O O . GLY A 1 380 ? 15.638 10.117 32.023 1.00 30.66 380 GLY A O 1
ATOM 2801 N N . GLY A 1 381 ? 14.125 10.265 33.676 1.00 30.33 381 GLY A N 1
ATOM 2802 C CA . GLY A 1 381 ? 15.058 10.037 34.776 1.00 30.33 381 GLY A CA 1
ATOM 2803 C C . GLY A 1 381 ? 15.382 11.275 35.604 1.00 30.33 381 GLY A C 1
ATOM 2804 O O . GLY A 1 381 ? 16.156 12.145 35.217 1.00 30.33 381 GLY A O 1
ATOM 2805 N N . LYS A 1 382 ? 14.855 11.293 36.832 1.00 39.69 382 LYS A N 1
ATOM 2806 C CA . LYS A 1 382 ? 15.387 12.090 37.941 1.00 39.69 382 LYS A CA 1
ATOM 2807 C C . LYS A 1 382 ? 16.882 11.775 38.110 1.00 39.69 382 LYS A C 1
ATOM 2809 O O . LYS A 1 382 ? 17.192 10.749 38.706 1.00 39.69 382 LYS A O 1
ATOM 2814 N N . LYS A 1 383 ? 17.769 12.630 37.583 1.00 38.47 383 LYS A N 1
ATOM 2815 C CA . LYS A 1 383 ? 19.135 12.975 38.052 1.00 38.47 383 LYS A CA 1
ATOM 2816 C C . LYS A 1 383 ? 19.987 13.485 36.880 1.00 38.47 383 LYS A C 1
ATOM 2818 O O . LYS A 1 383 ? 20.749 12.726 36.301 1.00 38.47 383 LYS A O 1
ATOM 2823 N N . ALA A 1 384 ? 19.870 14.775 36.574 1.00 31.25 384 ALA A N 1
ATOM 2824 C CA . ALA A 1 384 ? 20.943 15.621 36.031 1.00 31.25 384 ALA A CA 1
ATOM 2825 C C . ALA A 1 384 ? 20.397 17.049 35.866 1.00 31.25 384 ALA A C 1
ATOM 2827 O O . ALA A 1 384 ? 20.219 17.550 34.762 1.00 31.25 384 ALA A O 1
ATOM 2828 N N . ALA A 1 385 ? 20.065 17.699 36.982 1.00 40.41 385 ALA A N 1
ATOM 2829 C CA . ALA A 1 385 ? 19.918 19.147 36.994 1.00 40.41 385 ALA A CA 1
ATOM 2830 C C . ALA A 1 385 ? 21.285 19.732 37.350 1.00 40.41 385 ALA A C 1
ATOM 2832 O O . ALA A 1 385 ? 21.657 19.739 38.522 1.00 40.41 385 ALA A O 1
ATOM 2833 N N . LYS A 1 386 ? 22.035 20.173 36.341 1.00 38.75 386 LYS A N 1
ATOM 2834 C CA . LYS A 1 386 ? 22.953 21.306 36.469 1.00 38.75 386 LYS A CA 1
ATOM 2835 C C . LYS A 1 386 ? 23.250 21.883 35.087 1.00 38.75 386 LYS A C 1
ATOM 2837 O O . LYS A 1 386 ? 23.807 21.204 34.237 1.00 38.75 386 LYS A O 1
ATOM 2842 N N . GLU A 1 387 ? 22.814 23.130 34.929 1.00 39.94 387 GLU A N 1
ATOM 2843 C CA . GLU A 1 387 ? 23.314 24.125 33.975 1.00 39.94 387 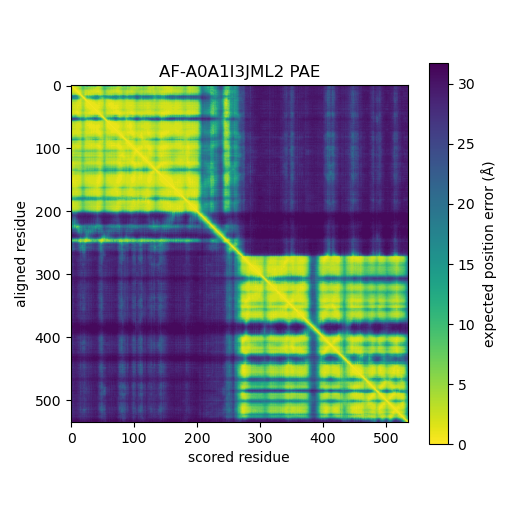GLU A CA 1
ATOM 2844 C C . GLU A 1 387 ? 23.245 23.752 32.489 1.00 39.94 387 GLU A C 1
ATOM 2846 O O . GLU A 1 387 ? 24.248 23.573 31.809 1.00 39.94 387 GLU A O 1
ATOM 2851 N N . ALA A 1 388 ? 22.028 23.766 31.950 1.00 29.67 388 ALA A N 1
ATOM 2852 C CA . ALA A 1 388 ? 21.804 24.288 30.607 1.00 29.67 388 ALA A CA 1
ATOM 2853 C C . ALA A 1 388 ? 20.702 25.355 30.720 1.00 29.67 388 ALA A C 1
ATOM 2855 O O . ALA A 1 388 ? 19.726 25.106 31.440 1.00 29.67 388 ALA A O 1
ATOM 2856 N N . PRO A 1 389 ? 20.845 26.541 30.096 1.00 30.64 389 PRO A N 1
ATOM 2857 C CA . PRO A 1 389 ? 19.779 27.536 30.096 1.00 30.64 389 PRO A CA 1
ATOM 2858 C C . PRO A 1 389 ? 18.501 26.897 29.532 1.00 30.64 389 PRO A C 1
ATOM 2860 O O . PRO A 1 389 ? 18.604 26.027 28.660 1.00 30.64 389 PRO A O 1
ATOM 2863 N N . PRO A 1 390 ? 17.309 27.271 30.030 1.00 35.47 390 PRO A N 1
ATOM 2864 C CA . PRO A 1 390 ? 16.064 26.737 29.510 1.00 35.47 390 PRO A CA 1
ATOM 2865 C C . PRO A 1 390 ? 15.925 27.234 28.073 1.00 35.47 390 PRO A C 1
ATOM 2867 O O . PRO A 1 390 ? 15.530 28.367 27.823 1.00 35.47 390 PRO A O 1
ATOM 2870 N N . VAL A 1 391 ? 16.307 26.396 27.114 1.00 36.34 391 VAL A N 1
ATOM 2871 C CA . VAL A 1 391 ? 15.771 26.504 25.767 1.00 36.34 391 VAL A CA 1
ATOM 2872 C C . VAL A 1 391 ? 14.301 26.161 25.950 1.00 36.34 391 VAL A C 1
ATOM 2874 O O . VAL A 1 391 ? 13.977 25.010 26.247 1.00 36.34 391 VAL A O 1
ATOM 2877 N N . GLU A 1 392 ? 13.430 27.170 25.910 1.00 33.50 392 GLU A N 1
ATOM 2878 C CA . GLU A 1 392 ? 12.000 26.951 25.724 1.00 33.50 392 GLU A CA 1
ATOM 2879 C C . GLU A 1 392 ? 11.871 26.057 24.491 1.00 33.50 392 GLU A C 1
ATOM 2881 O O . GLU A 1 392 ? 12.125 26.487 23.367 1.00 33.50 392 GLU A O 1
ATOM 2886 N N . ALA A 1 393 ? 11.584 24.772 24.710 1.00 36.94 393 ALA A N 1
ATOM 2887 C CA . ALA A 1 393 ? 11.175 23.904 23.624 1.00 36.94 393 ALA A CA 1
ATOM 2888 C C . ALA A 1 393 ? 9.951 24.585 22.997 1.00 36.94 393 ALA A C 1
ATOM 2890 O O . ALA A 1 393 ? 9.059 24.974 23.763 1.00 36.94 393 ALA A O 1
ATOM 2891 N N . PRO A 1 394 ? 9.916 24.795 21.669 1.00 42.50 394 PRO A N 1
ATOM 2892 C CA . PRO A 1 394 ? 8.782 25.451 21.037 1.00 42.50 394 PRO A CA 1
ATOM 2893 C C . PRO A 1 394 ? 7.510 24.748 21.509 1.00 42.50 394 PRO A C 1
ATOM 2895 O O . PRO A 1 394 ? 7.428 23.518 21.496 1.00 42.50 394 PRO A O 1
ATOM 2898 N N . SER A 1 395 ? 6.567 25.526 22.039 1.00 46.88 395 SER A N 1
ATOM 2899 C CA . SER A 1 395 ? 5.266 25.010 22.447 1.00 46.88 395 SER A CA 1
ATOM 2900 C C . SER A 1 395 ? 4.567 24.544 21.177 1.00 46.88 395 SER A C 1
ATOM 2902 O O . SER A 1 395 ? 4.112 25.347 20.374 1.00 46.88 395 SER A O 1
ATOM 2904 N N . ILE A 1 396 ? 4.598 23.233 20.953 1.00 54.78 396 ILE A N 1
ATOM 2905 C CA . ILE A 1 396 ? 4.032 22.597 19.768 1.00 54.78 396 ILE A CA 1
ATOM 2906 C C . ILE A 1 396 ? 2.524 22.805 19.817 1.00 54.78 396 ILE A C 1
ATOM 2908 O O . ILE A 1 396 ? 1.859 22.251 20.700 1.00 54.78 396 ILE A O 1
ATOM 2912 N N . ASN A 1 397 ? 1.989 23.572 18.872 1.00 63.53 397 ASN A N 1
ATOM 2913 C CA . ASN A 1 397 ? 0.559 23.778 18.778 1.00 63.53 397 ASN A CA 1
ATOM 2914 C C . ASN A 1 397 ? 0.000 22.889 17.675 1.00 63.53 397 ASN A C 1
ATOM 2916 O O . ASN A 1 397 ? 0.572 22.712 16.604 1.00 63.53 397 ASN A O 1
ATOM 2920 N N . ALA A 1 398 ? -1.177 22.336 17.928 1.00 63.75 398 ALA A N 1
ATOM 2921 C CA . ALA A 1 398 ? -1.885 21.519 16.956 1.00 63.75 398 ALA A CA 1
ATOM 2922 C C . ALA A 1 398 ? -2.199 22.278 15.644 1.00 63.75 398 ALA A C 1
ATOM 2924 O O . ALA A 1 398 ? -2.446 21.661 14.613 1.00 63.75 398 ALA A O 1
ATOM 2925 N N . GLU A 1 399 ? -2.160 23.615 15.699 1.00 70.81 399 GLU A N 1
ATOM 2926 C CA . GLU A 1 399 ? -2.309 24.529 14.565 1.00 70.81 399 GLU A CA 1
ATOM 2927 C C . GLU A 1 399 ? -1.117 24.506 13.593 1.00 70.81 399 GLU A C 1
ATOM 2929 O O . GLU A 1 399 ? -1.250 24.968 12.466 1.00 70.81 399 GLU A O 1
ATOM 2934 N N . ASP A 1 400 ? 0.017 23.913 13.965 1.00 77.25 400 ASP A N 1
ATOM 2935 C CA . ASP A 1 400 ? 1.194 23.824 13.095 1.00 77.25 400 ASP A CA 1
ATOM 2936 C C . ASP A 1 400 ? 1.106 22.676 12.068 1.00 77.25 400 ASP A C 1
ATOM 2938 O O . ASP A 1 400 ? 1.964 22.574 11.192 1.00 77.25 400 ASP A O 1
ATOM 2942 N N . LEU A 1 401 ? 0.083 21.812 12.150 1.00 83.88 401 LEU A N 1
ATOM 2943 C CA . LEU A 1 401 ? -0.107 20.699 11.215 1.00 83.88 401 LEU A CA 1
ATOM 2944 C C . LEU A 1 401 ? -1.074 21.002 10.076 1.00 83.88 401 LEU A C 1
ATOM 2946 O O . LEU A 1 401 ? -2.030 21.776 10.189 1.00 83.88 401 LEU A O 1
ATOM 2950 N N . ASP A 1 402 ? -0.852 20.258 9.003 1.00 89.06 402 ASP A N 1
ATOM 2951 C CA . ASP A 1 402 ? -1.653 20.245 7.799 1.00 89.06 402 ASP A CA 1
ATOM 2952 C C . ASP A 1 402 ? -2.421 18.937 7.674 1.00 89.06 402 ASP A C 1
ATOM 2954 O O . ASP A 1 402 ? -1.931 17.847 7.987 1.00 89.06 402 ASP A O 1
ATOM 2958 N N . VAL A 1 403 ? -3.640 19.058 7.167 1.00 90.44 403 VAL A N 1
ATOM 2959 C CA . VAL A 1 403 ? -4.464 17.937 6.745 1.00 90.44 403 VAL A CA 1
ATOM 2960 C C . VAL A 1 403 ? -4.371 17.817 5.239 1.00 90.44 403 VAL A C 1
ATOM 2962 O O . VAL A 1 403 ? -4.671 18.772 4.524 1.00 90.44 403 VAL A O 1
ATOM 2965 N N . VAL A 1 404 ? -4.017 16.626 4.766 1.00 92.19 404 VAL A N 1
ATOM 2966 C CA . VAL A 1 404 ? -4.001 16.286 3.345 1.00 92.19 404 VAL A CA 1
ATOM 2967 C C . VAL A 1 404 ? -5.089 15.259 3.066 1.00 92.19 404 VAL A C 1
ATOM 2969 O O . VAL A 1 404 ? -5.124 14.181 3.670 1.00 92.19 404 VAL A O 1
ATOM 2972 N N . ILE A 1 405 ? -5.966 15.601 2.126 1.00 91.00 405 ILE A N 1
ATOM 2973 C CA . ILE A 1 405 ? -7.001 14.723 1.588 1.00 91.00 405 ILE A CA 1
ATOM 2974 C C . ILE A 1 405 ? -6.723 14.508 0.105 1.00 91.00 405 ILE A C 1
ATOM 2976 O O . ILE A 1 405 ? -6.349 15.434 -0.622 1.00 91.00 405 ILE A O 1
ATOM 2980 N N . GLY A 1 406 ? -6.911 13.275 -0.337 1.00 86.25 406 GLY A N 1
ATOM 2981 C CA . GLY A 1 406 ? -6.867 12.962 -1.752 1.00 86.25 406 GLY A CA 1
ATOM 2982 C C . GLY A 1 406 ? -6.866 11.471 -2.002 1.00 86.25 406 GLY A C 1
ATOM 2983 O O . GLY A 1 406 ? -7.227 10.669 -1.133 1.00 86.25 406 GLY A O 1
ATOM 2984 N N . VAL A 1 407 ? -6.413 11.089 -3.188 1.00 80.38 407 VAL A N 1
ATOM 2985 C CA . VAL A 1 407 ? -6.338 9.695 -3.619 1.00 80.38 407 VAL A CA 1
ATOM 2986 C C . VAL A 1 407 ? -4.923 9.168 -3.387 1.00 80.38 407 VAL A C 1
ATOM 2988 O O . VAL A 1 407 ? -3.956 9.622 -4.001 1.00 80.38 407 VAL A O 1
ATOM 2991 N N . ALA A 1 408 ? -4.787 8.191 -2.493 1.00 75.62 408 ALA A N 1
ATOM 2992 C CA . ALA A 1 408 ? -3.544 7.455 -2.323 1.00 75.62 408 ALA A CA 1
ATOM 2993 C C . ALA A 1 408 ? -3.254 6.675 -3.608 1.00 75.62 408 ALA A C 1
ATOM 2995 O O . ALA A 1 408 ? -4.133 6.025 -4.149 1.00 75.62 408 ALA A O 1
ATOM 2996 N N . GLY A 1 409 ? -2.021 6.739 -4.087 1.00 59.41 409 GLY A N 1
ATOM 2997 C CA . GLY A 1 409 ? -1.526 6.137 -5.316 1.00 59.41 409 GLY A CA 1
ATOM 2998 C C . GLY A 1 409 ? -0.516 5.024 -5.040 1.00 59.41 409 GLY A C 1
ATOM 2999 O O . GLY A 1 409 ? -0.652 4.238 -4.102 1.00 59.41 409 GLY A O 1
ATOM 3000 N N . ALA A 1 410 ? 0.502 4.913 -5.893 1.00 52.88 410 ALA A N 1
ATOM 3001 C CA . ALA A 1 410 ? 1.529 3.885 -5.756 1.00 52.88 410 ALA A CA 1
ATOM 3002 C C . ALA A 1 410 ? 2.527 4.197 -4.629 1.00 52.88 410 ALA A C 1
ATOM 3004 O O . ALA A 1 410 ? 2.919 5.345 -4.422 1.00 52.88 410 ALA A O 1
ATOM 3005 N N . GLN A 1 411 ? 3.006 3.151 -3.953 1.00 64.06 411 GLN A N 1
ATOM 3006 C CA . GLN A 1 411 ? 4.187 3.248 -3.098 1.00 64.06 411 GLN A CA 1
ATOM 3007 C C . GLN A 1 411 ? 5.429 3.458 -3.974 1.00 64.06 411 GLN A C 1
ATOM 3009 O O . GLN A 1 411 ? 5.719 2.653 -4.859 1.00 64.06 411 GLN A O 1
ATOM 3014 N N . THR A 1 412 ? 6.180 4.515 -3.693 1.00 61.75 412 THR A N 1
ATOM 3015 C CA . THR A 1 412 ? 7.475 4.827 -4.307 1.00 61.75 412 THR A CA 1
ATOM 3016 C C . THR A 1 412 ? 8.598 4.677 -3.268 1.00 61.75 412 THR A C 1
ATOM 3018 O O . THR A 1 412 ? 8.305 4.578 -2.070 1.00 61.75 412 THR A O 1
ATOM 3021 N N . PRO A 1 413 ? 9.883 4.669 -3.680 1.00 63.53 413 PRO A N 1
ATOM 3022 C CA . PRO A 1 413 ? 11.010 4.727 -2.743 1.00 63.53 413 PRO A CA 1
ATOM 3023 C C . PRO A 1 413 ? 10.989 5.962 -1.832 1.00 63.53 413 PRO A C 1
ATOM 3025 O O . PRO A 1 413 ? 11.543 5.913 -0.740 1.00 63.53 413 PRO A O 1
ATOM 3028 N N . ASP A 1 414 ? 10.337 7.038 -2.279 1.00 61.16 414 ASP A N 1
ATOM 3029 C CA . ASP A 1 414 ? 10.260 8.322 -1.582 1.00 61.16 414 ASP A CA 1
ATOM 3030 C C . ASP A 1 414 ? 9.017 8.446 -0.674 1.00 61.16 414 ASP A C 1
ATOM 3032 O O . ASP A 1 414 ? 8.893 9.425 0.057 1.00 61.16 414 ASP A O 1
ATOM 3036 N N . GLY A 1 415 ? 8.092 7.477 -0.722 1.00 69.44 415 GLY A N 1
ATOM 3037 C CA . GLY A 1 415 ? 6.824 7.483 0.023 1.00 69.44 415 GLY A CA 1
ATOM 3038 C C . GLY A 1 415 ? 5.624 7.039 -0.821 1.00 69.44 415 GLY A C 1
ATOM 3039 O O . GLY A 1 415 ? 5.760 6.688 -1.995 1.00 69.44 415 GLY A O 1
ATOM 3040 N N . ILE A 1 416 ? 4.428 7.031 -0.238 1.00 73.44 416 ILE A N 1
ATOM 3041 C CA . ILE A 1 416 ? 3.172 6.761 -0.953 1.00 73.44 416 ILE A CA 1
ATOM 3042 C C . ILE A 1 416 ? 2.789 8.009 -1.747 1.00 73.44 416 ILE A C 1
ATOM 3044 O O . ILE A 1 416 ? 2.595 9.070 -1.163 1.00 73.44 416 ILE A O 1
ATOM 3048 N N . ALA A 1 417 ? 2.672 7.903 -3.070 1.00 77.25 417 ALA A N 1
ATOM 3049 C CA . ALA A 1 417 ? 2.189 9.016 -3.881 1.00 77.25 417 ALA A CA 1
ATOM 3050 C C . ALA A 1 417 ? 0.739 9.341 -3.502 1.00 77.25 417 ALA A C 1
ATOM 3052 O O . ALA A 1 417 ? -0.068 8.428 -3.384 1.00 77.25 417 ALA A O 1
ATOM 3053 N N . VAL A 1 418 ? 0.395 10.612 -3.339 1.00 83.88 418 VAL A N 1
ATOM 3054 C CA . VAL A 1 418 ? -0.975 11.071 -3.090 1.00 83.88 418 VAL A CA 1
ATOM 3055 C C . VAL A 1 418 ? -1.321 12.083 -4.158 1.00 83.88 418 VAL A C 1
ATOM 3057 O O . VAL A 1 418 ? -0.637 13.096 -4.284 1.00 83.88 418 VAL A O 1
ATOM 3060 N N . GLN A 1 419 ? -2.369 11.810 -4.927 1.00 83.50 419 GLN A N 1
ATOM 3061 C CA . GLN A 1 419 ? -3.002 12.836 -5.739 1.00 83.50 419 GLN A CA 1
ATOM 3062 C C . GLN A 1 419 ? -3.799 13.726 -4.789 1.00 83.50 419 GLN A C 1
ATOM 3064 O O . GLN A 1 419 ? -4.759 13.261 -4.184 1.00 83.50 419 GLN A O 1
ATOM 3069 N N . VAL A 1 420 ? -3.328 14.953 -4.583 1.00 87.50 420 VAL A N 1
ATOM 3070 C CA . VAL A 1 420 ? -3.886 15.852 -3.570 1.00 87.50 420 VAL A CA 1
ATOM 3071 C C . VAL A 1 420 ? -5.065 16.610 -4.147 1.00 87.50 420 VAL A C 1
ATOM 3073 O O . VAL A 1 420 ? -4.911 17.269 -5.173 1.00 87.50 420 VAL A O 1
ATOM 3076 N N . ASP A 1 421 ? -6.187 16.557 -3.435 1.00 85.94 421 ASP A N 1
ATOM 3077 C CA . ASP A 1 421 ? -7.437 17.224 -3.804 1.00 85.94 421 ASP A CA 1
ATOM 3078 C C . ASP A 1 421 ? -7.890 18.235 -2.727 1.00 85.94 421 ASP A C 1
ATOM 3080 O O . ASP A 1 421 ? -8.714 19.115 -2.991 1.00 85.94 421 ASP A O 1
ATOM 3084 N N . GLN A 1 422 ? -7.332 18.171 -1.509 1.00 89.00 422 GLN A N 1
ATOM 3085 C CA . GLN A 1 422 ? -7.489 19.231 -0.513 1.00 89.00 422 GLN A CA 1
ATOM 3086 C C . GLN A 1 422 ? -6.318 19.284 0.477 1.00 89.00 422 GLN A C 1
ATOM 3088 O O . GLN A 1 422 ? -5.895 18.256 1.008 1.00 89.00 422 GLN A O 1
ATOM 3093 N N . ILE A 1 423 ? -5.870 20.501 0.794 1.00 91.00 423 ILE A N 1
ATOM 3094 C CA . ILE A 1 423 ? -4.962 20.800 1.907 1.00 91.00 423 ILE A CA 1
ATOM 3095 C C . ILE A 1 423 ? -5.628 21.854 2.792 1.00 91.00 423 ILE A C 1
ATOM 3097 O O . ILE A 1 423 ? -6.274 22.768 2.283 1.00 91.00 423 ILE A O 1
ATOM 3101 N N . PHE A 1 424 ? -5.535 21.717 4.114 1.00 89.12 424 PHE A N 1
ATOM 3102 C CA . PHE A 1 424 ? -5.901 22.796 5.035 1.00 89.12 424 PHE A CA 1
ATOM 3103 C C . PHE A 1 424 ? -5.205 22.647 6.389 1.00 89.12 424 PHE A C 1
ATOM 3105 O O . PHE A 1 424 ? -4.925 21.541 6.846 1.00 89.12 424 PHE A O 1
ATOM 3112 N N . GLN A 1 425 ? -4.993 23.775 7.059 1.00 86.94 425 GLN A N 1
ATOM 3113 C CA . GLN A 1 425 ? -4.450 23.837 8.412 1.00 86.94 425 GLN A CA 1
ATOM 3114 C C . GLN A 1 425 ? -5.460 23.341 9.451 1.00 86.94 425 GLN A C 1
ATOM 3116 O O . GLN A 1 425 ? -6.651 23.672 9.385 1.00 86.94 425 GLN A O 1
ATOM 3121 N N . VAL A 1 426 ? -4.989 22.613 10.464 1.00 79.56 426 VAL A N 1
ATOM 3122 C CA . VAL A 1 426 ? -5.853 22.259 11.592 1.00 79.56 426 VAL A CA 1
ATOM 3123 C C . VAL A 1 426 ? -6.152 23.490 12.455 1.00 79.56 426 VAL A C 1
ATOM 3125 O O . VAL A 1 426 ? -5.256 24.246 12.817 1.00 79.56 426 VAL A O 1
ATOM 3128 N N . LYS A 1 427 ? -7.418 23.710 12.834 1.00 70.00 427 LYS A N 1
ATOM 3129 C CA . LYS A 1 427 ? -7.788 24.862 13.674 1.00 70.00 427 LYS A CA 1
ATOM 3130 C C . LYS A 1 427 ? -7.613 24.558 15.163 1.00 70.00 427 LYS A C 1
ATOM 3132 O O . LYS A 1 427 ? -8.021 23.501 15.644 1.00 70.00 427 LYS A O 1
ATOM 3137 N N . ARG A 1 428 ? -7.141 25.559 15.919 1.00 54.62 428 ARG A N 1
ATOM 3138 C CA . ARG A 1 428 ? -6.927 25.522 17.381 1.00 54.62 428 ARG A CA 1
ATOM 3139 C C . ARG A 1 428 ? -8.114 24.951 18.177 1.00 54.62 428 ARG A C 1
ATOM 3141 O O . ARG A 1 428 ? -7.926 24.141 19.076 1.00 54.62 428 ARG A O 1
ATOM 3148 N N . ASN A 1 429 ? -9.346 25.294 17.791 1.00 53.41 429 ASN A N 1
ATOM 3149 C CA . ASN A 1 429 ? -10.570 24.895 18.508 1.00 53.41 429 ASN A CA 1
ATOM 3150 C C . ASN A 1 429 ? -11.093 23.489 18.139 1.00 53.41 429 ASN A C 1
ATOM 3152 O O . ASN A 1 429 ? -12.104 23.049 18.685 1.00 53.41 429 ASN A O 1
ATOM 3156 N N . GLN A 1 430 ? -10.463 22.806 17.177 1.00 55.81 430 GLN A N 1
ATOM 3157 C CA . GLN A 1 430 ? -10.866 21.464 16.731 1.00 55.81 430 GLN A CA 1
ATOM 3158 C C . GLN A 1 430 ? -10.054 20.363 17.425 1.00 55.81 430 GLN A C 1
ATOM 3160 O O . GLN A 1 430 ? -10.597 19.297 17.692 1.00 55.81 430 GLN A O 1
ATOM 3165 N N . LEU A 1 431 ? -8.801 20.654 17.801 1.00 49.34 431 LEU A N 1
ATOM 3166 C CA . LEU A 1 431 ? -7.922 19.734 18.534 1.00 49.34 431 LEU A CA 1
ATOM 3167 C C . LEU A 1 431 ? -7.782 20.046 20.033 1.00 49.34 431 LEU A C 1
ATOM 3169 O O . LEU A 1 431 ? -7.386 19.161 20.790 1.00 49.34 431 LEU A O 1
ATOM 3173 N N . SER A 1 432 ? -8.142 21.254 20.487 1.00 45.06 432 SER A N 1
ATOM 3174 C CA . SER A 1 432 ? -8.215 21.583 21.919 1.00 45.06 432 SER A CA 1
ATOM 3175 C C . SER A 1 432 ? -9.575 21.174 22.487 1.00 45.06 432 SER A C 1
ATOM 3177 O O . SER A 1 432 ? -10.479 21.990 22.653 1.00 45.06 432 SER A O 1
ATOM 3179 N N . LEU A 1 433 ? -9.741 19.885 22.777 1.00 46.59 433 LEU A N 1
ATOM 3180 C CA . LEU A 1 433 ? -10.455 19.531 24.001 1.00 46.59 433 LEU A CA 1
ATOM 3181 C C . LEU A 1 433 ? -9.394 19.544 25.094 1.00 46.59 433 LEU A C 1
ATOM 3183 O O . LEU A 1 433 ? -8.439 18.777 24.981 1.00 46.59 433 LEU A O 1
ATOM 3187 N N . ASP A 1 434 ? -9.549 20.417 26.091 1.00 42.03 434 ASP A N 1
ATOM 3188 C CA . ASP A 1 434 ? -8.625 20.687 27.211 1.00 42.03 434 ASP A CA 1
ATOM 3189 C C . ASP A 1 434 ? -8.392 19.474 28.142 1.00 42.03 434 ASP A C 1
ATOM 3191 O O . ASP A 1 434 ? -8.462 19.568 29.361 1.00 42.03 434 ASP A O 1
ATOM 3195 N N . GLY A 1 435 ? -8.132 18.298 27.581 1.00 43.00 435 GLY A N 1
ATOM 3196 C CA . GLY A 1 435 ? -8.064 17.039 28.306 1.00 43.00 435 GLY A CA 1
ATOM 3197 C C . GLY A 1 435 ? -7.442 15.880 27.536 1.00 43.00 435 GLY A C 1
ATOM 3198 O O . GLY A 1 435 ? -7.064 14.919 28.191 1.00 43.00 435 GLY A O 1
ATOM 3199 N N . LEU A 1 436 ? -7.255 15.946 26.205 1.00 44.16 436 LEU A N 1
ATOM 3200 C CA . LEU A 1 436 ? -6.514 14.896 25.489 1.00 44.16 436 LEU A CA 1
ATOM 3201 C C . LEU A 1 436 ? -5.035 14.958 25.893 1.00 44.16 436 LEU A C 1
ATOM 3203 O O . LEU A 1 436 ? -4.300 15.833 25.418 1.00 44.16 436 LEU A O 1
ATOM 3207 N N . PRO A 1 437 ? -4.541 14.036 26.739 1.00 41.25 437 PRO A N 1
ATOM 3208 C CA . PRO A 1 437 ? -3.131 13.962 27.016 1.00 41.25 437 PRO A CA 1
ATOM 3209 C C . PRO A 1 437 ? -2.531 13.341 25.761 1.00 41.25 437 PRO A C 1
ATOM 3211 O O . PRO A 1 437 ? -2.656 12.143 25.521 1.00 41.25 437 PRO A O 1
ATOM 3214 N N . SER A 1 438 ? -1.841 14.173 24.988 1.00 50.59 438 SER A N 1
ATOM 3215 C CA . SER A 1 438 ? -0.982 13.788 23.874 1.00 50.59 438 SER A CA 1
ATOM 3216 C C . SER A 1 438 ? -1.645 13.769 22.497 1.00 50.59 438 SER A C 1
ATOM 3218 O O . SER A 1 438 ? -1.990 12.731 21.944 1.00 50.59 438 SER A O 1
ATOM 3220 N N . PHE A 1 439 ? -1.627 14.941 21.864 1.00 50.91 439 PHE A N 1
ATOM 3221 C CA . PHE A 1 439 ? -1.616 15.116 20.409 1.00 50.91 439 PHE A CA 1
ATOM 3222 C C . PHE A 1 439 ? -0.717 14.115 19.652 1.00 50.91 439 PHE A C 1
ATOM 3224 O O . PHE A 1 439 ? -1.003 13.798 18.502 1.00 50.91 439 PHE A O 1
ATOM 3231 N N . SER A 1 440 ? 0.324 13.552 20.289 1.00 49.97 440 SER A N 1
ATOM 3232 C CA . SER A 1 440 ? 1.107 12.467 19.671 1.00 49.97 440 SER A CA 1
ATOM 3233 C C . SER A 1 440 ? 0.263 11.250 19.276 1.00 49.97 440 SER A C 1
ATOM 3235 O O . SER A 1 440 ? 0.629 10.584 18.329 1.00 49.97 440 SER A O 1
ATOM 3237 N N . GLN A 1 441 ? -0.884 10.995 19.920 1.00 54.84 441 GLN A N 1
ATOM 3238 C CA . GLN A 1 441 ? -1.813 9.920 19.535 1.00 54.84 441 GLN A CA 1
ATOM 3239 C C . GLN A 1 441 ? -2.774 10.311 18.403 1.00 54.84 441 GLN A C 1
ATOM 3241 O O . GLN A 1 441 ? -3.631 9.529 18.009 1.00 54.84 441 GLN A O 1
ATOM 3246 N N . VAL A 1 442 ? -2.741 11.566 17.949 1.00 56.72 442 VAL A N 1
ATOM 3247 C CA . VAL A 1 442 ? -3.574 12.030 16.832 1.00 56.72 442 VAL A CA 1
ATOM 3248 C C . VAL A 1 442 ? -2.817 11.961 15.517 1.00 56.72 442 VAL A C 1
ATOM 3250 O O . VAL A 1 442 ? -3.401 11.630 14.490 1.00 56.72 442 VAL A O 1
ATOM 3253 N N . ALA A 1 443 ? -1.515 12.223 15.567 1.00 55.97 443 ALA A N 1
ATOM 3254 C CA . ALA A 1 443 ? -0.619 12.148 14.425 1.00 55.97 443 ALA A CA 1
ATOM 3255 C C . ALA A 1 443 ? 0.178 10.826 14.367 1.00 55.97 443 ALA A C 1
ATOM 3257 O O . ALA A 1 443 ? 1.171 10.769 13.659 1.00 55.97 443 ALA A O 1
ATOM 3258 N N . ASP A 1 444 ? -0.210 9.764 15.084 1.00 67.25 444 ASP A N 1
ATOM 3259 C CA . ASP A 1 444 ? 0.486 8.458 15.069 1.00 67.25 444 ASP A CA 1
ATOM 3260 C C . ASP A 1 444 ? -0.082 7.455 14.049 1.00 67.25 444 ASP A C 1
ATOM 3262 O O . ASP A 1 444 ? 0.177 6.252 14.126 1.00 67.25 444 ASP A O 1
ATOM 3266 N N . ASN A 1 445 ? -0.858 7.927 13.073 1.00 78.88 445 ASN A N 1
ATOM 3267 C CA . ASN A 1 445 ? -1.478 7.076 12.065 1.00 78.88 445 ASN A CA 1
ATOM 3268 C C . ASN A 1 445 ? -1.352 7.677 10.657 1.00 78.88 445 ASN A C 1
ATOM 3270 O O . ASN A 1 445 ? -1.160 8.875 10.476 1.00 78.88 445 ASN A O 1
ATOM 3274 N N . HIS A 1 446 ? -1.477 6.830 9.633 1.00 78.19 446 HIS A N 1
ATOM 3275 C CA . HIS A 1 446 ? -1.248 7.234 8.242 1.00 78.19 446 HIS A CA 1
ATOM 3276 C C . HIS A 1 446 ? -2.506 7.735 7.519 1.00 78.19 446 HIS A C 1
ATOM 3278 O O . HIS A 1 446 ? -2.416 8.135 6.362 1.00 78.19 446 HIS A O 1
ATOM 3284 N N . GLY A 1 447 ? -3.695 7.672 8.127 1.00 83.81 447 GLY A N 1
ATOM 3285 C CA . GLY A 1 447 ? -4.920 8.113 7.452 1.00 83.81 447 GLY A CA 1
ATOM 3286 C C . GLY A 1 447 ? -5.342 7.264 6.245 1.00 83.81 447 GLY A C 1
ATOM 3287 O O . GLY A 1 447 ? -6.025 7.778 5.361 1.00 83.81 447 GLY A O 1
ATOM 3288 N N . LEU A 1 448 ? -4.915 5.996 6.163 1.00 81.00 448 LEU A N 1
ATOM 3289 C CA . LEU A 1 448 ? -5.171 5.106 5.013 1.00 81.00 448 LEU A CA 1
ATOM 3290 C C . LEU A 1 448 ? -6.271 4.073 5.266 1.00 81.00 448 LEU A C 1
ATOM 3292 O O . LEU A 1 448 ? -6.919 3.621 4.320 1.00 81.00 448 LEU A O 1
ATOM 3296 N N . SER A 1 449 ? -6.454 3.644 6.515 1.00 83.25 449 SER A N 1
ATOM 3297 C CA . SER A 1 449 ? -7.559 2.753 6.866 1.00 83.25 449 SER A CA 1
ATOM 3298 C C . SER A 1 449 ? -8.841 3.549 7.105 1.00 83.25 449 SER A C 1
ATOM 3300 O O . SER A 1 449 ? -8.802 4.726 7.463 1.00 83.25 449 SER A O 1
ATOM 3302 N N . ASP A 1 450 ? -9.993 2.897 6.955 1.00 85.38 450 ASP A N 1
ATOM 3303 C CA . ASP A 1 450 ? -11.289 3.485 7.314 1.00 85.38 450 ASP A CA 1
ATOM 3304 C C . ASP A 1 450 ? -11.302 4.011 8.771 1.00 85.38 450 ASP A C 1
ATOM 3306 O O . ASP A 1 450 ? -11.907 5.044 9.064 1.00 85.38 450 ASP A O 1
ATOM 3310 N N . GLN A 1 451 ? -10.586 3.333 9.679 1.00 85.56 451 GLN A N 1
ATOM 3311 C CA . GLN A 1 451 ? -10.436 3.730 11.080 1.00 85.56 451 GLN A CA 1
ATOM 3312 C C . GLN A 1 451 ? -9.591 4.995 11.233 1.00 85.56 451 GLN A C 1
ATOM 3314 O O . GLN A 1 451 ? -10.041 5.939 11.880 1.00 85.56 451 GLN A O 1
ATOM 3319 N N . ASP A 1 452 ? -8.417 5.030 10.603 1.00 85.69 452 ASP A N 1
ATOM 3320 C CA . ASP A 1 452 ? -7.502 6.175 10.645 1.00 85.69 452 ASP A CA 1
ATOM 3321 C C . ASP A 1 452 ? -8.155 7.415 10.035 1.00 85.69 452 ASP A C 1
ATOM 3323 O O . ASP A 1 452 ? -8.082 8.507 10.587 1.00 85.69 452 ASP A O 1
ATOM 3327 N N . ARG A 1 453 ? -8.870 7.247 8.917 1.00 89.00 453 ARG A N 1
ATOM 3328 C CA . ARG A 1 453 ? -9.575 8.346 8.248 1.00 89.00 453 ARG A CA 1
ATOM 3329 C C . ARG A 1 453 ? -10.688 8.920 9.104 1.00 89.00 453 ARG A C 1
ATOM 3331 O O . ARG A 1 453 ? -10.823 10.137 9.176 1.00 89.00 453 ARG A O 1
ATOM 3338 N N . ALA A 1 454 ? -11.475 8.067 9.757 1.00 88.44 454 ALA A N 1
ATOM 3339 C CA . ALA A 1 454 ? -12.495 8.522 10.695 1.00 88.44 454 ALA A CA 1
ATOM 3340 C C . ALA A 1 454 ? -11.863 9.229 11.902 1.00 88.44 454 ALA A C 1
ATOM 3342 O O . ALA A 1 454 ? -12.355 10.278 12.313 1.00 88.44 454 ALA A O 1
ATOM 3343 N N . TYR A 1 455 ? -10.768 8.686 12.438 1.00 86.31 455 TYR A N 1
ATOM 3344 C CA . TYR A 1 455 ? -10.040 9.271 13.560 1.00 86.31 455 TYR A CA 1
ATOM 3345 C C . TYR A 1 455 ? -9.499 10.666 13.206 1.00 86.31 455 TYR A C 1
ATOM 3347 O O . TYR A 1 455 ? -9.824 11.643 13.881 1.00 86.31 455 TYR A O 1
ATOM 3355 N N . ASN A 1 456 ? -8.763 10.780 12.099 1.00 87.12 456 ASN A N 1
ATOM 3356 C CA . ASN A 1 456 ? -8.167 12.031 11.633 1.00 87.12 456 ASN A CA 1
ATOM 3357 C C . ASN A 1 456 ? -9.220 13.060 11.223 1.00 87.12 456 ASN A C 1
ATOM 3359 O O . ASN A 1 456 ? -9.070 14.246 11.501 1.00 87.12 456 ASN A O 1
ATOM 3363 N N . PHE A 1 457 ? -10.318 12.630 10.600 1.00 89.12 457 PHE A N 1
ATOM 3364 C CA . PHE A 1 457 ? -11.430 13.524 10.296 1.00 89.12 457 PHE A CA 1
ATOM 3365 C C . PHE A 1 457 ? -12.030 14.141 11.556 1.00 89.12 457 PHE A C 1
ATOM 3367 O O . PHE A 1 457 ? -12.239 15.352 11.606 1.00 89.12 457 PHE A O 1
ATOM 3374 N N . LEU A 1 458 ? -12.298 13.323 12.574 1.00 84.94 458 LEU A N 1
ATOM 3375 C CA . LEU A 1 458 ? -12.878 13.805 13.820 1.00 84.94 458 LEU A CA 1
ATOM 3376 C C . LEU A 1 458 ? -11.923 14.748 14.544 1.00 84.94 458 LEU A C 1
ATOM 3378 O O . LEU A 1 458 ? -12.337 15.830 14.943 1.00 84.94 458 LEU A O 1
ATOM 3382 N N . ALA A 1 459 ? -10.649 14.375 14.619 1.00 79.00 459 ALA A N 1
ATOM 3383 C CA . ALA A 1 459 ? -9.586 15.207 15.159 1.00 79.00 459 ALA A CA 1
ATOM 3384 C C . ALA A 1 459 ? -9.472 16.565 14.440 1.00 79.00 459 ALA A C 1
ATOM 3386 O O . ALA A 1 459 ? -9.328 17.604 15.074 1.00 79.00 459 ALA A O 1
ATOM 3387 N N . ALA A 1 460 ? -9.575 16.575 13.111 1.00 81.00 460 ALA A N 1
ATOM 3388 C CA . ALA A 1 460 ? -9.395 17.783 12.317 1.00 81.00 460 ALA A CA 1
ATOM 3389 C C . ALA A 1 460 ? -10.653 18.647 12.180 1.00 81.00 460 ALA A C 1
ATOM 3391 O O . ALA A 1 460 ? -10.525 19.830 11.893 1.00 81.00 460 ALA A O 1
ATOM 3392 N N . ARG A 1 461 ? -11.868 18.089 12.271 1.00 81.88 461 ARG A N 1
ATOM 3393 C CA . ARG A 1 461 ? -13.102 18.809 11.892 1.00 81.88 461 ARG A CA 1
ATOM 3394 C C . ARG A 1 461 ? -14.235 18.743 12.906 1.00 81.88 461 ARG A C 1
ATOM 3396 O O . ARG A 1 461 ? -15.168 19.538 12.772 1.00 81.88 461 ARG A O 1
ATOM 3403 N N . TYR A 1 462 ? -14.192 17.850 13.892 1.00 79.19 462 TYR A N 1
ATOM 3404 C CA . TYR A 1 462 ? -15.317 17.638 14.796 1.00 79.19 462 TYR A CA 1
ATOM 3405 C C . TYR A 1 462 ? -15.006 18.017 16.241 1.00 79.19 462 TYR A C 1
ATOM 3407 O O . TYR A 1 462 ? -14.197 17.386 16.912 1.00 79.19 462 TYR A O 1
ATOM 3415 N N . THR A 1 463 ? -15.760 18.990 16.748 1.00 75.44 463 THR A N 1
ATOM 3416 C CA . THR A 1 463 ? -15.765 19.346 18.166 1.00 75.44 463 THR A CA 1
ATOM 3417 C C . THR A 1 463 ? -17.014 18.751 18.831 1.00 75.44 463 THR A C 1
ATOM 3419 O O . THR A 1 463 ? -18.134 19.065 18.409 1.00 75.44 463 THR A O 1
ATOM 3422 N N . PRO A 1 464 ? -16.867 17.904 19.866 1.00 72.56 464 PRO A N 1
ATOM 3423 C CA . PRO A 1 464 ? -17.977 17.427 20.681 1.00 72.56 464 PRO A CA 1
ATOM 3424 C C . PRO A 1 464 ? -18.809 18.579 21.274 1.00 72.56 464 PRO A C 1
ATOM 3426 O O . PRO A 1 464 ? -18.244 19.588 21.702 1.00 72.56 464 PRO A O 1
ATOM 3429 N N . PRO A 1 465 ? -20.146 18.459 21.339 1.00 71.00 465 PRO A N 1
ATOM 3430 C CA . PRO A 1 465 ? -21.003 19.502 21.894 1.00 71.00 465 PRO A CA 1
ATOM 3431 C C . PRO A 1 465 ? -20.780 19.677 23.407 1.00 71.00 465 PRO A C 1
ATOM 3433 O O . PRO A 1 465 ? -21.144 18.810 24.201 1.00 71.00 465 PRO A O 1
ATOM 3436 N N . ALA A 1 466 ? -20.253 20.839 23.809 1.00 62.22 466 ALA A N 1
ATOM 3437 C CA . ALA A 1 466 ? -19.923 21.167 25.203 1.00 62.22 466 ALA A CA 1
ATOM 3438 C C . ALA A 1 466 ? -21.109 21.028 26.180 1.00 62.22 466 ALA A C 1
ATOM 3440 O O . ALA A 1 466 ? -20.931 20.644 27.332 1.00 62.22 466 ALA A O 1
ATOM 3441 N N . SER A 1 467 ? -22.341 21.259 25.715 1.00 56.84 467 SER A N 1
ATOM 3442 C CA . SER A 1 467 ? -23.556 21.176 26.538 1.00 56.84 467 SER A CA 1
ATOM 3443 C C . SER A 1 467 ? -23.885 19.767 27.058 1.00 56.84 467 SER A C 1
ATOM 3445 O O . SER A 1 467 ? -24.744 19.632 27.923 1.00 56.84 467 SER A O 1
ATOM 3447 N N . GLN A 1 468 ? -23.261 18.709 26.523 1.00 56.09 468 GLN A N 1
ATOM 3448 C CA . GLN A 1 468 ? -23.484 17.311 26.939 1.00 56.09 468 GLN A CA 1
ATOM 3449 C C . GLN A 1 468 ? -22.412 16.784 27.915 1.00 56.09 468 GLN A C 1
ATOM 3451 O O . GLN A 1 468 ? -22.515 15.652 28.397 1.00 56.09 468 GLN A O 1
ATOM 3456 N N . ILE A 1 469 ? -21.380 17.588 28.192 1.00 67.19 469 ILE A N 1
ATOM 3457 C CA . ILE A 1 469 ? -20.106 17.162 28.797 1.00 67.19 469 ILE A CA 1
ATOM 3458 C C . ILE A 1 469 ? -19.775 18.048 30.022 1.00 67.19 469 ILE A C 1
ATOM 3460 O O . ILE A 1 469 ? -18.634 18.160 30.452 1.00 67.19 469 ILE A O 1
ATOM 3464 N N . ASP A 1 470 ? -20.783 18.696 30.611 1.00 66.69 470 ASP A N 1
ATOM 3465 C CA . ASP A 1 470 ? -20.579 19.619 31.730 1.00 66.69 470 ASP A CA 1
ATOM 3466 C C . ASP A 1 470 ? -19.966 18.901 32.950 1.00 66.69 470 ASP A C 1
ATOM 3468 O O . ASP A 1 470 ? -20.496 17.894 33.435 1.00 66.69 470 ASP A O 1
ATOM 3472 N N . GLY A 1 471 ? -18.809 19.387 33.406 1.00 72.38 471 GLY A N 1
ATOM 3473 C CA . GLY A 1 471 ? -18.021 18.802 34.497 1.00 72.38 471 GLY A CA 1
ATOM 3474 C C . GLY A 1 471 ? -17.199 17.547 34.156 1.00 72.38 471 GLY A C 1
ATOM 3475 O O . GLY A 1 471 ? -16.694 16.910 35.083 1.00 72.38 471 GLY A O 1
ATOM 3476 N N . TYR A 1 472 ? -17.064 17.166 32.880 1.00 74.75 472 TYR A N 1
ATOM 3477 C CA . TYR A 1 472 ? -16.216 16.051 32.436 1.00 74.75 472 TYR A CA 1
ATOM 3478 C C . TYR A 1 472 ? -15.158 16.531 31.428 1.00 74.75 472 TYR A C 1
ATOM 3480 O O . TYR A 1 472 ? -15.429 17.372 30.579 1.00 74.75 472 TYR A O 1
ATOM 3488 N N . GLU A 1 473 ? -13.962 15.951 31.480 1.00 73.94 473 GLU A N 1
ATOM 3489 C CA . GLU A 1 473 ? -12.867 16.192 30.537 1.00 73.94 473 GLU A CA 1
ATOM 3490 C C . GLU A 1 473 ? -12.719 15.001 29.587 1.00 73.94 473 GLU A C 1
ATOM 3492 O O . GLU A 1 473 ? -12.985 13.853 29.953 1.00 73.94 473 GLU A O 1
ATOM 3497 N N . LEU A 1 474 ? -12.313 15.247 28.341 1.00 73.44 474 LEU A N 1
ATOM 3498 C CA . LEU A 1 474 ? -12.086 14.168 27.383 1.00 73.44 474 LEU A CA 1
ATOM 3499 C C . LEU A 1 474 ? -10.842 13.370 27.782 1.00 73.44 474 LEU A C 1
ATOM 3501 O O . LEU A 1 474 ? -9.749 13.914 27.790 1.00 73.44 474 LEU A O 1
ATOM 3505 N N . SER A 1 475 ? -11.000 12.076 28.045 1.00 73.19 475 SER A N 1
ATOM 3506 C CA . SER A 1 475 ? -9.899 11.184 28.421 1.00 73.19 475 SER A CA 1
ATOM 3507 C C . SER A 1 475 ? -9.341 10.381 27.244 1.00 73.19 475 SER A C 1
ATOM 3509 O O . SER A 1 475 ? -8.197 9.937 27.312 1.00 73.19 475 SER A O 1
ATOM 3511 N N . GLY A 1 476 ? -10.127 10.141 26.192 1.00 73.12 476 GLY A N 1
ATOM 3512 C CA . GLY A 1 476 ? -9.677 9.358 25.043 1.00 73.12 476 GLY A CA 1
ATOM 3513 C C . GLY A 1 476 ? -10.747 9.157 23.976 1.00 73.12 476 GLY A C 1
ATOM 3514 O O . GLY A 1 476 ? -11.933 9.405 24.200 1.00 73.12 476 GLY A O 1
ATOM 3515 N N . MET A 1 477 ? -10.316 8.692 22.805 1.00 81.56 477 MET A N 1
ATOM 3516 C CA . MET A 1 477 ? -11.185 8.350 21.683 1.00 81.56 477 MET A CA 1
ATOM 3517 C C . MET A 1 477 ? -10.731 7.031 21.059 1.00 81.56 477 MET A C 1
ATOM 3519 O O . MET A 1 477 ? -9.545 6.820 20.826 1.00 81.56 477 MET A O 1
ATOM 3523 N N . ARG A 1 478 ? -11.681 6.152 20.739 1.00 82.94 478 ARG A N 1
ATOM 3524 C CA . ARG A 1 478 ? -11.432 4.926 19.968 1.00 82.94 478 ARG A CA 1
ATOM 3525 C C . ARG A 1 478 ? -12.425 4.804 18.830 1.00 82.94 478 ARG A C 1
ATOM 3527 O O . ARG A 1 478 ? -13.586 5.178 18.969 1.00 82.94 478 ARG A O 1
ATOM 3534 N N . VAL A 1 479 ? -11.990 4.243 17.710 1.00 84.69 479 VAL A N 1
ATOM 3535 C CA . VAL A 1 479 ? -12.814 4.116 16.506 1.00 84.69 479 VAL A CA 1
ATOM 3536 C C . VAL A 1 479 ? -12.962 2.640 16.158 1.00 84.69 479 VAL A C 1
ATOM 3538 O O . VAL A 1 479 ? -11.976 1.923 16.054 1.00 84.69 479 VAL A O 1
ATOM 3541 N N . ILE A 1 480 ? -14.200 2.177 15.995 1.00 85.38 480 ILE A N 1
ATOM 3542 C CA . ILE A 1 480 ? -14.530 0.784 15.664 1.00 85.38 480 ILE A CA 1
ATOM 3543 C C . ILE A 1 480 ? -15.512 0.724 14.493 1.00 85.38 480 ILE A C 1
ATOM 3545 O O . ILE A 1 480 ? -16.270 1.665 14.266 1.00 85.38 480 ILE A O 1
ATOM 3549 N N . ALA A 1 481 ? -15.558 -0.389 13.764 1.00 83.56 481 ALA A N 1
ATOM 3550 C CA . ALA A 1 481 ? -16.541 -0.568 12.696 1.00 83.56 481 ALA A CA 1
ATOM 3551 C C . ALA A 1 481 ? -17.983 -0.569 13.245 1.00 83.56 481 ALA A C 1
ATOM 3553 O O . ALA A 1 481 ? -18.291 -1.195 14.266 1.00 83.56 481 ALA A O 1
ATOM 3554 N N . SER A 1 482 ? -18.899 0.124 12.565 1.00 80.50 482 SER A N 1
ATOM 3555 C CA . SER A 1 482 ? -20.315 0.141 12.932 1.00 80.50 482 SER A CA 1
ATOM 3556 C C . SER A 1 482 ? -21.072 -1.001 12.258 1.00 80.50 482 SER A C 1
ATOM 3558 O O . SER A 1 482 ? -21.001 -1.191 11.050 1.00 80.50 482 SER A O 1
ATOM 3560 N N . ARG A 1 483 ? -21.925 -1.693 13.023 1.00 72.81 483 ARG A N 1
ATOM 3561 C CA . ARG A 1 483 ? -22.825 -2.744 12.501 1.00 72.81 483 ARG A CA 1
ATOM 3562 C C . ARG A 1 483 ? -23.872 -2.242 11.494 1.00 72.81 483 ARG A C 1
ATOM 3564 O O . ARG A 1 483 ? -24.481 -3.049 10.813 1.00 72.81 483 ARG A O 1
ATOM 3571 N N . LEU A 1 484 ? -24.094 -0.928 11.422 1.00 66.31 484 LEU A N 1
ATOM 3572 C CA . LEU A 1 484 ? -25.015 -0.301 10.461 1.00 66.31 484 LEU A CA 1
ATOM 3573 C C . LEU A 1 484 ? -24.426 -0.199 9.041 1.00 66.31 484 LEU A C 1
ATOM 3575 O O . LEU A 1 484 ? -25.165 0.100 8.114 1.00 66.31 484 LEU A O 1
ATOM 3579 N N . GLY A 1 485 ? -23.116 -0.421 8.874 1.00 55.00 485 GLY A N 1
ATOM 3580 C CA . GLY A 1 485 ? -22.405 -0.208 7.609 1.00 55.00 485 GLY A CA 1
ATOM 3581 C C . GLY A 1 485 ? -22.303 -1.422 6.679 1.00 55.00 485 GLY A C 1
ATOM 3582 O O . GLY A 1 485 ? -21.672 -1.324 5.636 1.00 55.00 485 GLY A O 1
ATOM 3583 N N . ALA A 1 486 ? -22.884 -2.575 7.020 1.00 51.94 486 ALA A N 1
ATOM 3584 C CA . ALA A 1 486 ? -22.701 -3.780 6.202 1.00 51.94 486 ALA A CA 1
ATOM 3585 C C . ALA A 1 486 ? -23.272 -3.641 4.772 1.00 51.94 486 ALA A C 1
ATOM 3587 O O . ALA A 1 486 ? -22.679 -4.184 3.845 1.00 51.94 486 ALA A O 1
ATOM 3588 N N . ASP A 1 487 ? -24.344 -2.851 4.590 1.00 50.22 487 ASP A N 1
ATOM 3589 C CA . ASP A 1 487 ? -25.088 -2.791 3.318 1.00 50.22 487 ASP A CA 1
ATOM 3590 C C . ASP A 1 487 ? -25.215 -1.381 2.694 1.00 50.22 487 ASP A C 1
ATOM 3592 O O . ASP A 1 487 ? -25.630 -1.260 1.544 1.00 50.22 487 ASP A O 1
ATOM 3596 N N . ILE A 1 488 ? -24.883 -0.308 3.428 1.00 58.72 488 ILE A N 1
ATOM 3597 C CA . ILE A 1 488 ? -25.170 1.093 3.025 1.00 58.72 488 ILE A CA 1
ATOM 3598 C C . ILE A 1 488 ? -23.887 1.904 2.768 1.00 58.72 488 ILE A C 1
ATOM 3600 O O . ILE A 1 488 ? -23.898 2.838 1.972 1.00 58.72 488 ILE A O 1
ATOM 3604 N N . GLY A 1 489 ? -22.773 1.540 3.407 1.00 70.94 489 GLY A N 1
ATOM 3605 C CA . GLY A 1 489 ? -21.514 2.280 3.330 1.00 70.94 489 GLY A CA 1
ATOM 3606 C C . GLY A 1 489 ? -20.561 1.920 4.469 1.00 70.94 489 GLY A C 1
ATOM 3607 O O . GLY A 1 489 ? -20.942 1.298 5.457 1.00 70.94 489 GLY A O 1
ATOM 3608 N N . ARG A 1 490 ? -19.301 2.332 4.366 1.00 82.94 490 ARG A N 1
ATOM 3609 C CA . ARG A 1 490 ? -18.263 2.118 5.378 1.00 82.94 490 ARG A CA 1
ATOM 3610 C C . ARG A 1 490 ? -18.449 3.088 6.539 1.00 82.94 490 ARG A C 1
ATOM 3612 O O . ARG A 1 490 ? -17.883 4.175 6.565 1.00 82.94 490 ARG A O 1
ATOM 3619 N N . ILE A 1 491 ? -19.276 2.685 7.500 1.00 85.88 491 ILE A N 1
ATOM 3620 C CA . ILE A 1 491 ? -19.599 3.493 8.678 1.00 85.88 491 ILE A CA 1
ATOM 3621 C C . ILE A 1 491 ? -18.743 3.051 9.865 1.00 85.88 491 ILE A C 1
ATOM 3623 O O . ILE A 1 491 ? -18.830 1.913 10.331 1.00 85.88 491 ILE A O 1
ATOM 3627 N N . MET A 1 492 ? -17.994 3.994 10.420 1.00 87.25 492 MET A N 1
ATOM 3628 C CA . MET A 1 492 ? -17.241 3.855 11.658 1.00 87.25 492 MET A CA 1
ATOM 3629 C C . MET A 1 492 ? -18.012 4.463 12.829 1.00 87.25 492 MET A C 1
ATOM 3631 O O . MET A 1 492 ? -18.841 5.362 12.680 1.00 87.25 492 MET A O 1
ATOM 3635 N N . ARG A 1 493 ? -17.754 3.947 14.023 1.00 89.06 493 ARG A N 1
ATOM 3636 C CA . ARG A 1 493 ? -18.265 4.444 15.294 1.00 89.06 493 ARG A CA 1
ATOM 3637 C C . ARG A 1 493 ? -17.082 4.915 16.119 1.00 89.06 493 ARG A C 1
ATOM 3639 O O . ARG A 1 493 ? -16.275 4.094 16.545 1.00 89.06 493 ARG A O 1
ATOM 3646 N N . ALA A 1 494 ? -17.001 6.216 16.345 1.00 87.69 494 ALA A N 1
ATOM 3647 C CA . ALA A 1 494 ? -16.024 6.795 17.248 1.00 87.69 494 ALA A CA 1
ATOM 3648 C C . ALA A 1 494 ? -16.653 6.947 18.626 1.00 87.69 494 ALA A C 1
ATOM 3650 O O . ALA A 1 494 ? -17.723 7.540 18.750 1.00 87.69 494 ALA A O 1
ATOM 3651 N N . ILE A 1 495 ? -16.015 6.356 19.626 1.00 86.19 495 ILE A N 1
ATOM 3652 C CA . ILE A 1 495 ? -16.434 6.346 21.020 1.00 86.19 495 ILE A CA 1
ATOM 3653 C C . ILE A 1 495 ? -15.474 7.263 21.774 1.00 86.19 495 ILE A C 1
ATOM 3655 O O . ILE A 1 495 ? -14.269 7.018 21.790 1.00 86.19 495 ILE A O 1
ATOM 3659 N N . TYR A 1 496 ? -16.023 8.324 22.348 1.00 83.44 496 TYR A N 1
ATOM 3660 C CA . TYR A 1 496 ? -15.346 9.285 23.202 1.00 83.44 496 TYR A CA 1
ATOM 3661 C C . TYR A 1 496 ? -15.565 8.896 24.656 1.00 83.44 496 TYR A C 1
ATOM 3663 O O . TYR A 1 496 ? -16.710 8.721 25.076 1.00 83.44 496 TYR A O 1
ATOM 3671 N N . THR A 1 497 ? -14.485 8.816 25.421 1.00 82.06 497 THR A N 1
ATOM 3672 C CA . THR A 1 497 ? -14.518 8.537 26.856 1.00 82.06 497 THR A CA 1
ATOM 3673 C C . THR A 1 497 ? -14.235 9.829 27.603 1.00 82.06 497 THR A C 1
ATOM 3675 O O . THR A 1 497 ? -13.153 10.398 27.474 1.00 82.06 497 THR A O 1
ATOM 3678 N N . PHE A 1 498 ? -15.199 10.296 28.388 1.00 82.00 498 PHE A N 1
ATOM 3679 C CA . PHE A 1 498 ? -15.071 11.492 29.212 1.00 82.00 498 PHE A CA 1
ATOM 3680 C C . PHE A 1 498 ? -14.986 11.115 30.681 1.00 82.00 498 PHE A C 1
ATOM 3682 O O . PHE A 1 498 ? -15.727 10.247 31.138 1.00 82.00 498 PHE A O 1
ATOM 3689 N N . ARG A 1 499 ? -14.121 11.790 31.431 1.00 81.62 499 ARG A N 1
ATOM 3690 C CA . ARG A 1 499 ? -13.848 11.513 32.837 1.00 81.62 499 ARG A CA 1
ATOM 3691 C C . ARG A 1 499 ? -13.953 12.790 33.657 1.00 81.62 499 ARG A C 1
ATOM 3693 O O . ARG A 1 499 ? -13.461 13.829 33.243 1.00 81.62 499 ARG A O 1
ATOM 3700 N N . ASN A 1 500 ? -14.590 12.726 34.821 1.00 82.94 500 ASN A N 1
ATOM 3701 C CA . ASN A 1 500 ? -14.650 13.867 35.737 1.00 82.94 500 ASN A CA 1
ATOM 3702 C C . ASN A 1 500 ? -13.595 13.777 36.857 1.00 82.94 500 ASN A C 1
ATOM 3704 O O . ASN A 1 500 ? -12.930 12.753 37.040 1.00 82.94 500 ASN A O 1
ATOM 3708 N N . ALA A 1 501 ? -13.501 14.832 37.672 1.00 78.25 501 ALA A N 1
ATOM 3709 C CA . ALA A 1 501 ? -12.589 14.903 38.818 1.00 78.25 501 ALA A CA 1
ATOM 3710 C C . ALA A 1 501 ? -12.786 13.774 39.855 1.00 78.25 501 ALA A C 1
ATOM 3712 O O . ALA A 1 501 ? -11.849 13.421 40.567 1.00 78.25 501 ALA A O 1
ATOM 3713 N N . THR A 1 502 ? -13.978 13.169 39.927 1.00 80.25 502 THR A N 1
ATOM 3714 C CA . THR A 1 502 ? -14.274 12.025 40.809 1.00 80.25 502 THR A CA 1
ATOM 3715 C C . THR A 1 502 ? -14.026 10.667 40.142 1.00 80.25 502 THR A C 1
ATOM 3717 O O . THR A 1 502 ? -14.472 9.651 40.667 1.00 80.25 502 THR A O 1
ATOM 3720 N N . ALA A 1 503 ? -13.349 10.636 38.987 1.00 74.31 503 ALA A N 1
ATOM 3721 C CA . ALA A 1 503 ? -13.024 9.438 38.208 1.00 74.31 503 ALA A CA 1
ATOM 3722 C C . ALA A 1 503 ? -14.223 8.624 37.678 1.00 74.31 503 ALA A C 1
ATOM 3724 O O . ALA A 1 503 ? -14.057 7.462 37.320 1.00 74.31 503 ALA A O 1
ATOM 3725 N N . SER A 1 504 ? -15.415 9.219 37.592 1.00 81.25 504 SER A N 1
ATOM 3726 C CA . SER A 1 504 ? -16.535 8.612 36.864 1.00 81.25 504 SER A CA 1
ATOM 3727 C C . SER A 1 504 ? -16.363 8.821 35.363 1.00 81.25 504 SER A C 1
ATOM 3729 O O . SER A 1 504 ? -15.950 9.902 34.933 1.00 81.25 504 SER A O 1
ATOM 3731 N N . GLU A 1 505 ? -16.682 7.791 34.582 1.00 83.69 505 GLU A N 1
ATOM 3732 C CA . GLU A 1 505 ? -16.521 7.788 33.130 1.00 83.69 505 GLU A CA 1
ATOM 3733 C C . GLU A 1 505 ? -17.880 7.765 32.428 1.00 83.69 505 GLU A C 1
ATOM 3735 O O . GLU A 1 505 ? -18.813 7.072 32.839 1.00 83.69 505 GLU A O 1
ATOM 3740 N N . LYS A 1 506 ? -17.996 8.550 31.359 1.00 84.06 506 LYS A N 1
ATOM 3741 C CA . LYS A 1 506 ? -19.136 8.548 30.446 1.00 84.06 506 LYS A CA 1
ATOM 3742 C C . LYS A 1 506 ? -18.627 8.347 29.035 1.00 84.06 506 LYS A C 1
ATOM 3744 O O . LYS A 1 506 ? -17.792 9.115 28.559 1.00 84.06 506 LYS A O 1
ATOM 3749 N N . GLU A 1 507 ? -19.167 7.347 28.356 1.00 86.69 507 GLU A N 1
ATOM 3750 C CA . GLU A 1 507 ? -18.867 7.113 26.954 1.00 86.69 507 GLU A CA 1
ATOM 3751 C C . GLU A 1 507 ? -19.983 7.670 26.069 1.00 86.69 507 GLU A C 1
ATOM 3753 O O . GLU A 1 507 ? -21.171 7.431 26.291 1.00 86.69 507 GLU A O 1
ATOM 3758 N N . TYR A 1 508 ? -19.599 8.396 25.028 1.00 85.94 508 TYR A N 1
ATOM 3759 C CA . TYR A 1 508 ? -20.496 8.835 23.965 1.00 85.94 508 TYR A CA 1
ATOM 3760 C C . TYR A 1 508 ? -19.964 8.346 22.636 1.00 85.94 508 TYR A C 1
ATOM 3762 O O . TYR A 1 508 ? -18.765 8.152 22.479 1.00 85.94 508 TYR A O 1
ATOM 3770 N N . PHE A 1 509 ? -20.832 8.170 21.648 1.00 87.56 509 PHE A N 1
ATOM 3771 C CA . PHE A 1 509 ? -20.394 7.812 20.315 1.00 87.56 509 PHE A CA 1
ATOM 3772 C C . PHE A 1 509 ? -20.996 8.704 19.236 1.00 87.56 509 PHE A C 1
ATOM 3774 O O . PHE A 1 509 ? -22.141 9.150 19.319 1.00 87.56 509 PHE A O 1
ATOM 3781 N N . VAL A 1 510 ? -20.210 8.912 18.185 1.00 88.50 510 VAL A N 1
ATOM 3782 C CA . VAL A 1 510 ? -20.615 9.517 16.917 1.00 88.50 510 VAL A CA 1
ATOM 3783 C C . VAL A 1 510 ? -20.368 8.502 15.805 1.00 88.50 510 VAL A C 1
ATOM 3785 O O . VAL A 1 510 ? -19.493 7.636 15.907 1.00 88.50 510 VAL A O 1
ATOM 3788 N N . ARG A 1 511 ? -21.170 8.561 14.745 1.00 88.75 511 ARG A N 1
ATOM 3789 C CA . ARG A 1 511 ? -20.966 7.726 13.562 1.00 88.75 511 ARG A CA 1
ATOM 3790 C C . ARG A 1 511 ? -20.401 8.575 12.438 1.00 88.75 511 ARG A C 1
ATOM 3792 O O . ARG A 1 511 ? -20.927 9.653 12.164 1.00 88.75 511 ARG A O 1
ATOM 3799 N N . VAL A 1 512 ? -19.374 8.052 11.785 1.00 89.88 512 VAL A N 1
ATOM 3800 C CA . VAL A 1 512 ? -18.692 8.690 10.661 1.00 89.88 512 VAL A CA 1
ATOM 3801 C C . VAL A 1 512 ? -18.767 7.753 9.470 1.00 89.88 512 VAL A C 1
ATOM 3803 O O . VAL A 1 512 ? -18.394 6.590 9.582 1.00 89.88 512 VAL A O 1
ATOM 3806 N N . ASP A 1 513 ? -19.258 8.245 8.345 1.00 88.50 513 ASP A N 1
ATOM 3807 C CA . ASP A 1 513 ? -19.179 7.547 7.069 1.00 88.50 513 ASP A CA 1
ATOM 3808 C C . ASP A 1 513 ? -17.875 7.932 6.369 1.00 88.50 513 ASP A C 1
ATOM 3810 O O . ASP A 1 513 ? -17.599 9.113 6.162 1.00 88.50 513 ASP A O 1
ATOM 3814 N N . VAL A 1 514 ? -17.066 6.925 6.047 1.00 88.44 514 VAL A N 1
ATOM 3815 C CA . VAL A 1 514 ? -15.781 7.048 5.345 1.00 88.44 514 VAL A CA 1
ATOM 3816 C C . VAL A 1 514 ? -15.825 6.376 3.967 1.00 88.44 514 VAL A C 1
ATOM 3818 O O . VAL A 1 514 ? -14.788 6.088 3.373 1.00 88.44 514 VAL A O 1
ATOM 3821 N N . THR A 1 515 ? -17.014 6.112 3.423 1.00 82.56 515 THR A N 1
ATOM 3822 C CA . THR A 1 515 ? -17.190 5.438 2.125 1.00 82.56 515 THR A CA 1
ATOM 3823 C C . THR A 1 515 ? -16.501 6.176 0.986 1.00 82.56 515 THR A C 1
ATOM 3825 O O . THR A 1 515 ? -15.873 5.544 0.130 1.00 82.56 515 THR A O 1
ATOM 3828 N N . HIS A 1 516 ? -16.620 7.500 0.992 1.00 83.56 516 HIS A N 1
ATOM 3829 C CA . HIS A 1 516 ? -16.099 8.400 -0.029 1.00 83.56 516 HIS A CA 1
ATOM 3830 C C . HIS A 1 516 ? -14.898 9.179 0.492 1.00 83.56 516 HIS A C 1
ATOM 3832 O O . HIS A 1 516 ? -14.534 9.056 1.659 1.00 83.56 516 HIS A O 1
ATOM 3838 N N . GLU A 1 517 ? -14.274 9.957 -0.386 1.00 81.62 517 GLU A N 1
ATOM 3839 C CA . GLU A 1 517 ? -13.062 10.729 -0.117 1.00 81.62 517 GLU A CA 1
ATOM 3840 C C . GLU A 1 517 ? -13.177 11.639 1.105 1.00 81.62 517 GLU A C 1
ATOM 3842 O O . GLU A 1 517 ? -12.305 11.613 1.975 1.00 81.62 517 GLU A O 1
ATOM 3847 N N . PHE A 1 518 ? -14.299 12.346 1.216 1.00 87.12 518 PHE A N 1
ATOM 3848 C CA . PHE A 1 518 ? -14.597 13.254 2.314 1.00 87.12 518 PHE A CA 1
ATOM 3849 C C . PHE A 1 518 ? -15.462 12.550 3.365 1.00 87.12 518 PHE A C 1
ATOM 3851 O O . PHE A 1 518 ? -16.629 12.260 3.085 1.00 87.12 518 PHE A O 1
ATOM 3858 N N . PRO A 1 519 ? -14.932 12.272 4.572 1.00 89.88 519 PRO A N 1
ATOM 3859 C CA . PRO A 1 519 ? -15.734 11.690 5.633 1.00 89.88 519 PRO A CA 1
ATOM 3860 C C . PRO A 1 519 ? -16.838 12.638 6.105 1.00 89.88 519 PRO A C 1
ATOM 3862 O O . PRO A 1 519 ? -16.682 13.861 6.081 1.00 89.88 519 PRO A O 1
ATOM 3865 N N . MET A 1 520 ? -17.946 12.070 6.578 1.00 88.81 520 MET A N 1
ATOM 3866 C CA . MET A 1 520 ? -19.089 12.841 7.068 1.00 88.81 520 MET A CA 1
ATOM 3867 C C . MET A 1 520 ? -19.712 12.230 8.319 1.00 88.81 520 MET A C 1
ATOM 3869 O O . MET A 1 520 ? -19.722 11.017 8.511 1.00 88.81 520 MET A O 1
ATOM 3873 N N . ILE A 1 521 ? -20.273 13.080 9.177 1.00 88.50 521 ILE A N 1
ATOM 3874 C CA . ILE A 1 521 ? -20.999 12.644 10.373 1.00 88.50 521 ILE A CA 1
ATOM 3875 C C . ILE A 1 521 ? -22.405 12.215 9.965 1.00 88.50 521 ILE A C 1
ATOM 3877 O O . ILE A 1 521 ? -23.135 12.990 9.353 1.00 88.50 521 ILE A O 1
ATOM 3881 N N . VAL A 1 522 ? -22.800 10.998 10.341 1.00 85.19 522 VAL A N 1
ATOM 3882 C CA . VAL A 1 522 ? -24.114 10.434 9.975 1.00 85.19 522 VAL A CA 1
ATOM 3883 C C . VAL A 1 522 ? -25.103 10.369 11.132 1.00 85.19 522 VAL A C 1
ATOM 3885 O O . VAL A 1 522 ? -26.280 10.086 10.928 1.00 85.19 522 VAL A O 1
ATOM 3888 N N . SER A 1 523 ? -24.661 10.622 12.364 1.00 77.81 523 SER A N 1
ATOM 3889 C CA . SER A 1 523 ? -25.572 10.751 13.502 1.00 77.81 523 SER A CA 1
ATOM 3890 C C . SER A 1 523 ? -25.047 11.751 14.525 1.00 77.81 523 SER A C 1
ATOM 3892 O O . SER A 1 523 ? -23.831 11.820 14.705 1.00 77.81 523 SER A O 1
ATOM 3894 N N . PRO A 1 524 ? -25.930 12.471 15.244 1.00 79.88 524 PRO A N 1
ATOM 3895 C CA . PRO A 1 524 ? -25.511 13.279 16.385 1.00 79.88 524 PRO A CA 1
ATOM 3896 C C . PRO A 1 524 ? -24.854 12.401 17.458 1.00 79.88 524 PRO A C 1
ATOM 3898 O O . PRO A 1 524 ? -25.039 11.179 17.473 1.00 79.88 524 PRO A O 1
ATOM 3901 N N . MET A 1 525 ? -24.097 13.034 18.356 1.00 82.12 525 MET A N 1
ATOM 3902 C CA . MET A 1 525 ? -23.483 12.363 19.500 1.00 82.12 525 MET A CA 1
ATOM 3903 C C . MET A 1 525 ? -24.565 11.734 20.391 1.00 82.12 525 MET A C 1
ATOM 3905 O O . MET A 1 525 ? -25.573 12.367 20.707 1.00 82.12 525 MET A O 1
ATOM 3909 N N . GLN A 1 526 ? -24.375 10.465 20.750 1.00 84.38 526 GLN A N 1
ATOM 3910 C CA . GLN A 1 526 ? -25.316 9.659 21.532 1.00 84.38 526 GLN A CA 1
ATOM 3911 C C . GLN A 1 526 ? -24.589 8.982 22.692 1.00 84.38 526 GLN A C 1
ATOM 3913 O O . GLN A 1 526 ? -23.419 8.635 22.561 1.00 84.38 526 GLN A O 1
ATOM 3918 N N . LEU A 1 527 ? -25.279 8.760 23.814 1.00 82.94 527 LEU A N 1
ATOM 3919 C CA . LEU A 1 527 ? -24.718 8.012 24.940 1.00 82.94 527 LEU A CA 1
ATOM 3920 C C . LEU A 1 527 ? -24.389 6.579 24.499 1.00 82.94 527 LEU A C 1
ATOM 3922 O O . LEU A 1 527 ? -25.224 5.894 23.898 1.00 82.94 527 LEU A O 1
ATOM 3926 N N . TYR A 1 528 ? -23.175 6.129 24.793 1.00 80.56 528 TYR A N 1
ATOM 3927 C CA . TYR A 1 528 ? -22.761 4.755 24.570 1.00 80.56 528 TYR A CA 1
ATOM 3928 C C . TYR A 1 528 ? -23.070 3.937 25.826 1.00 80.56 528 TYR A C 1
ATOM 3930 O O . TYR A 1 528 ? -22.529 4.184 26.897 1.00 80.56 528 TYR A O 1
ATOM 3938 N N . LEU A 1 529 ? -23.976 2.970 25.685 1.00 75.12 529 LEU A N 1
ATOM 3939 C CA . LEU A 1 529 ? -24.286 1.989 26.720 1.00 75.12 529 LEU A CA 1
ATOM 3940 C C . LEU A 1 529 ? -23.806 0.629 26.225 1.00 75.12 529 LEU A C 1
ATOM 3942 O O . LEU A 1 529 ? -24.306 0.115 25.216 1.00 75.12 529 LEU A O 1
ATOM 3946 N N . GLU A 1 530 ? -22.830 0.048 26.910 1.00 60.09 530 GLU A N 1
ATOM 3947 C CA . GLU A 1 530 ? -22.346 -1.282 26.576 1.00 60.09 530 GLU A CA 1
ATOM 3948 C C . GLU A 1 530 ? -23.427 -2.311 26.952 1.00 60.09 530 GLU A C 1
ATOM 3950 O O . GLU A 1 530 ? -23.822 -2.444 28.110 1.00 60.09 530 GLU A O 1
ATOM 3955 N N . ARG A 1 531 ? -23.989 -3.024 25.964 1.00 48.94 531 ARG A N 1
ATOM 3956 C CA . ARG A 1 531 ? -24.934 -4.121 26.239 1.00 48.94 531 ARG A CA 1
ATOM 3957 C C . ARG A 1 531 ? -24.147 -5.290 26.828 1.00 48.94 531 ARG A C 1
ATOM 3959 O O . ARG A 1 531 ? -23.684 -6.142 26.073 1.00 48.94 531 ARG A O 1
ATOM 3966 N N . GLY A 1 532 ? -24.002 -5.324 28.149 1.00 44.06 532 GLY A N 1
ATOM 3967 C CA . GLY A 1 532 ? -23.224 -6.374 28.803 1.00 44.06 532 GLY A CA 1
ATOM 3968 C C . GLY A 1 532 ? -23.129 -6.332 30.322 1.00 44.06 532 GLY A C 1
ATOM 3969 O O . GLY A 1 532 ? -22.856 -7.381 30.895 1.00 44.06 532 GLY A O 1
ATOM 3970 N N . GLU A 1 533 ? -23.414 -5.217 30.994 1.00 31.83 533 GLU A N 1
ATOM 3971 C CA . GLU A 1 533 ? -23.527 -5.238 32.455 1.00 31.83 533 GLU A CA 1
ATOM 3972 C C . GLU A 1 533 ? -24.965 -5.577 32.850 1.00 31.83 533 GLU A C 1
ATOM 3974 O O . GLU A 1 533 ? -25.900 -4.791 32.683 1.00 31.83 533 GLU A O 1
ATOM 3979 N N . ARG A 1 534 ? -25.155 -6.819 33.312 1.00 32.19 534 ARG A N 1
ATOM 3980 C CA . ARG A 1 534 ? -26.311 -7.167 34.138 1.00 32.19 534 ARG A CA 1
ATOM 3981 C C . ARG A 1 534 ? -26.313 -6.212 35.335 1.00 32.19 534 ARG A C 1
ATOM 3983 O O . ARG A 1 534 ? -25.319 -6.165 36.053 1.00 32.19 534 ARG A O 1
ATOM 3990 N N . LEU A 1 535 ? -27.423 -5.487 35.490 1.00 35.00 535 LEU A N 1
ATOM 3991 C CA . LEU A 1 535 ? -27.837 -4.856 36.746 1.00 35.00 535 LEU A CA 1
ATOM 3992 C C . LEU A 1 535 ? -27.736 -5.831 37.922 1.00 35.00 535 LEU A C 1
ATOM 3994 O O . LEU A 1 535 ? -28.050 -7.030 37.708 1.00 35.00 535 LEU A O 1
#

Mean predicted aligned error: 19.15 Å

Radius of gyration: 28.43 Å; Cα contacts (8 Å, |Δi|>4): 1008; chains: 1; bounding box: 59×85×71 Å

pLDDT: mean 73.72, std 20.42, range [27.14, 97.44]

Nearest PDB structures (foldseek):
  4h6w-assembly1_A  TM=8.930E-01  e=8.007E-12  Planktothrix agardhii NIES-596
  4h6w-assembly2_B  TM=8.996E-01  e=3.695E-11  Planktothrix agardhii NIES-596
  3zxx-assembly1_A  TM=8.965E-01  e=3.911E-11  Prochloron didemni
  3zxy-assembly1_A  TM=9.020E-01  e=4.905E-11  Prochloron didemni
  4akt-assembly1_A  TM=8.861E-01  e=8.991E-09  Prochloron didemni

Solvent-accessible surface area (backbone atoms only — not comparable to full-atom values): 30590 Å² total; per-residue (Å²): 135,83,60,78,43,42,87,50,85,49,81,61,80,82,64,27,71,36,63,90,64,47,44,34,45,48,65,58,52,22,49,51,49,47,50,42,43,76,75,64,44,56,66,44,77,38,46,37,36,74,48,59,91,63,93,66,80,56,65,63,40,50,52,26,45,51,51,30,40,78,70,45,23,46,35,36,30,23,39,24,54,70,47,38,76,58,76,50,65,68,59,68,34,85,61,37,32,24,17,27,13,16,42,95,85,67,44,70,36,77,41,28,22,43,43,70,59,36,17,68,61,22,35,22,18,58,8,65,44,80,41,78,43,78,96,59,65,75,45,79,43,64,35,6,30,44,4,24,53,47,45,48,24,39,50,52,44,50,49,66,76,39,73,88,59,54,48,65,57,53,50,50,32,57,69,68,48,69,57,60,76,47,101,51,28,26,76,67,46,59,65,62,50,48,60,38,36,46,70,78,56,64,60,81,67,80,78,57,86,80,79,75,88,70,78,80,76,71,89,79,71,81,58,62,75,50,77,70,87,75,74,85,75,82,80,90,72,90,81,82,98,68,82,76,53,33,28,32,44,20,35,64,30,71,55,20,57,90,50,51,62,55,51,74,65,86,51,101,53,41,50,61,30,25,33,28,47,28,36,58,45,74,46,63,84,43,74,65,58,47,49,50,54,52,53,47,19,61,74,71,67,53,79,80,79,67,79,94,42,89,83,65,52,61,87,77,30,46,56,53,50,23,56,45,45,67,70,45,56,85,76,31,48,70,56,62,72,60,41,44,35,30,35,20,40,83,74,40,66,50,27,26,55,41,64,73,48,82,69,51,54,56,58,56,44,61,44,23,66,43,67,83,72,71,82,80,78,81,85,78,70,101,82,82,91,75,90,71,80,85,72,77,69,79,82,84,54,75,48,51,30,35,35,43,31,29,37,52,52,44,80,49,101,75,20,33,30,26,43,36,77,42,74,47,66,29,49,63,76,29,64,57,57,97,39,58,84,54,68,68,75,65,37,71,53,76,7,42,40,50,55,36,27,48,51,38,46,38,47,53,70,46,64,81,69,64,90,82,42,78,80,43,36,47,64,47,75,50,64,43,83,34,88,81,22,84,88,80,42,51,29,35,32,38,38,38,36,27,33,29,97,85,72,52,76,48,43,32,30,34,34,30,37,42,64,53,75,73,66,44,77,75,48,76,80,39,81,54,76,76,93,76,74,79,128

Foldseek 3Di:
DAALCQQDADEDDFQFADPVARWHFLLSVLVVLQVCLVVPAQEDQALWDWDDDDLDDDVSNLVSLVVCVVSQHQAEHQQFQQLEARGDDQLQRPRYAYEFEADPVRHGDSRTHDYQSCLQQYEYFHQWDWDFAPPGDIDIGGGSSSRSSRLRSLVSVLCVVCVVDTSVLLSVLLNPDDDGPDRGHYYDDNVSSNVSSCVSPPDPVVPDPDPPPPPPPPPDDHNDHDHDPDDDDDDPDDDDDDTTTMMGRRAQDQRYVVRDRFRDDDDPWFDLKFWAKAAKDWDAPDVVLVVVLVVLCVVLVQDDDDDPDPPDDCRNQLQSSLCSCVSDVVVNLVSLQRIFMFGDQQNHGAETEDEPDSVCSVVSSVSSNADHDHDPPPPDDPDDDDDDPPPPPPPDAQQSMKIWIAGFGDQDPRHTYGHTDDIDTADRQQQPQVAAPDPSVLRVDGRGTLQNVVSVLSSRPNDADPVVQPQWGWHDKGKAFDPVDPPPAGKIKIWIWIAHPVGDIWIKIWIWGPRDRRIDTDDHIGTDDPPPDDD

Sequence (535 aa):
MPGLCPNCRLLHYPLFVDANSPSASVDELATAIAVAVKKGARLINLSLAIVGTESGINRRLAAALDFAEANGVLLLAAAGNQGGLAIGQLLTHPAVIPIVALDASQSLLPESNFGPEISNRGVAALGRMPGYVRGGGITVMSGTSVATAVATGILAQVWSARPDIDSATLRSALAGLSPRNGSKPPMLTREIVSATLDRIVPTALAATGAVEMRNYASLQGATTMAYGSEQPAPSQVAGLIAKPQTVTPAGCGCGAPGGACTCHGGQPGRSGFVYAIGTIEADYPNAAIEREMQALALHLGVEFSPDRDLTKRPTEDRQWQHAVLSKDPKLTRYIARQLRWRLTIEDFPVFVLNPSDPSYFDDLIDALERPKYTKPERRGGKKAAKEAPPVEAPSINAEDLDVVIGVAGAQTPDGIAVQVDQIFQVKRNQLSLDGLPSFSQVADNHGLSDQDRAYNFLAARYTPPASQIDGYELSGMRVIASRLGADIGRIMRAIYTFRNATASEKEYFVRVDVTHEFPMIVSPMQLYLERGERL